Protein AF-0000000080068866 (afdb_homodimer)

InterPro domains:
  IPR000073 Alpha/beta hydrolase fold-1 [PF00561] (36-144)
  IPR000639 Epoxide hydrolase-like [PR00412] (40-58)
  IPR000639 Epoxide hydrolase-like [PR00412] (60-75)
  IPR000639 Epoxide hydrolase-like [PR00412] (106-119)
  IPR000639 Epoxide hydrolase-like [PR00412] (270-286)
  IPR000639 Epoxide hydrolase-like [PR00412] (303-325)
  IPR029058 Alpha/Beta hydrolase fold [G3DSA:3.40.50.1820] (10-330)
  IPR029058 Alpha/Beta hydrolase fold [SSF53474] (17-328)
  IPR050266 AB hydrolase superfamily [PTHR43798] (19-330)

Nearest PDB structures (foldseek):
  5aki-assembly1_A-2  TM=8.657E-01  e=6.363E-25  Homo sapiens
  8qn0-assembly2_B  TM=8.809E-01  e=4.071E-24  Homo sapiens
  7a7g-assembly1_B  TM=8.396E-01  e=7.172E-25  Homo sapiens
  5cw2-assembly4_D  TM=8.201E-01  e=2.237E-24  Mycolicibacterium thermoresistibile ATCC 19527
  2e3j-assembly1_A  TM=7.973E-01  e=1.869E-24  Mycobacterium tuberculosis H37Rv

Sequence (664 aa):
MASTAFPSLAKKAQLSDGTTYGYVAVPPSTPDHVSFLLLHGYPSSSYDWRHQITGLQKAGYGVIAPDLLGYGDTDKPSDLKAYRNKTMSTHIVEILDREGIDRVVMVGHDWGVGLASRLATYHRSRFYGLVTIAVAYIEPGTIWDIDTICETTKNIIGYETFGYWKWHNTDEAAQDCNNHPASVFTLLYPHDPSLWKSDFAPTGKAAEFVRSGRITPLPSWYPLDEYTIHDRIFAKGGYAGPLSWYKAAMAGVNAEDEAAIPKEDGLCPVPSLLVAAKEDYVCRADLQTVSSKRV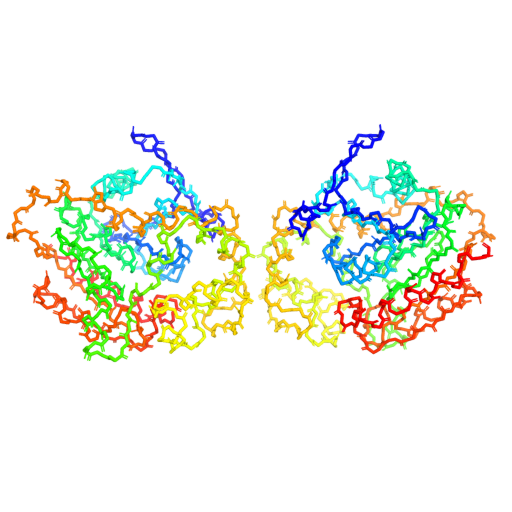APHGRIEEVEAGHWVQLEQPEVVNRLLVEFAEEVRGKMASTAFPSLAKKAQLSDGTTYGYVAVPPSTPDHVSFLLLHGYPSSSYDWRHQITGLQKAGYGVIAPDLLGYGDTDKPSDLKAYRNKTMSTHIVEILDREGIDRVVMVGHDWGVGLASRLATYHRSRFYGLVTIAVAYIEPGTIWDIDTICETTKNIIGYETFGYWKWHNTDEAAQDCNNHPASVFTLLYPHDPSLWKSDFAPTGKAAEFVRSGRITPLPSWYPLDEYTIHDRIFAKGGYAGPLSWYKAAMAGVNAEDEAAIPKEDGLCPVPSLLVAAKEDYVCRADLQTVSSKRVAPHGRIEEVEAGHWVQLEQPEVVNRLLVEFAEEVRGK

Organism: NCBI:txid656916

Solvent-accessible surface area (backbone atoms only — not comparable to full-atom values): 33297 Å² total; per-residue (Å²): 36,23,57,77,71,33,64,90,39,35,45,75,46,71,46,96,88,64,54,38,37,15,21,31,54,42,75,34,72,42,92,87,42,60,27,36,36,44,33,48,30,84,95,50,28,34,56,67,39,49,56,47,54,52,51,38,44,75,73,31,25,14,36,38,26,40,15,51,78,16,21,39,57,11,48,55,70,84,56,49,70,70,69,20,47,72,59,48,34,52,52,51,53,50,53,34,53,75,69,70,48,73,54,25,38,37,35,13,28,52,57,12,18,54,46,46,32,43,30,42,65,78,43,45,86,38,40,49,25,40,35,20,33,30,34,41,73,54,45,71,70,74,75,65,54,53,69,61,51,21,54,51,34,27,70,72,75,70,44,30,36,50,25,34,52,63,47,47,55,40,83,58,37,31,55,43,39,63,74,20,51,48,15,42,44,24,62,75,51,39,57,49,46,68,47,32,56,67,40,31,10,26,68,60,28,32,58,52,41,24,70,68,53,47,70,59,61,70,22,90,69,46,47,67,56,58,49,50,54,51,50,55,29,39,68,78,52,45,40,55,24,55,34,37,58,56,36,22,52,63,68,46,58,47,48,72,72,30,69,73,53,55,75,87,64,30,43,61,84,51,55,35,36,33,41,27,12,65,45,15,58,57,49,29,29,71,61,30,51,56,48,26,54,68,36,30,66,85,39,46,77,43,80,39,99,25,35,68,55,38,54,55,66,37,36,68,60,46,44,50,52,51,54,54,47,48,66,66,32,72,84,105,38,22,57,77,70,33,61,91,39,34,46,72,47,70,45,96,88,64,54,39,37,14,20,32,55,42,74,34,72,43,91,87,42,61,27,36,35,44,34,46,32,83,96,51,27,34,55,66,40,49,58,47,55,53,51,37,45,74,73,30,24,14,35,38,24,40,15,52,79,16,22,39,56,12,47,55,72,85,56,48,70,70,69,20,48,71,58,48,34,51,53,51,51,49,55,34,52,76,70,71,50,73,55,26,37,37,34,13,29,51,56,12,18,54,45,46,32,44,31,44,65,77,44,45,86,38,41,48,26,40,37,20,32,30,35,41,72,52,46,70,70,73,73,67,53,53,68,59,51,21,55,51,34,27,71,73,76,72,44,29,36,50,24,34,52,65,48,47,55,41,84,58,38,32,55,42,38,62,74,20,50,47,15,42,45,25,62,75,51,39,57,51,46,68,48,31,55,69,38,30,11,28,69,60,29,33,57,51,42,24,69,69,53,48,70,61,61,69,22,90,70,46,49,67,56,57,49,49,53,52,49,55,29,38,69,76,50,44,40,56,23,55,34,38,57,55,38,23,52,63,66,45,58,48,48,74,74,30,67,72,53,54,76,86,64,31,42,59,82,50,54,35,36,33,41,28,12,64,44,15,57,57,47,30,28,71,62,30,50,56,48,26,53,68,36,30,67,85,39,47,79,44,81,40,98,26,34,68,53,38,52,56,67,38,35,67,59,45,45,50,53,51,53,56,47,48,65,64,30,72,83,106

Structure (mmCIF, N/CA/C/O backbone):
data_AF-0000000080068866-model_v1
#
loop_
_entity.id
_entity.type
_entity.pdbx_description
1 polymer 'AB hydrolase-1 domain-containing protein'
#
loop_
_atom_site.group_PDB
_atom_site.id
_atom_site.type_symbol
_atom_site.label_atom_id
_atom_site.label_alt_id
_atom_site.label_comp_id
_atom_site.label_asym_id
_atom_site.label_entity_id
_atom_site.label_seq_id
_atom_site.pdbx_PDB_ins_code
_atom_site.Cartn_x
_atom_site.Cartn_y
_atom_site.Cartn_z
_atom_site.occupancy
_atom_site.B_iso_or_equiv
_atom_site.auth_seq_id
_atom_site.auth_comp_id
_atom_site.auth_asym_id
_atom_site.auth_atom_id
_atom_site.pdbx_PDB_model_num
ATOM 1 N N . MET A 1 1 ? -1.336 -12.267 1.988 1 85.69 1 MET A N 1
ATOM 2 C CA . MET A 1 1 ? -1.596 -13.179 3.098 1 85.69 1 MET A CA 1
ATOM 3 C C . MET A 1 1 ? -3.051 -13.633 3.101 1 85.69 1 MET A C 1
ATOM 5 O O . MET A 1 1 ? -3.961 -12.818 2.939 1 85.69 1 MET A O 1
ATOM 9 N N . ALA A 1 2 ? -3.126 -14.802 3.345 1 87.38 2 ALA A N 1
ATOM 10 C CA . ALA A 1 2 ? -4.48 -15.347 3.397 1 87.38 2 ALA A CA 1
ATOM 11 C C . ALA A 1 2 ? -5.322 -14.627 4.446 1 87.38 2 ALA A C 1
ATOM 13 O O . ALA A 1 2 ? -6.492 -14.318 4.208 1 87.38 2 ALA A O 1
ATOM 14 N N . SER A 1 3 ? -4.716 -14.327 5.533 1 84.6 3 SER A N 1
ATOM 15 C CA . SER A 1 3 ? -5.438 -13.703 6.637 1 84.6 3 SER A CA 1
ATOM 16 C C . SER A 1 3 ? -5.82 -12.265 6.306 1 84.6 3 SER A C 1
ATOM 18 O O . SER A 1 3 ? -6.801 -11.74 6.837 1 84.6 3 SER A O 1
ATOM 20 N N . THR A 1 4 ? -5.055 -11.64 5.577 1 83.25 4 THR A N 1
ATOM 21 C CA . THR A 1 4 ? -5.328 -10.264 5.174 1 83.25 4 THR A CA 1
ATOM 22 C C . THR A 1 4 ? -6.407 -10.22 4.096 1 83.25 4 THR A C 1
ATOM 24 O O . THR A 1 4 ? -7.342 -9.422 4.179 1 83.25 4 THR A O 1
ATOM 27 N N . ALA A 1 5 ? -6.328 -11.109 3.229 1 83.59 5 ALA A N 1
ATOM 28 C CA . ALA A 1 5 ? -7.176 -11.065 2.041 1 83.59 5 ALA A CA 1
ATOM 29 C C . ALA A 1 5 ? -8.516 -11.749 2.298 1 83.59 5 ALA A C 1
ATOM 31 O O . ALA A 1 5 ? -9.531 -11.385 1.699 1 83.59 5 ALA A O 1
ATOM 32 N N . PHE A 1 6 ? -8.42 -12.772 3.163 1 88.61 6 PHE A N 1
ATOM 33 C CA . PHE A 1 6 ? -9.599 -13.581 3.447 1 88.61 6 PHE A CA 1
ATOM 34 C C . PHE A 1 6 ? -9.733 -13.837 4.943 1 88.61 6 PHE A C 1
ATOM 36 O O . PHE A 1 6 ? -9.681 -14.985 5.389 1 88.61 6 PHE A O 1
ATOM 43 N N . PRO A 1 7 ? -10.064 -12.898 5.664 1 86.14 7 PRO A N 1
ATOM 44 C CA . PRO A 1 7 ? -9.999 -13.04 7.12 1 86.14 7 PRO A CA 1
ATOM 45 C C . PRO A 1 7 ? -10.954 -14.106 7.652 1 86.14 7 PRO A C 1
ATOM 47 O O . PRO A 1 7 ? -10.641 -14.787 8.632 1 86.14 7 PRO A O 1
ATOM 50 N N . SER A 1 8 ? -12.05 -14.348 7.027 1 90.52 8 SER A N 1
ATOM 51 C CA . SER A 1 8 ? -13.029 -15.303 7.538 1 90.52 8 SER A CA 1
ATOM 52 C C . SER A 1 8 ? -12.746 -16.711 7.027 1 90.52 8 SER A C 1
ATOM 54 O O . SER A 1 8 ? -13.274 -17.689 7.562 1 90.52 8 SER A O 1
ATOM 56 N N . LEU A 1 9 ? -11.848 -16.882 6.054 1 94.4 9 LEU A N 1
ATOM 57 C CA . LEU A 1 9 ? -11.603 -18.171 5.417 1 94.4 9 LEU A CA 1
ATOM 58 C C . LEU A 1 9 ? -10.184 -18.655 5.698 1 94.4 9 LEU A C 1
ATOM 60 O O . LEU A 1 9 ? -9.859 -19.818 5.449 1 94.4 9 LEU A O 1
ATOM 64 N N . ALA A 1 10 ? -9.387 -17.768 6.235 1 96.63 10 ALA A N 1
ATOM 65 C CA . ALA A 1 10 ? -7.963 -18.045 6.411 1 96.63 10 ALA A CA 1
ATOM 66 C C . ALA A 1 10 ? -7.729 -18.987 7.588 1 96.63 10 ALA A C 1
ATOM 68 O O . ALA A 1 10 ? -8.394 -18.878 8.62 1 96.63 10 ALA A O 1
ATOM 69 N N . LYS A 1 11 ? -6.887 -19.909 7.401 1 97.5 11 LYS A N 1
ATOM 70 C CA . LYS A 1 11 ? -6.421 -20.84 8.424 1 97.5 11 LYS A CA 1
ATOM 71 C C . LYS A 1 11 ? -4.896 -20.861 8.495 1 97.5 11 LYS A C 1
ATOM 73 O O . LYS A 1 11 ? -4.221 -20.359 7.594 1 97.5 11 LYS A O 1
ATOM 78 N N . LYS A 1 12 ? -4.37 -21.33 9.574 1 96.74 12 LYS A N 1
ATOM 79 C CA . LYS A 1 12 ? -2.946 -21.572 9.783 1 96.74 12 LYS A CA 1
ATOM 80 C C . LYS A 1 12 ? -2.699 -22.982 10.311 1 96.74 12 LYS A C 1
ATOM 82 O O . LYS A 1 12 ? -3.453 -23.477 11.151 1 96.74 12 LYS A O 1
ATOM 87 N N . ALA A 1 13 ? -1.681 -23.631 9.794 1 97.37 13 ALA A N 1
ATOM 88 C CA . ALA A 1 13 ? -1.336 -24.974 10.252 1 97.37 13 ALA A CA 1
ATOM 89 C C . ALA A 1 13 ? 0.174 -25.129 10.409 1 97.37 13 ALA A C 1
ATOM 91 O O . ALA A 1 13 ? 0.936 -24.795 9.5 1 97.37 13 ALA A O 1
ATOM 92 N N . GLN A 1 14 ? 0.568 -25.546 11.521 1 98.37 14 GLN A N 1
ATOM 93 C CA . GLN A 1 14 ? 1.94 -26.013 11.687 1 98.37 14 GLN A CA 1
ATOM 94 C C . GLN A 1 14 ? 2.07 -27.486 11.308 1 98.37 14 GLN A C 1
ATOM 96 O O . GLN A 1 14 ? 1.397 -28.342 11.887 1 98.37 14 GLN A O 1
ATOM 101 N N . LEU A 1 15 ? 2.843 -27.817 10.412 1 98.37 15 LEU A N 1
ATOM 102 C CA . LEU A 1 15 ? 2.965 -29.155 9.842 1 98.37 15 LEU A CA 1
ATOM 103 C C . LEU A 1 15 ? 3.956 -29.997 10.638 1 98.37 15 LEU A C 1
ATOM 105 O O . LEU A 1 15 ? 4.534 -29.522 11.618 1 98.37 15 LEU A O 1
ATOM 109 N N . SER A 1 16 ? 4.104 -31.251 10.3 1 97.88 16 SER A N 1
ATOM 110 C CA . SER A 1 16 ? 4.841 -32.237 11.085 1 97.88 16 SER A CA 1
ATOM 111 C C . SER A 1 16 ? 6.315 -31.863 11.199 1 97.88 16 SER A C 1
ATOM 113 O O . SER A 1 16 ? 6.963 -32.169 12.202 1 97.88 16 SER A O 1
ATOM 115 N N . ASP A 1 17 ? 6.821 -31.156 10.212 1 97.78 17 ASP A N 1
ATOM 116 C CA . ASP A 1 17 ? 8.242 -30.828 10.257 1 97.78 17 ASP A CA 1
ATOM 117 C C . ASP A 1 17 ? 8.47 -29.46 10.896 1 97.78 17 ASP A C 1
ATOM 119 O O . ASP A 1 17 ? 9.584 -28.934 10.867 1 97.78 17 ASP A O 1
ATOM 123 N N . GLY A 1 18 ? 7.393 -28.847 11.322 1 98.25 18 GLY A N 1
ATOM 124 C CA . GLY A 1 18 ? 7.491 -27.588 12.044 1 98.25 18 GLY A CA 1
ATOM 125 C C . GLY A 1 18 ? 7.184 -26.38 11.18 1 98.25 18 GLY A C 1
ATOM 126 O O . GLY A 1 18 ? 7.034 -25.267 11.689 1 98.25 18 GLY A O 1
ATOM 127 N N . THR A 1 19 ? 7.044 -26.537 9.906 1 98.49 19 THR A N 1
ATOM 128 C CA . THR A 1 19 ? 6.754 -25.441 8.988 1 98.49 19 THR A CA 1
ATOM 129 C C . THR A 1 19 ? 5.308 -24.976 9.14 1 98.49 19 THR A C 1
ATOM 131 O O . THR A 1 19 ? 4.394 -25.797 9.239 1 98.49 19 THR A O 1
ATOM 134 N N . THR A 1 20 ? 5.106 -23.706 9.136 1 98.63 20 THR A N 1
ATOM 135 C CA . THR A 1 20 ? 3.762 -23.154 9.257 1 98.63 20 THR A CA 1
ATOM 136 C C . THR A 1 20 ? 3.274 -22.619 7.914 1 98.63 20 THR A C 1
ATOM 138 O O . THR A 1 20 ? 3.998 -21.894 7.229 1 98.63 20 THR A O 1
ATOM 141 N N . TYR A 1 21 ? 2.055 -22.987 7.589 1 98.64 21 TYR A N 1
ATOM 142 C CA . TYR A 1 21 ? 1.398 -22.484 6.388 1 98.64 21 TYR A CA 1
ATOM 143 C C . TYR A 1 21 ? 0.152 -21.681 6.743 1 98.64 21 TYR A C 1
ATOM 145 O O . TYR A 1 21 ? -0.603 -22.061 7.641 1 98.64 21 TYR A O 1
ATOM 153 N N . GLY A 1 22 ? 0.02 -20.579 6.13 1 98.36 22 GLY A N 1
ATOM 154 C CA . GLY A 1 22 ? -1.284 -19.946 6.017 1 98.36 22 GLY A CA 1
ATOM 155 C C . GLY A 1 22 ? -1.992 -20.266 4.714 1 98.36 22 GLY A C 1
ATOM 156 O O . GLY A 1 22 ? -1.361 -20.325 3.656 1 98.36 22 GLY A O 1
ATOM 157 N N . TYR A 1 23 ? -3.292 -20.544 4.8 1 98.56 23 TYR A N 1
ATOM 158 C CA . TYR A 1 23 ? -4.022 -20.9 3.588 1 98.56 23 TYR A CA 1
ATOM 159 C C . TYR A 1 23 ? -5.504 -20.578 3.73 1 98.56 23 TYR A C 1
ATOM 161 O O . TYR A 1 23 ? -5.992 -20.345 4.838 1 98.56 23 TYR A O 1
ATOM 169 N N . VAL A 1 24 ? -6.138 -20.438 2.605 1 98.41 24 VAL A N 1
ATOM 170 C CA . VAL A 1 24 ? -7.589 -20.301 2.529 1 98.41 24 VAL A CA 1
ATOM 171 C C . VAL A 1 24 ? -8.231 -21.677 2.374 1 98.41 24 VAL A C 1
ATOM 173 O O . VAL A 1 24 ? -7.753 -22.508 1.598 1 98.41 24 VAL A O 1
ATOM 176 N N . ALA A 1 25 ? -9.283 -21.901 3.103 1 98.02 25 ALA A N 1
ATOM 177 C CA . ALA A 1 25 ? -10.022 -23.156 2.99 1 98.02 25 ALA A CA 1
ATOM 178 C C . ALA A 1 25 ? -11.524 -22.902 2.9 1 98.02 25 ALA A C 1
ATOM 180 O O . ALA A 1 25 ? -12.103 -22.251 3.773 1 98.02 25 ALA A O 1
ATOM 181 N N . VAL A 1 26 ? -12.089 -23.387 1.858 1 97.27 26 VAL A N 1
ATOM 182 C CA . VAL A 1 26 ? -13.531 -23.363 1.635 1 97.27 26 VAL A CA 1
ATOM 183 C C . VAL A 1 26 ? -14.055 -24.789 1.485 1 97.27 26 VAL A C 1
ATOM 185 O O . VAL A 1 26 ? -13.631 -25.522 0.587 1 97.27 26 VAL A O 1
ATOM 188 N N . PRO A 1 27 ? -14.947 -25.239 2.332 1 95.94 27 PRO A N 1
ATOM 189 C CA . PRO A 1 27 ? -15.521 -26.576 2.161 1 95.94 27 PRO A CA 1
ATOM 190 C C . PRO A 1 27 ? -16.478 -26.659 0.974 1 95.94 27 PRO A C 1
ATOM 192 O O . PRO A 1 27 ? -17.147 -25.676 0.645 1 95.94 27 PRO A O 1
ATOM 195 N N . PRO A 1 28 ? -16.518 -27.817 0.362 1 95.95 28 PRO A N 1
ATOM 196 C CA . PRO A 1 28 ? -17.536 -27.984 -0.678 1 95.95 28 PRO A CA 1
ATOM 197 C C . PRO A 1 28 ? -18.958 -27.963 -0.121 1 95.95 28 PRO A C 1
ATOM 199 O O . PRO A 1 28 ? -19.159 -28.18 1.076 1 95.95 28 PRO A O 1
ATOM 202 N N . SER A 1 29 ? -19.825 -27.658 -1.053 1 94.75 29 SER A N 1
ATOM 203 C CA . SER A 1 29 ? -21.222 -27.582 -0.637 1 94.75 29 SER A CA 1
ATOM 204 C C . SER A 1 29 ? -21.726 -28.934 -0.144 1 94.75 29 SER A C 1
ATOM 206 O O . SER A 1 29 ? -22.603 -28.998 0.721 1 94.75 29 SER A O 1
ATOM 208 N N . THR A 1 30 ? -21.301 -29.993 -0.809 1 90.92 30 THR A N 1
ATOM 209 C CA . THR A 1 30 ? -21.541 -31.357 -0.351 1 90.92 30 THR A CA 1
ATOM 210 C C . THR A 1 30 ? -20.227 -32.122 -0.22 1 90.92 30 THR A C 1
ATOM 212 O O . THR A 1 30 ? -19.263 -31.837 -0.933 1 90.92 30 THR A O 1
ATOM 215 N N . PRO A 1 31 ? -20.192 -33.016 0.69 1 83.6 31 PRO A N 1
ATOM 216 C CA . PRO A 1 31 ? -18.936 -33.721 0.961 1 83.6 31 PRO A CA 1
ATOM 217 C C . PRO A 1 31 ? -18.372 -34.416 -0.277 1 83.6 31 PRO A C 1
ATOM 219 O O . PRO A 1 31 ? -17.158 -34.61 -0.38 1 83.6 31 PRO A O 1
ATOM 222 N N . ASP A 1 32 ? -19.252 -34.791 -1.227 1 82.66 32 ASP A N 1
ATOM 223 C CA . ASP A 1 32 ? -18.793 -35.569 -2.373 1 82.66 32 ASP A CA 1
ATOM 224 C C . ASP A 1 32 ? -18.42 -34.66 -3.541 1 82.66 32 ASP A C 1
ATOM 226 O O . ASP A 1 32 ? -17.919 -35.129 -4.565 1 82.66 32 ASP A O 1
ATOM 230 N N . HIS A 1 33 ? -18.611 -33.399 -3.314 1 88.09 33 HIS A N 1
ATOM 231 C CA . HIS A 1 33 ? -18.257 -32.473 -4.383 1 88.09 33 HIS A CA 1
ATOM 232 C C . HIS A 1 33 ? -16.753 -32.222 -4.419 1 88.09 33 HIS A C 1
ATOM 234 O O . HIS A 1 33 ? -16.089 -32.256 -3.381 1 88.09 33 HIS A O 1
ATOM 240 N N . VAL A 1 34 ? -16.221 -32.027 -5.568 1 94.02 34 VAL A N 1
ATOM 241 C CA . VAL A 1 34 ? -14.791 -31.913 -5.833 1 94.02 34 VAL A CA 1
ATOM 242 C C . VAL A 1 34 ? -14.245 -30.639 -5.191 1 94.02 34 VAL A C 1
ATOM 244 O O . VAL A 1 34 ? -14.958 -29.64 -5.077 1 94.02 34 VAL A O 1
ATOM 247 N N . SER A 1 35 ? -13.049 -30.708 -4.672 1 97.55 35 SER A N 1
ATOM 248 C CA . SER A 1 35 ? -12.309 -29.54 -4.205 1 97.55 35 SER A CA 1
ATOM 249 C C . SER A 1 35 ? -11.159 -29.201 -5.148 1 97.55 35 SER A C 1
ATOM 251 O O . SER A 1 35 ? -10.65 -30.074 -5.854 1 97.55 35 SER A O 1
ATOM 253 N N . PHE A 1 36 ? -10.877 -27.924 -5.169 1 98.77 36 PHE A N 1
ATOM 254 C CA . PHE A 1 36 ? -9.736 -27.45 -5.943 1 98.77 36 PHE A CA 1
ATOM 255 C C . PHE A 1 36 ? -8.577 -27.078 -5.026 1 98.77 36 PHE A C 1
ATOM 257 O O . PHE A 1 36 ? -8.788 -26.55 -3.932 1 98.77 36 PHE A O 1
ATOM 264 N N . LEU A 1 37 ? -7.36 -27.396 -5.403 1 98.89 37 LEU A N 1
ATOM 265 C CA . LEU A 1 37 ? -6.124 -26.864 -4.838 1 98.89 37 LEU A CA 1
ATOM 266 C C . LEU A 1 37 ? -5.509 -25.819 -5.762 1 98.89 37 LEU A C 1
ATOM 268 O O . LEU A 1 37 ? -5.205 -26.112 -6.921 1 98.89 37 LEU A O 1
ATOM 272 N N . LEU A 1 38 ? -5.375 -24.605 -5.304 1 98.91 38 LEU A N 1
ATOM 273 C CA . LEU A 1 38 ? -4.88 -23.502 -6.12 1 98.91 38 LEU A CA 1
ATOM 274 C C . LEU A 1 38 ? -3.482 -23.084 -5.679 1 98.91 38 LEU A C 1
ATOM 276 O O . LEU A 1 38 ? -3.301 -22.583 -4.567 1 98.91 38 LEU A O 1
ATOM 280 N N . LEU A 1 39 ? -2.508 -23.264 -6.51 1 98.92 39 LEU A N 1
ATOM 281 C CA . LEU A 1 39 ? -1.115 -22.957 -6.205 1 98.92 39 LEU A CA 1
ATOM 282 C C . LEU A 1 39 ? -0.641 -21.741 -6.993 1 98.92 39 LEU A C 1
ATOM 284 O O . LEU A 1 39 ? -0.544 -21.791 -8.221 1 98.92 39 LEU A O 1
ATOM 288 N N . HIS A 1 40 ? -0.311 -20.672 -6.297 1 98.75 40 HIS A N 1
ATOM 289 C CA . HIS A 1 40 ? 0.037 -19.402 -6.926 1 98.75 40 HIS A CA 1
ATOM 290 C C . HIS A 1 40 ? 1.502 -19.38 -7.348 1 98.75 40 HIS A C 1
ATOM 292 O O . HIS A 1 40 ? 2.278 -20.257 -6.962 1 98.75 40 HIS A O 1
ATOM 298 N N . GLY A 1 41 ? 1.832 -18.386 -8.125 1 98.22 41 GLY A N 1
ATOM 299 C CA . GLY A 1 41 ? 3.199 -18.192 -8.581 1 98.22 41 GLY A CA 1
ATOM 300 C C . GLY A 1 41 ? 3.866 -16.976 -7.967 1 98.22 41 GLY A C 1
ATOM 301 O O . GLY A 1 41 ? 3.635 -16.658 -6.799 1 98.22 41 GLY A O 1
ATOM 302 N N . TYR A 1 42 ? 4.827 -16.344 -8.697 1 98.12 42 TYR A N 1
ATOM 303 C CA . TYR A 1 42 ? 5.594 -15.181 -8.266 1 98.12 42 TYR A CA 1
ATOM 304 C C . TYR A 1 42 ? 5.179 -13.936 -9.04 1 98.12 42 TYR A C 1
ATOM 306 O O . TYR A 1 42 ? 4.971 -13.993 -10.254 1 98.12 42 TYR A O 1
ATOM 314 N N . PRO A 1 43 ? 5.161 -12.864 -8.323 1 96.91 43 PRO A N 1
ATOM 315 C CA . PRO A 1 43 ? 5.085 -12.558 -6.893 1 96.91 43 PRO A CA 1
ATOM 316 C C . PRO A 1 43 ? 3.649 -12.438 -6.39 1 96.91 43 PRO A C 1
ATOM 318 O O . PRO A 1 43 ? 3.102 -11.334 -6.329 1 96.91 43 PRO A O 1
ATOM 321 N N . SER A 1 44 ? 3.181 -13.501 -6.073 1 96.55 44 SER A N 1
ATOM 322 C CA . SER A 1 44 ? 1.753 -13.601 -5.792 1 96.55 44 SER A CA 1
ATOM 323 C C . SER A 1 44 ? 1.501 -14.223 -4.422 1 96.55 44 SER A C 1
ATOM 325 O O . SER A 1 44 ? 2.438 -14.442 -3.652 1 96.55 44 SER A O 1
ATOM 327 N N . SER A 1 45 ? 0.294 -14.338 -4.017 1 97.09 45 SER A N 1
ATOM 328 C CA . SER A 1 45 ? -0.24 -15.047 -2.859 1 97.09 45 SER A CA 1
ATOM 329 C C . SER A 1 45 ? -1.595 -15.673 -3.171 1 97.09 45 SER A C 1
ATOM 331 O O . SER A 1 45 ? -2.073 -15.599 -4.305 1 97.09 45 SER A O 1
ATOM 333 N N . SER A 1 46 ? -2.139 -16.301 -2.186 1 97.8 46 SER A N 1
ATOM 334 C CA . SER A 1 46 ? -3.479 -16.852 -2.367 1 97.8 46 SER A CA 1
ATOM 335 C C . SER A 1 46 ? -4.467 -15.771 -2.793 1 97.8 46 SER A C 1
ATOM 337 O O . SER A 1 46 ? -5.513 -16.073 -3.372 1 97.8 46 SER A O 1
ATOM 339 N N . TYR A 1 47 ? -4.116 -14.486 -2.566 1 97.66 47 TYR A N 1
ATOM 340 C CA . TYR A 1 47 ? -4.978 -13.372 -2.943 1 97.66 47 TYR A CA 1
ATOM 341 C C . TYR A 1 47 ? -5.204 -13.343 -4.45 1 97.66 47 TYR A C 1
ATOM 343 O O . TYR A 1 47 ? -6.28 -12.961 -4.916 1 97.66 47 TYR A O 1
ATOM 351 N N . ASP A 1 48 ? -4.256 -13.762 -5.252 1 98.05 48 ASP A N 1
ATOM 352 C CA . ASP A 1 48 ? -4.371 -13.684 -6.705 1 98.05 48 ASP A CA 1
ATOM 353 C C . ASP A 1 48 ? -5.339 -14.739 -7.237 1 98.05 48 ASP A C 1
ATOM 355 O O . ASP A 1 48 ? -5.662 -14.749 -8.426 1 98.05 48 ASP A O 1
ATOM 359 N N . TRP A 1 49 ? -5.85 -15.575 -6.295 1 98.53 49 TRP A N 1
ATOM 360 C CA . TRP A 1 49 ? -6.886 -16.537 -6.657 1 98.53 49 TRP A CA 1
ATOM 361 C C . TRP A 1 49 ? -8.261 -16.048 -6.212 1 98.53 49 TRP A C 1
ATOM 363 O O . TRP A 1 49 ? -9.229 -16.812 -6.218 1 98.53 49 TRP A O 1
ATOM 373 N N . ARG A 1 50 ? -8.428 -14.846 -5.855 1 97.82 50 ARG A N 1
ATOM 374 C CA . ARG A 1 50 ? -9.633 -14.339 -5.206 1 97.82 50 ARG A CA 1
ATOM 375 C C . ARG A 1 50 ? -10.863 -14.569 -6.078 1 97.82 50 ARG A C 1
ATOM 377 O O . ARG A 1 50 ? -11.932 -14.917 -5.573 1 97.82 50 ARG A O 1
ATOM 384 N N . HIS A 1 51 ? -10.726 -14.427 -7.401 1 98.47 51 HIS A N 1
ATOM 385 C CA . HIS A 1 51 ? -11.858 -14.604 -8.303 1 98.47 51 HIS A CA 1
ATOM 386 C C . HIS A 1 51 ? -12.245 -16.074 -8.421 1 98.47 51 HIS A C 1
ATOM 388 O O . HIS A 1 51 ? -13.429 -16.404 -8.511 1 98.47 51 HIS A O 1
ATOM 394 N N . GLN A 1 52 ? -11.278 -16.907 -8.406 1 98.75 52 GLN A N 1
ATOM 395 C CA . GLN A 1 52 ? -11.517 -18.345 -8.47 1 98.75 52 GLN A CA 1
ATOM 396 C C . GLN A 1 52 ? -12.052 -18.873 -7.142 1 98.75 52 GLN A C 1
ATOM 398 O O . GLN A 1 52 ? -12.928 -19.74 -7.121 1 98.75 52 GLN A O 1
ATOM 403 N N . ILE A 1 53 ? -11.458 -18.388 -6.021 1 98.33 53 ILE A N 1
ATOM 404 C CA . ILE A 1 53 ? -11.962 -18.791 -4.713 1 98.33 53 ILE A CA 1
ATOM 405 C C . ILE A 1 53 ? -13.453 -18.473 -4.615 1 98.33 53 ILE A C 1
ATOM 407 O O . ILE A 1 53 ? -14.257 -19.341 -4.268 1 98.33 53 ILE A O 1
ATOM 411 N N . THR A 1 54 ? -13.831 -17.26 -4.996 1 97.58 54 THR A N 1
ATOM 412 C CA . THR A 1 54 ? -15.223 -16.827 -4.936 1 97.58 54 THR A CA 1
ATOM 413 C C . THR A 1 54 ? -16.073 -17.6 -5.941 1 97.58 54 THR A C 1
ATOM 415 O O . THR A 1 54 ? -17.15 -18.093 -5.601 1 97.58 54 THR A O 1
ATOM 418 N N . GLY A 1 55 ? -15.647 -17.687 -7.172 1 98.13 55 GLY A N 1
ATOM 419 C CA . GLY A 1 55 ? -16.406 -18.346 -8.223 1 98.13 55 GLY A CA 1
ATOM 420 C C . GLY A 1 55 ? -16.63 -19.823 -7.96 1 98.13 55 GLY A C 1
ATOM 421 O O . GLY A 1 55 ? -17.731 -20.337 -8.168 1 98.13 55 GLY A O 1
ATOM 422 N N . LEU A 1 56 ? -15.625 -20.512 -7.521 1 98.38 56 LEU A N 1
ATOM 423 C CA . LEU A 1 56 ? -15.725 -21.944 -7.259 1 98.38 56 LEU A CA 1
ATOM 424 C C . LEU A 1 56 ? -16.605 -22.214 -6.044 1 98.38 56 LEU A C 1
ATOM 426 O O . LEU A 1 56 ? -17.382 -23.171 -6.035 1 98.38 56 LEU A O 1
ATOM 430 N N . GLN A 1 57 ? -16.417 -21.355 -5.025 1 97.11 57 GLN A N 1
ATOM 431 C CA . GLN A 1 57 ? -17.293 -21.473 -3.864 1 97.11 57 GLN A CA 1
ATOM 432 C C . GLN A 1 57 ? -18.76 -21.355 -4.268 1 97.11 57 GLN A C 1
ATOM 434 O O . GLN A 1 57 ? -19.593 -22.155 -3.837 1 97.11 57 GLN A O 1
ATOM 439 N N . LYS A 1 58 ? -19.075 -20.384 -5.08 1 97.09 58 LYS A N 1
ATOM 440 C CA . LYS A 1 58 ? -20.441 -20.157 -5.543 1 97.09 58 LYS A CA 1
ATOM 441 C C . LYS A 1 58 ? -20.961 -21.356 -6.331 1 97.09 58 LYS A C 1
ATOM 443 O O . LYS A 1 58 ? -22.153 -21.667 -6.285 1 97.09 58 LYS A O 1
ATOM 448 N N . ALA A 1 59 ? -20.077 -22.011 -7.014 1 97.04 59 ALA A N 1
ATOM 449 C CA . ALA A 1 59 ? -20.445 -23.172 -7.82 1 97.04 59 ALA A CA 1
ATOM 450 C C . ALA A 1 59 ? -20.508 -24.435 -6.966 1 97.04 59 ALA A C 1
ATOM 452 O O . ALA A 1 59 ? -20.81 -25.518 -7.472 1 97.04 59 ALA A O 1
ATOM 453 N N . GLY A 1 60 ? -20.136 -24.342 -5.685 1 97.18 60 GLY A N 1
ATOM 454 C CA . GLY A 1 60 ? -20.314 -25.437 -4.745 1 97.18 60 GLY A CA 1
ATOM 455 C C . GLY A 1 60 ? -19.054 -26.257 -4.54 1 97.18 60 GLY A C 1
ATOM 456 O O . GLY A 1 60 ? -19.075 -27.273 -3.841 1 97.18 60 GLY A O 1
ATOM 457 N N . TYR A 1 61 ? -17.984 -25.861 -5.104 1 97.99 61 TYR A N 1
ATOM 458 C CA . TYR A 1 61 ? -16.727 -26.592 -4.987 1 97.99 61 TYR A CA 1
ATOM 459 C C . TYR A 1 61 ? -15.975 -26.186 -3.725 1 97.99 61 TYR A C 1
ATOM 461 O O . TYR A 1 61 ? -16.161 -25.08 -3.214 1 97.99 61 TYR A O 1
ATOM 469 N N . GLY A 1 62 ? -15.222 -27.069 -3.192 1 97.98 62 GLY A N 1
ATOM 470 C CA . GLY A 1 62 ? -14.255 -26.711 -2.166 1 97.98 62 GLY A CA 1
ATOM 471 C C . GLY A 1 62 ? -12.993 -26.085 -2.728 1 97.98 62 GLY A C 1
ATOM 472 O O . GLY A 1 62 ? -12.696 -26.231 -3.916 1 97.98 62 GLY A O 1
ATOM 473 N N . VAL A 1 63 ? -12.321 -25.361 -1.88 1 98.57 63 VAL A N 1
ATOM 474 C CA . VAL A 1 63 ? -11.092 -24.716 -2.329 1 98.57 63 VAL A CA 1
ATOM 475 C C . VAL A 1 63 ? -10.052 -24.75 -1.211 1 98.57 63 VAL A C 1
ATOM 477 O O . VAL A 1 63 ? -10.369 -24.47 -0.052 1 98.57 63 VAL A O 1
ATOM 480 N N . ILE A 1 64 ? -8.851 -25.17 -1.503 1 98.77 64 ILE A N 1
ATOM 481 C CA . ILE A 1 64 ? -7.654 -24.965 -0.696 1 98.77 64 ILE A CA 1
ATOM 482 C C . ILE A 1 64 ? -6.657 -24.097 -1.461 1 98.77 64 ILE A C 1
ATOM 484 O O . ILE A 1 64 ? -6.239 -24.45 -2.567 1 98.77 64 ILE A O 1
ATOM 488 N N . ALA A 1 65 ? -6.311 -22.979 -0.949 1 98.79 65 ALA A N 1
ATOM 489 C CA . ALA A 1 65 ? -5.348 -22.073 -1.57 1 98.79 65 ALA A CA 1
ATOM 490 C C . ALA A 1 65 ? -4.298 -21.615 -0.562 1 98.79 65 ALA A C 1
ATOM 492 O O . ALA A 1 65 ? -4.499 -20.627 0.148 1 98.79 65 ALA A O 1
ATOM 493 N N . PRO A 1 66 ? -3.188 -22.22 -0.525 1 98.76 66 PRO A N 1
ATOM 494 C CA . PRO A 1 66 ? -2.134 -21.815 0.408 1 98.76 66 PRO A CA 1
ATOM 495 C C . PRO A 1 66 ? -1.321 -20.626 -0.102 1 98.76 66 PRO A C 1
ATOM 497 O O . PRO A 1 66 ? -1.141 -20.47 -1.312 1 98.76 66 PRO A O 1
ATOM 500 N N . ASP A 1 67 ? -0.887 -19.785 0.818 1 98.6 67 ASP A N 1
ATOM 501 C CA . ASP A 1 67 ? 0.347 -19.051 0.557 1 98.6 67 ASP A CA 1
ATOM 502 C C . ASP A 1 67 ? 1.548 -19.993 0.509 1 98.6 67 ASP A C 1
ATOM 504 O O . ASP A 1 67 ? 1.866 -20.652 1.501 1 98.6 67 ASP A O 1
ATOM 508 N N . LEU A 1 68 ? 2.133 -20.044 -0.588 1 98.73 68 LEU A N 1
ATOM 509 C CA . LEU A 1 68 ? 3.222 -21.003 -0.735 1 98.73 68 LEU A CA 1
ATOM 510 C C . LEU A 1 68 ? 4.431 -20.583 0.095 1 98.73 68 LEU A C 1
ATOM 512 O O . LEU A 1 68 ? 4.478 -19.463 0.608 1 98.73 68 LEU A O 1
ATOM 516 N N . LEU A 1 69 ? 5.341 -21.517 0.313 1 98.72 69 LEU A N 1
ATOM 517 C CA . LEU A 1 69 ? 6.521 -21.266 1.133 1 98.72 69 LEU A CA 1
ATOM 518 C C . LEU A 1 69 ? 7.232 -19.993 0.687 1 98.72 69 LEU A C 1
ATOM 520 O O . LEU A 1 69 ? 7.483 -19.802 -0.506 1 98.72 69 LEU A O 1
ATOM 524 N N . GLY A 1 70 ? 7.495 -19.145 1.677 1 98.28 70 GLY A N 1
ATOM 525 C CA . GLY A 1 70 ? 8.189 -17.911 1.346 1 98.28 70 GLY A CA 1
ATOM 526 C C . GLY A 1 70 ? 7.249 -16.746 1.097 1 98.28 70 GLY A C 1
ATOM 527 O O . GLY A 1 70 ? 7.694 -15.611 0.916 1 98.28 70 GLY A O 1
ATOM 528 N N . TYR A 1 71 ? 5.919 -17.001 1.136 1 97.91 71 TYR A N 1
ATOM 529 C CA . TYR A 1 71 ? 4.946 -15.969 0.796 1 97.91 71 TYR A CA 1
ATOM 530 C C . TYR A 1 71 ? 3.93 -15.787 1.917 1 97.91 71 TYR A C 1
ATOM 532 O O . TYR A 1 71 ? 3.637 -16.729 2.657 1 97.91 71 TYR A O 1
ATOM 540 N N . GLY A 1 72 ? 3.389 -14.572 1.957 1 96.65 72 GLY A N 1
ATOM 541 C CA . GLY A 1 72 ? 2.212 -14.286 2.762 1 96.65 72 GLY A CA 1
ATOM 542 C C . GLY A 1 72 ? 2.356 -14.726 4.207 1 96.65 72 GLY A C 1
ATOM 543 O O . GLY A 1 72 ? 3.332 -14.375 4.874 1 96.65 72 GLY A O 1
ATOM 544 N N . ASP A 1 73 ? 1.433 -15.615 4.674 1 96.91 73 ASP A N 1
ATOM 545 C CA . ASP A 1 73 ? 1.367 -16.043 6.068 1 96.91 73 ASP A CA 1
ATOM 546 C C . ASP A 1 73 ? 2.21 -17.295 6.299 1 96.91 73 ASP A C 1
ATOM 548 O O . ASP A 1 73 ? 2.267 -17.814 7.416 1 96.91 73 ASP A O 1
ATOM 552 N N . THR A 1 74 ? 2.793 -17.773 5.295 1 98.46 74 THR A N 1
ATOM 553 C CA . THR A 1 74 ? 3.586 -18.996 5.355 1 98.46 74 THR A CA 1
ATOM 554 C C . THR A 1 74 ? 5.04 -18.682 5.695 1 98.46 74 THR A C 1
ATOM 556 O O . THR A 1 74 ? 5.54 -17.604 5.368 1 98.46 74 THR A O 1
ATOM 559 N N . ASP A 1 75 ? 5.696 -19.628 6.359 1 98.57 75 ASP A N 1
ATOM 560 C CA . ASP A 1 75 ? 7.085 -19.451 6.768 1 98.57 75 ASP A CA 1
ATOM 561 C C . ASP A 1 75 ? 7.967 -19.084 5.577 1 98.57 75 ASP A C 1
ATOM 563 O O . ASP A 1 75 ? 7.678 -19.471 4.442 1 98.57 75 ASP A O 1
ATOM 567 N N . LYS A 1 76 ? 9.016 -18.395 5.869 1 98.08 76 LYS A N 1
ATOM 568 C CA . LYS A 1 76 ? 9.934 -17.892 4.851 1 98.08 76 LYS A CA 1
ATOM 569 C C . LYS A 1 76 ? 11.38 -18.237 5.195 1 98.08 76 LYS A C 1
ATOM 571 O O . LYS A 1 76 ? 12.201 -17.345 5.42 1 98.08 76 LYS A O 1
ATOM 576 N N . PRO A 1 77 ? 11.666 -19.484 5.135 1 98.08 77 PRO A N 1
ATOM 577 C CA . PRO A 1 77 ? 13.03 -19.887 5.484 1 98.08 77 PRO A CA 1
ATOM 578 C C . PRO A 1 77 ? 14.074 -19.333 4.518 1 98.08 77 PRO A C 1
ATOM 580 O O . PRO A 1 77 ? 13.795 -19.173 3.327 1 98.08 77 PRO A O 1
ATOM 583 N N . SER A 1 78 ? 15.292 -19.133 5.015 1 96.38 78 SER A N 1
ATOM 584 C CA . SER A 1 78 ? 16.374 -18.622 4.18 1 96.38 78 SER A CA 1
ATOM 585 C C . SER A 1 78 ? 17.163 -19.759 3.54 1 96.38 78 SER A C 1
ATOM 587 O O . SER A 1 78 ? 17.887 -19.548 2.564 1 96.38 78 SER A O 1
ATOM 589 N N . ASP A 1 79 ? 17.037 -20.939 4.104 1 97.97 79 ASP A N 1
ATOM 590 C CA . ASP A 1 79 ? 17.709 -22.101 3.53 1 97.97 79 ASP A CA 1
ATOM 591 C C . ASP A 1 79 ? 17.036 -22.538 2.231 1 97.97 79 ASP A C 1
ATOM 593 O O . ASP A 1 79 ? 15.882 -22.972 2.238 1 97.97 79 ASP A O 1
ATOM 597 N N . LEU A 1 80 ? 17.746 -22.553 1.188 1 98.06 80 LEU A N 1
ATOM 598 C CA . LEU A 1 80 ? 17.203 -22.872 -0.128 1 98.06 80 LEU A CA 1
ATOM 599 C C . LEU A 1 80 ? 16.732 -24.321 -0.184 1 98.06 80 LEU A C 1
ATOM 601 O O . LEU A 1 80 ? 15.841 -24.659 -0.967 1 98.06 80 LEU A O 1
ATOM 605 N N . LYS A 1 81 ? 17.253 -25.17 0.617 1 97.75 81 LYS A N 1
ATOM 606 C CA . LYS A 1 81 ? 16.872 -26.58 0.604 1 97.75 81 LYS A CA 1
ATOM 607 C C . LYS A 1 81 ? 15.432 -26.765 1.074 1 97.75 81 LYS A C 1
ATOM 609 O O . LYS A 1 81 ? 14.804 -27.784 0.781 1 97.75 81 LYS A O 1
ATOM 614 N N . ALA A 1 82 ? 14.948 -25.797 1.811 1 98.3 82 ALA A N 1
ATOM 615 C CA . ALA A 1 82 ? 13.561 -25.857 2.263 1 98.3 82 ALA A CA 1
ATOM 616 C C . ALA A 1 82 ? 12.595 -25.769 1.085 1 98.3 82 ALA A C 1
ATOM 618 O O . ALA A 1 82 ? 11.436 -26.176 1.193 1 98.3 82 ALA A O 1
ATOM 619 N N . TYR A 1 83 ? 13.111 -25.293 -0.066 1 98.49 83 TYR A N 1
ATOM 620 C CA . TYR A 1 83 ? 12.256 -25.049 -1.222 1 98.49 83 TYR A CA 1
ATOM 621 C C . TYR A 1 83 ? 12.3 -26.225 -2.19 1 98.49 83 TYR A C 1
ATOM 623 O O . TYR A 1 83 ? 11.907 -26.096 -3.352 1 98.49 83 TYR A O 1
ATOM 631 N N . ARG A 1 84 ? 12.827 -27.372 -1.726 1 98.07 84 ARG A N 1
ATOM 632 C CA . ARG A 1 84 ? 12.722 -28.599 -2.51 1 98.07 84 ARG A CA 1
ATOM 633 C C . ARG A 1 84 ? 11.264 -28.953 -2.779 1 98.07 84 ARG A C 1
ATOM 635 O O . ARG A 1 84 ? 10.439 -28.95 -1.862 1 98.07 84 ARG A O 1
ATOM 642 N N . ASN A 1 85 ? 11.001 -29.29 -3.997 1 97.99 85 ASN A N 1
ATOM 643 C CA . ASN A 1 85 ? 9.628 -29.593 -4.389 1 97.99 85 ASN A CA 1
ATOM 644 C C . ASN A 1 85 ? 9.099 -30.828 -3.667 1 97.99 85 ASN A C 1
ATOM 646 O O . ASN A 1 85 ? 7.909 -30.911 -3.359 1 97.99 85 ASN A O 1
ATOM 650 N N . LYS A 1 86 ? 9.973 -31.8 -3.444 1 97.62 86 LYS A N 1
ATOM 651 C CA . LYS A 1 86 ? 9.536 -32.997 -2.731 1 97.62 86 LYS A CA 1
ATOM 652 C C . LYS A 1 86 ? 9.036 -32.651 -1.331 1 97.62 86 LYS A C 1
ATOM 654 O O . LYS A 1 86 ? 7.975 -33.12 -0.912 1 97.62 86 LYS A O 1
ATOM 659 N N . THR A 1 87 ? 9.795 -31.808 -0.649 1 98.08 87 THR A N 1
ATOM 660 C CA . THR A 1 87 ? 9.409 -31.371 0.687 1 98.08 87 THR A CA 1
ATOM 661 C C . THR A 1 87 ? 8.106 -30.578 0.641 1 98.08 87 THR A C 1
ATOM 663 O O . THR A 1 87 ? 7.175 -30.857 1.4 1 98.08 87 THR A O 1
ATOM 666 N N . MET A 1 88 ? 8.006 -29.661 -0.228 1 98.71 88 MET A N 1
ATOM 667 C CA . MET A 1 88 ? 6.822 -28.81 -0.309 1 98.71 88 MET A CA 1
ATOM 668 C C . MET A 1 88 ? 5.602 -29.615 -0.745 1 98.71 88 MET A C 1
ATOM 670 O O . MET A 1 88 ? 4.481 -29.328 -0.322 1 98.71 88 MET A O 1
ATOM 674 N N . SER A 1 89 ? 5.84 -30.625 -1.597 1 98.56 89 SER A N 1
ATOM 675 C CA . SER A 1 89 ? 4.739 -31.505 -1.977 1 98.56 89 SER A CA 1
ATOM 676 C C . SER A 1 89 ? 4.153 -32.214 -0.761 1 98.56 89 SER A C 1
ATOM 678 O O . SER A 1 89 ? 2.933 -32.344 -0.639 1 98.56 89 SER A O 1
ATOM 680 N N . THR A 1 90 ? 5.056 -32.64 0.109 1 98.4 90 THR A N 1
ATOM 681 C CA . THR A 1 90 ? 4.605 -33.297 1.331 1 98.4 90 THR A CA 1
ATOM 682 C C . THR A 1 90 ? 3.822 -32.325 2.21 1 98.4 90 THR A C 1
ATOM 684 O O . THR A 1 90 ? 2.844 -32.711 2.853 1 98.4 90 THR A O 1
ATOM 687 N N . HIS A 1 91 ? 4.27 -31.081 2.263 1 98.81 91 HIS A N 1
ATOM 688 C CA . HIS A 1 91 ? 3.547 -30.057 3.008 1 98.81 91 HIS A CA 1
ATOM 689 C C . HIS A 1 91 ? 2.113 -29.92 2.507 1 98.81 91 HIS A C 1
ATOM 691 O O . HIS A 1 91 ? 1.172 -29.894 3.304 1 98.81 91 HIS A O 1
ATOM 697 N N . ILE A 1 92 ? 1.948 -29.882 1.221 1 98.84 92 ILE A N 1
ATOM 698 C CA . ILE A 1 92 ? 0.637 -29.658 0.62 1 98.84 92 ILE A CA 1
ATOM 699 C C . ILE A 1 92 ? -0.273 -30.849 0.91 1 98.84 92 ILE A C 1
ATOM 701 O O . ILE A 1 92 ? -1.443 -30.673 1.26 1 98.84 92 ILE A O 1
ATOM 705 N N . VAL A 1 93 ? 0.226 -32.048 0.778 1 98.75 93 VAL A N 1
ATOM 706 C CA . VAL A 1 93 ? -0.56 -33.25 1.035 1 98.75 93 VAL A CA 1
ATOM 707 C C . VAL A 1 93 ? -0.992 -33.281 2.5 1 98.75 93 VAL A C 1
ATOM 709 O O . VAL A 1 93 ? -2.118 -33.674 2.812 1 98.75 93 VAL A O 1
ATOM 712 N N . GLU A 1 94 ? -0.07 -32.858 3.36 1 98.77 94 GLU A N 1
ATOM 713 C CA . GLU A 1 94 ? -0.426 -32.809 4.775 1 98.77 94 GLU A CA 1
ATOM 714 C C . GLU A 1 94 ? -1.551 -31.81 5.027 1 98.77 94 GLU A C 1
ATOM 716 O O . GLU A 1 94 ? -2.423 -32.047 5.866 1 98.77 94 GLU A O 1
ATOM 721 N N . ILE A 1 95 ? -1.531 -30.701 4.354 1 98.7 95 ILE A N 1
ATOM 722 C CA . ILE A 1 95 ? -2.607 -29.724 4.475 1 98.7 95 ILE A CA 1
ATOM 723 C C . ILE A 1 95 ? -3.92 -30.34 3.998 1 98.7 95 ILE A C 1
ATOM 725 O O . ILE A 1 95 ? -4.961 -30.172 4.639 1 98.7 95 ILE A O 1
ATOM 729 N N . LEU A 1 96 ? -3.895 -31.06 2.878 1 98.31 96 LEU A N 1
ATOM 730 C CA . LEU A 1 96 ? -5.088 -31.743 2.388 1 98.31 96 LEU A CA 1
ATOM 731 C C . LEU A 1 96 ? -5.6 -32.747 3.415 1 98.31 96 LEU A C 1
ATOM 733 O O . LEU A 1 96 ? -6.803 -32.813 3.679 1 98.31 96 LEU A O 1
ATOM 737 N N . ASP A 1 97 ? -4.68 -33.495 3.994 1 98.3 97 ASP A N 1
ATOM 738 C CA . ASP A 1 97 ? -5.057 -34.479 5.005 1 98.3 97 ASP A CA 1
ATOM 739 C C . ASP A 1 97 ? -5.732 -33.809 6.199 1 98.3 97 ASP A C 1
ATOM 741 O O . ASP A 1 97 ? -6.729 -34.314 6.719 1 98.3 97 ASP A O 1
ATOM 745 N N . ARG A 1 98 ? -5.206 -32.731 6.612 1 97.3 98 ARG A N 1
ATOM 746 C CA . ARG A 1 98 ? -5.75 -32 7.752 1 97.3 98 ARG A CA 1
ATOM 747 C C . ARG A 1 98 ? -7.166 -31.512 7.464 1 97.3 98 ARG A C 1
ATOM 749 O O . ARG A 1 98 ? -7.993 -31.416 8.374 1 97.3 98 ARG A O 1
ATOM 756 N N . GLU A 1 99 ? -7.415 -31.243 6.232 1 96.84 99 GLU A N 1
ATOM 757 C CA . GLU A 1 99 ? -8.732 -30.754 5.834 1 96.84 99 GLU A CA 1
ATOM 758 C C . GLU A 1 99 ? -9.661 -31.907 5.465 1 96.84 99 GLU A C 1
ATOM 760 O O . GLU A 1 99 ? -10.801 -31.684 5.053 1 96.84 99 GLU A O 1
ATOM 765 N N . GLY A 1 100 ? -9.178 -33.112 5.538 1 95.91 100 GLY A N 1
ATOM 766 C CA . GLY A 1 100 ? -9.978 -34.297 5.274 1 95.91 100 GLY A CA 1
ATOM 767 C C . GLY A 1 100 ? -10.283 -34.495 3.801 1 95.91 100 GLY A C 1
ATOM 768 O O . GLY A 1 100 ? -11.351 -34.998 3.445 1 95.91 100 GLY A O 1
ATOM 769 N N . ILE A 1 101 ? -9.406 -34.096 2.961 1 96.49 101 ILE A N 1
ATOM 770 C CA . ILE A 1 101 ? -9.633 -34.174 1.522 1 96.49 101 ILE A CA 1
ATOM 771 C C . ILE A 1 101 ? -8.731 -35.246 0.915 1 96.49 101 ILE A C 1
ATOM 773 O O . ILE A 1 101 ? -7.504 -35.155 1.001 1 96.49 101 ILE A O 1
ATOM 777 N N . ASP A 1 102 ? -9.274 -36.166 0.277 1 95.22 102 ASP A N 1
ATOM 778 C CA . ASP A 1 102 ? -8.534 -37.3 -0.267 1 95.22 102 ASP A CA 1
ATOM 779 C C . ASP A 1 102 ? -7.963 -36.973 -1.645 1 95.22 102 ASP A C 1
ATOM 781 O O . ASP A 1 102 ? -6.813 -37.304 -1.94 1 95.22 102 ASP A O 1
ATOM 785 N N . ARG A 1 103 ? -8.804 -36.409 -2.541 1 96.72 103 ARG A N 1
ATOM 786 C CA . ARG A 1 103 ? -8.412 -36.119 -3.917 1 96.72 103 ARG A CA 1
ATOM 787 C C . ARG A 1 103 ? -8.934 -34.757 -4.359 1 96.72 103 ARG A C 1
ATOM 789 O O . ARG A 1 103 ? -10.057 -34.376 -4.021 1 96.72 103 ARG A O 1
ATOM 796 N N . VAL A 1 104 ? -8.158 -34.031 -5.169 1 97.83 104 VAL A N 1
ATOM 797 C CA . VAL A 1 104 ? -8.541 -32.69 -5.597 1 97.83 104 VAL A CA 1
ATOM 798 C C . VAL A 1 104 ? -8.19 -32.498 -7.071 1 97.83 104 VAL A C 1
ATOM 800 O O . VAL A 1 104 ? -7.465 -33.308 -7.653 1 97.83 104 VAL A O 1
ATOM 803 N N . VAL A 1 105 ? -8.798 -31.505 -7.723 1 98.63 105 VAL A N 1
ATOM 804 C CA . VAL A 1 105 ? -8.274 -30.942 -8.962 1 98.63 105 VAL A CA 1
ATOM 805 C C . VAL A 1 105 ? -7.218 -29.886 -8.644 1 98.63 105 VAL A C 1
ATOM 807 O O . VAL A 1 105 ? -7.493 -28.919 -7.93 1 98.63 105 VAL A O 1
ATOM 810 N N . MET A 1 106 ? -6.061 -30.071 -9.122 1 98.59 106 MET A N 1
ATOM 811 C CA . MET A 1 106 ? -4.948 -29.169 -8.84 1 98.59 106 MET A CA 1
ATOM 812 C C . MET A 1 106 ? -4.819 -28.107 -9.927 1 98.59 106 MET A C 1
ATOM 814 O O . MET A 1 106 ? -4.931 -28.413 -11.116 1 98.59 106 MET A O 1
ATOM 818 N N . VAL A 1 107 ? -4.645 -26.893 -9.541 1 98.93 107 VAL A N 1
ATOM 819 C CA . VAL A 1 107 ? -4.434 -25.765 -10.441 1 98.93 107 VAL A CA 1
ATOM 820 C C . VAL A 1 107 ? -3.147 -25.035 -10.062 1 98.93 107 VAL A C 1
ATOM 822 O O . VAL A 1 107 ? -2.974 -24.626 -8.912 1 98.93 107 VAL A O 1
ATOM 825 N N . GLY A 1 108 ? -2.233 -24.891 -10.948 1 98.9 108 GLY A N 1
ATOM 826 C CA . GLY A 1 108 ? -1.008 -24.136 -10.734 1 98.9 108 GLY A CA 1
ATOM 827 C C . GLY A 1 108 ? -0.836 -22.991 -11.714 1 98.9 108 GLY A C 1
ATOM 828 O O . GLY A 1 108 ? -1.162 -23.123 -12.895 1 98.9 108 GLY A O 1
ATOM 829 N N . HIS A 1 109 ? -0.356 -21.916 -11.26 1 98.87 109 HIS A N 1
ATOM 830 C CA . HIS A 1 109 ? 0.045 -20.784 -12.088 1 98.87 109 HIS A CA 1
ATOM 831 C C . HIS A 1 109 ? 1.524 -20.461 -11.901 1 98.87 109 HIS A C 1
ATOM 833 O O . HIS A 1 109 ? 2.003 -20.359 -10.769 1 98.87 109 HIS A O 1
ATOM 839 N N . ASP A 1 110 ? 2.273 -20.322 -13.039 1 98.42 110 ASP A N 1
ATOM 840 C CA . ASP A 1 110 ? 3.663 -19.882 -12.955 1 98.42 110 ASP A CA 1
ATOM 841 C C . ASP A 1 110 ? 4.482 -20.817 -12.068 1 98.42 110 ASP A C 1
ATOM 843 O O . ASP A 1 110 ? 4.514 -22.029 -12.297 1 98.42 110 ASP A O 1
ATOM 847 N N . TRP A 1 111 ? 5.074 -20.384 -10.99 1 98.59 111 TRP A N 1
ATOM 848 C CA . TRP A 1 111 ? 5.844 -21.246 -10.099 1 98.59 111 TRP A CA 1
ATOM 849 C C . TRP A 1 111 ? 4.944 -22.281 -9.432 1 98.59 111 TRP A C 1
ATOM 851 O O . TRP A 1 111 ? 5.404 -23.362 -9.056 1 98.59 111 TRP A O 1
ATOM 861 N N . GLY A 1 112 ? 3.694 -21.954 -9.323 1 98.79 112 GLY A N 1
ATOM 862 C CA . GLY A 1 112 ? 2.755 -22.945 -8.822 1 98.79 112 GLY A CA 1
ATOM 863 C C . GLY A 1 112 ? 2.657 -24.174 -9.705 1 98.79 112 GLY A C 1
ATOM 864 O O . GLY A 1 112 ? 2.335 -25.264 -9.227 1 98.79 112 GLY A O 1
ATOM 865 N N . VAL A 1 113 ? 2.93 -24.002 -10.958 1 98.78 113 VAL A N 1
ATOM 866 C CA . VAL A 1 113 ? 2.939 -25.135 -11.876 1 98.78 113 VAL A CA 1
ATOM 867 C C . VAL A 1 113 ? 4.118 -26.051 -11.556 1 98.78 113 VAL A C 1
ATOM 869 O O . VAL A 1 113 ? 4.004 -27.276 -11.649 1 98.78 113 VAL A O 1
ATOM 872 N N . GLY A 1 114 ? 5.242 -25.389 -11.245 1 98 114 GLY A N 1
ATOM 873 C CA . GLY A 1 114 ? 6.385 -26.194 -10.843 1 98 114 GLY A CA 1
ATOM 874 C C . GLY A 1 114 ? 6.08 -27.128 -9.687 1 98 114 GLY A C 1
ATOM 875 O O . GLY A 1 114 ? 6.337 -28.331 -9.771 1 98 114 GLY A O 1
ATOM 876 N N . LEU A 1 115 ? 5.516 -26.606 -8.69 1 98.72 115 LEU A N 1
ATOM 877 C CA . LEU A 1 115 ? 5.178 -27.41 -7.52 1 98.72 115 LEU A CA 1
ATOM 878 C C . LEU A 1 115 ? 4.068 -28.404 -7.847 1 98.72 115 LEU A C 1
ATOM 880 O O . LEU A 1 115 ? 4.116 -29.558 -7.414 1 98.72 115 LEU A O 1
ATOM 884 N N . ALA A 1 116 ? 3.115 -27.984 -8.601 1 98.73 116 ALA A N 1
ATOM 885 C CA . ALA A 1 116 ? 2.008 -28.854 -8.991 1 98.73 116 ALA A CA 1
ATOM 886 C C . ALA A 1 116 ? 2.51 -30.054 -9.788 1 98.73 116 ALA A C 1
ATOM 888 O O . ALA A 1 116 ? 2.008 -31.169 -9.626 1 98.73 116 ALA A O 1
ATOM 889 N N . SER A 1 117 ? 3.454 -29.817 -10.644 1 98.2 117 SER A N 1
ATOM 890 C CA . SER A 1 117 ? 4.022 -30.888 -11.456 1 98.2 117 SER A CA 1
ATOM 891 C C . SER A 1 117 ? 4.663 -31.962 -10.584 1 98.2 117 SER A C 1
ATOM 893 O O . SER A 1 117 ? 4.516 -33.157 -10.852 1 98.2 117 SER A O 1
ATOM 895 N N . ARG A 1 118 ? 5.279 -31.556 -9.536 1 97.54 118 ARG A N 1
ATOM 896 C CA . ARG A 1 118 ? 5.924 -32.516 -8.646 1 97.54 118 ARG A CA 1
ATOM 897 C C . ARG A 1 118 ? 4.905 -33.176 -7.723 1 97.54 118 ARG A C 1
ATOM 899 O O . ARG A 1 118 ? 5.043 -34.351 -7.376 1 97.54 118 ARG A O 1
ATOM 906 N N . LEU A 1 119 ? 3.92 -32.408 -7.361 1 98.13 119 LEU A N 1
ATOM 907 C CA . LEU A 1 119 ? 2.81 -33.021 -6.641 1 98.13 119 LEU A CA 1
ATOM 908 C C . LEU A 1 119 ? 2.2 -34.16 -7.45 1 98.13 119 LEU A C 1
ATOM 910 O O . LEU A 1 119 ? 1.929 -35.235 -6.91 1 98.13 119 LEU A O 1
ATOM 914 N N . ALA A 1 120 ? 2.006 -33.938 -8.728 1 96.39 120 ALA A N 1
ATOM 915 C CA . ALA A 1 120 ? 1.453 -34.961 -9.612 1 96.39 120 ALA A CA 1
ATOM 916 C C . ALA A 1 120 ? 2.381 -36.17 -9.699 1 96.39 120 ALA A C 1
ATOM 918 O O . ALA A 1 120 ? 1.919 -37.307 -9.812 1 96.39 120 ALA A O 1
ATOM 919 N N . THR A 1 121 ? 3.666 -35.889 -9.628 1 95 121 THR A N 1
ATOM 920 C CA . THR A 1 121 ? 4.668 -36.943 -9.745 1 95 121 THR A CA 1
ATOM 921 C C . THR A 1 121 ? 4.721 -37.783 -8.472 1 95 121 THR A C 1
ATOM 923 O O . THR A 1 121 ? 4.673 -39.013 -8.532 1 95 121 THR A O 1
ATOM 926 N N . TYR A 1 122 ? 4.741 -37.144 -7.323 1 95.54 122 TYR A N 1
ATOM 927 C CA . TYR A 1 122 ? 5.02 -37.822 -6.062 1 95.54 122 TYR A CA 1
ATOM 928 C C . TYR A 1 122 ? 3.735 -38.334 -5.423 1 95.54 122 TYR A C 1
ATOM 930 O O . TYR A 1 122 ? 3.761 -39.28 -4.632 1 95.54 122 TYR A O 1
ATOM 938 N N . HIS A 1 123 ? 2.591 -37.727 -5.77 1 97.02 123 HIS A N 1
ATOM 939 C CA . HIS A 1 123 ? 1.346 -38.036 -5.076 1 97.02 123 HIS A CA 1
ATOM 940 C C . HIS A 1 123 ? 0.183 -38.149 -6.057 1 97.02 123 HIS A C 1
ATOM 942 O O . HIS A 1 123 ? -0.9 -37.613 -5.807 1 97.02 123 HIS A O 1
ATOM 948 N N . ARG A 1 124 ? 0.376 -38.836 -7.139 1 94.93 124 ARG A N 1
ATOM 949 C CA . ARG A 1 124 ? -0.538 -38.916 -8.274 1 94.93 124 ARG A CA 1
ATOM 950 C C . ARG A 1 124 ? -1.941 -39.306 -7.821 1 94.93 124 ARG A C 1
ATOM 952 O O . ARG A 1 124 ? -2.933 -38.813 -8.361 1 94.93 124 ARG A O 1
ATOM 959 N N . SER A 1 125 ? -2.094 -40.167 -6.819 1 96.46 125 SER A N 1
ATOM 960 C CA . SER A 1 125 ? -3.384 -40.704 -6.398 1 96.46 125 SER A CA 1
ATOM 961 C C . SER A 1 125 ? -4.222 -39.642 -5.694 1 96.46 125 SER A C 1
ATOM 963 O O . SER A 1 125 ? -5.423 -39.827 -5.489 1 96.46 125 SER A O 1
ATOM 965 N N . ARG A 1 126 ? -3.608 -38.47 -5.395 1 97.03 126 ARG A N 1
ATOM 966 C CA . ARG A 1 126 ? -4.297 -37.43 -4.638 1 97.03 126 ARG A CA 1
ATOM 967 C C . ARG A 1 126 ? -4.991 -36.443 -5.571 1 97.03 126 ARG A C 1
ATOM 969 O O . ARG A 1 126 ? -5.673 -35.523 -5.114 1 97.03 126 ARG A O 1
ATOM 976 N N . PHE A 1 127 ? -4.893 -36.694 -6.895 1 96.98 127 PHE A N 1
ATOM 977 C CA . PHE A 1 127 ? -5.341 -35.647 -7.806 1 96.98 127 PHE A CA 1
ATOM 978 C C . PHE A 1 127 ? -6.166 -36.237 -8.944 1 96.98 127 PHE A C 1
ATOM 980 O O . PHE A 1 127 ? -5.755 -37.213 -9.575 1 96.98 127 PHE A O 1
ATOM 987 N N . TYR A 1 128 ? -7.315 -35.578 -9.218 1 97.23 128 TYR A N 1
ATOM 988 C CA . TYR A 1 128 ? -8.152 -35.951 -10.352 1 97.23 128 TYR A CA 1
ATOM 989 C C . TYR A 1 128 ? -7.523 -35.502 -11.666 1 97.23 128 TYR A C 1
ATOM 991 O O . TYR A 1 128 ? -7.698 -36.153 -12.699 1 97.23 128 TYR A O 1
ATOM 999 N N . GLY A 1 129 ? -6.852 -34.44 -11.624 1 98.02 129 GLY A N 1
ATOM 1000 C CA . GLY A 1 129 ? -6.256 -33.8 -12.786 1 98.02 129 GLY A CA 1
ATOM 1001 C C . GLY A 1 129 ? -5.475 -32.546 -12.443 1 98.02 129 GLY A C 1
ATOM 1002 O O . GLY A 1 129 ? -5.438 -32.129 -11.283 1 98.02 129 GLY A O 1
ATOM 1003 N N . LEU A 1 130 ? -4.819 -32.024 -13.486 1 98.45 130 LEU A N 1
ATOM 1004 C CA . LEU A 1 130 ? -3.928 -30.879 -13.334 1 98.45 130 LEU A CA 1
ATOM 1005 C C . LEU A 1 130 ? -4.254 -29.796 -14.357 1 98.45 130 LEU A C 1
ATOM 1007 O O . LEU A 1 130 ? -4.285 -30.063 -15.561 1 98.45 130 LEU A O 1
ATOM 1011 N N . VAL A 1 131 ? -4.564 -28.6 -13.879 1 98.89 131 VAL A N 1
ATOM 1012 C CA . VAL A 1 131 ? -4.674 -27.422 -14.733 1 98.89 131 VAL A CA 1
ATOM 1013 C C . VAL A 1 131 ? -3.447 -26.534 -14.549 1 98.89 131 VAL A C 1
ATOM 1015 O O . VAL A 1 131 ? -3.145 -26.104 -13.433 1 98.89 131 VAL A O 1
ATOM 1018 N N . THR A 1 132 ? -2.734 -26.319 -15.611 1 98.87 132 THR A N 1
ATOM 1019 C CA . THR A 1 132 ? -1.592 -25.412 -15.584 1 98.87 132 THR A CA 1
ATOM 1020 C C . THR A 1 132 ? -1.915 -24.113 -16.317 1 98.87 132 THR A C 1
ATOM 1022 O O . THR A 1 132 ? -2.498 -24.136 -17.403 1 98.87 132 THR A O 1
ATOM 1025 N N . ILE A 1 133 ? -1.589 -23.039 -15.681 1 98.9 133 ILE A N 1
ATOM 1026 C CA . ILE A 1 133 ? -1.903 -21.734 -16.251 1 98.9 133 ILE A CA 1
ATOM 1027 C C . ILE A 1 133 ? -0.611 -20.987 -16.574 1 98.9 133 ILE A C 1
ATOM 1029 O O . ILE A 1 133 ? 0.247 -20.815 -15.706 1 98.9 133 ILE A O 1
ATOM 1033 N N . ALA A 1 134 ? -0.439 -20.544 -17.802 1 98.65 134 ALA A N 1
ATOM 1034 C CA . ALA A 1 134 ? 0.639 -19.738 -18.369 1 98.65 134 ALA A CA 1
ATOM 1035 C C . ALA A 1 134 ? 1.897 -20.575 -18.581 1 98.65 134 ALA A C 1
ATOM 1037 O O . ALA A 1 134 ? 2.755 -20.222 -19.393 1 98.65 134 ALA A O 1
ATOM 1038 N N . VAL A 1 135 ? 2.078 -21.653 -17.849 1 98.64 135 VAL A N 1
ATOM 1039 C CA . VAL A 1 135 ? 3.238 -22.535 -17.915 1 98.64 135 VAL A CA 1
ATOM 1040 C C . VAL A 1 135 ? 2.78 -23.981 -18.089 1 98.64 135 VAL A C 1
ATOM 1042 O O . VAL A 1 135 ? 1.811 -24.411 -17.459 1 98.64 135 VAL A O 1
ATOM 1045 N N . ALA A 1 136 ? 3.44 -24.721 -18.922 1 98.32 136 ALA A N 1
ATOM 1046 C CA . ALA A 1 136 ? 3.123 -26.132 -19.132 1 98.32 136 ALA A CA 1
ATOM 1047 C C . ALA A 1 136 ? 3.678 -26.993 -18.001 1 98.32 136 ALA A C 1
ATOM 1049 O O . ALA A 1 136 ? 4.531 -26.543 -17.232 1 98.32 136 ALA A O 1
ATOM 1050 N N . TYR A 1 137 ? 3.174 -28.192 -17.954 1 98.12 137 TYR A N 1
ATOM 1051 C CA . TYR A 1 137 ? 3.718 -29.19 -17.04 1 98.12 137 TYR A CA 1
ATOM 1052 C C . TYR A 1 137 ? 5.236 -29.26 -17.149 1 98.12 137 TYR A C 1
ATOM 1054 O O . TYR A 1 137 ? 5.788 -29.229 -18.252 1 98.12 137 TYR A O 1
ATOM 1062 N N . ILE A 1 138 ? 5.901 -29.307 -16.037 1 97.02 138 ILE A N 1
ATOM 1063 C CA . ILE A 1 138 ? 7.358 -29.375 -16.007 1 97.02 138 ILE A CA 1
ATOM 1064 C C . ILE A 1 138 ? 7.801 -30.778 -15.596 1 97.02 138 ILE A C 1
ATOM 1066 O O . ILE A 1 138 ? 7.518 -31.224 -14.482 1 97.02 138 ILE A O 1
ATOM 1070 N N . GLU A 1 139 ? 8.497 -31.473 -16.426 1 95.96 139 GLU A N 1
ATOM 1071 C CA . GLU A 1 139 ? 8.961 -32.829 -16.145 1 95.96 139 GLU A CA 1
ATOM 1072 C C . GLU A 1 139 ? 10.091 -32.824 -15.12 1 95.96 139 GLU A C 1
ATOM 1074 O O . GLU A 1 139 ? 10.823 -31.839 -14.999 1 95.96 139 GLU A O 1
ATOM 1079 N N . PRO A 1 140 ? 10.28 -33.931 -14.375 1 95.57 140 PRO A N 1
ATOM 1080 C CA . PRO A 1 140 ? 11.423 -34.017 -13.463 1 95.57 140 PRO A CA 1
ATOM 1081 C C . PRO A 1 140 ? 12.764 -33.925 -14.188 1 95.57 140 PRO A C 1
ATOM 1083 O O . PRO A 1 140 ? 12.892 -34.397 -15.32 1 95.57 140 PRO A O 1
ATOM 1086 N N . GLY A 1 141 ? 13.705 -33.373 -13.529 1 92.85 141 GLY A N 1
ATOM 1087 C CA . GLY A 1 141 ? 15.056 -33.344 -14.067 1 92.85 141 GLY A CA 1
ATOM 1088 C C . GLY A 1 141 ? 15.324 -32.133 -14.941 1 92.85 141 GLY A C 1
ATOM 1089 O O . GLY A 1 141 ? 16.358 -32.061 -15.609 1 92.85 141 GLY A O 1
ATOM 1090 N N . THR A 1 142 ? 14.373 -31.228 -14.973 1 91.28 142 THR A N 1
ATOM 1091 C CA . THR A 1 142 ? 14.574 -30 -15.735 1 91.28 142 THR A CA 1
ATOM 1092 C C . THR A 1 142 ? 15.749 -29.203 -15.178 1 91.28 142 THR A C 1
ATOM 1094 O O . THR A 1 142 ? 15.818 -28.948 -13.974 1 91.28 142 THR A O 1
ATOM 1097 N N . ILE A 1 143 ? 16.641 -28.853 -16.019 1 92.1 143 ILE A N 1
ATOM 1098 C CA . ILE A 1 143 ? 17.789 -28.027 -15.658 1 92.1 143 ILE A CA 1
ATOM 1099 C C . ILE A 1 143 ? 17.567 -26.596 -16.141 1 92.1 143 ILE A C 1
ATOM 1101 O O . ILE A 1 143 ? 17.274 -26.369 -17.317 1 92.1 143 ILE A O 1
ATOM 1105 N N . TRP A 1 144 ? 17.728 -25.683 -15.296 1 94.84 144 TRP A N 1
ATOM 1106 C CA . TRP A 1 144 ? 17.501 -24.279 -15.623 1 94.84 144 TRP A CA 1
ATOM 1107 C C . TRP A 1 144 ? 18.813 -23.58 -15.966 1 94.84 144 TRP A C 1
ATOM 1109 O O . TRP A 1 144 ? 19.336 -22.801 -15.165 1 94.84 144 TRP A O 1
ATOM 1119 N N . ASP A 1 145 ? 19.303 -23.897 -17.127 1 96.67 145 ASP A N 1
ATOM 1120 C CA . ASP A 1 145 ? 20.436 -23.163 -17.682 1 96.67 145 ASP A CA 1
ATOM 1121 C C . ASP A 1 145 ? 19.977 -21.869 -18.35 1 96.67 145 ASP A C 1
ATOM 1123 O O . ASP A 1 145 ? 19.738 -21.839 -19.559 1 96.67 145 ASP A O 1
ATOM 1127 N N . ILE A 1 146 ? 19.992 -20.834 -17.653 1 97.96 146 ILE A N 1
ATOM 1128 C CA . ILE A 1 146 ? 19.351 -19.583 -18.042 1 97.96 146 ILE A CA 1
ATOM 1129 C C . ILE A 1 146 ? 20.064 -18.994 -19.257 1 97.96 146 ILE A C 1
ATOM 1131 O O . ILE A 1 146 ? 19.423 -18.44 -20.153 1 97.96 146 ILE A O 1
ATOM 1135 N N . ASP A 1 147 ? 21.41 -19.106 -19.321 1 97.94 147 ASP A N 1
ATOM 1136 C CA . ASP A 1 147 ? 22.15 -18.609 -20.477 1 97.94 147 ASP A CA 1
ATOM 1137 C C . ASP A 1 147 ? 21.71 -19.317 -21.757 1 97.94 147 ASP A C 1
ATOM 1139 O O . ASP A 1 147 ? 21.436 -18.668 -22.769 1 97.94 147 ASP A O 1
ATOM 1143 N N . THR A 1 148 ? 21.629 -20.595 -21.678 1 97.75 148 THR A N 1
ATOM 1144 C CA . THR A 1 148 ? 21.232 -21.38 -22.841 1 97.75 148 THR A CA 1
ATOM 1145 C C . THR A 1 148 ? 19.787 -21.081 -23.229 1 97.75 148 THR A C 1
ATOM 1147 O O . THR A 1 148 ? 19.469 -20.957 -24.413 1 97.75 148 THR A O 1
ATOM 1150 N N . ILE A 1 149 ? 18.901 -20.98 -22.252 1 97.05 149 ILE A N 1
ATOM 1151 C CA . ILE A 1 149 ? 17.496 -20.692 -22.521 1 97.05 149 ILE A CA 1
ATOM 1152 C C . ILE A 1 149 ? 17.368 -19.326 -23.191 1 97.05 149 ILE A C 1
ATOM 1154 O O . ILE A 1 149 ? 16.647 -19.178 -24.18 1 97.05 149 ILE A O 1
ATOM 1158 N N . CYS A 1 150 ? 18.071 -18.352 -22.681 1 98.01 150 CYS A N 1
ATOM 1159 C CA . CYS A 1 150 ? 18.015 -17.01 -23.249 1 98.01 150 CYS A CA 1
ATOM 1160 C C . CYS A 1 150 ? 18.559 -16.997 -24.672 1 98.01 150 CYS A C 1
ATOM 1162 O O . CYS A 1 150 ? 17.97 -16.38 -25.561 1 98.01 150 CYS A O 1
ATOM 1164 N N . GLU A 1 151 ? 19.699 -17.683 -24.901 1 97.96 151 GLU A N 1
ATOM 1165 C CA . GLU A 1 151 ? 20.26 -17.766 -26.246 1 97.96 151 GLU A CA 1
ATOM 1166 C C . GLU A 1 151 ? 19.286 -18.44 -27.209 1 97.96 151 GLU A C 1
ATOM 1168 O O . GLU A 1 151 ? 19.082 -17.964 -28.328 1 97.96 151 GLU A O 1
ATOM 1173 N N . THR A 1 152 ? 18.704 -19.521 -26.774 1 96.95 152 THR A N 1
ATOM 1174 C CA . THR A 1 152 ? 17.78 -20.288 -27.603 1 96.95 152 THR A CA 1
ATOM 1175 C C . THR A 1 152 ? 16.543 -19.461 -27.94 1 96.95 152 THR A C 1
ATOM 1177 O O . THR A 1 152 ? 16.115 -19.417 -29.096 1 96.95 152 THR A O 1
ATOM 1180 N N . THR A 1 153 ? 15.959 -18.793 -26.965 1 97.16 153 THR A N 1
ATOM 1181 C CA . THR A 1 153 ? 14.744 -18.022 -27.203 1 97.16 153 THR A CA 1
ATOM 1182 C C . THR A 1 153 ? 15.042 -16.789 -28.052 1 97.16 153 THR A C 1
ATOM 1184 O O . THR A 1 153 ? 14.233 -16.399 -28.895 1 97.16 153 THR A O 1
ATOM 1187 N N . LYS A 1 154 ? 16.125 -16.161 -27.801 1 97.3 154 LYS A N 1
ATOM 1188 C CA . LYS A 1 154 ? 16.525 -15.051 -28.661 1 97.3 154 LYS A CA 1
ATOM 1189 C C . LYS A 1 154 ? 16.602 -15.487 -30.121 1 97.3 154 LYS A C 1
ATOM 1191 O O . LYS A 1 1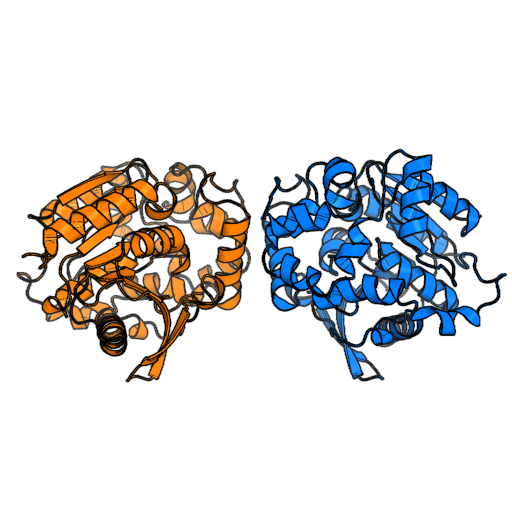54 ? 16.174 -14.755 -31.016 1 97.3 154 LYS A O 1
ATOM 1196 N N . ASN A 1 155 ? 17.15 -16.628 -30.34 1 97.07 155 ASN A N 1
ATOM 1197 C CA . ASN A 1 155 ? 17.311 -17.152 -31.692 1 97.07 155 ASN A CA 1
ATOM 1198 C C . ASN A 1 155 ? 15.967 -17.513 -32.317 1 97.07 155 ASN A C 1
ATOM 1200 O O . ASN A 1 155 ? 15.761 -17.317 -33.516 1 97.07 155 ASN A O 1
ATOM 1204 N N . ILE A 1 156 ? 15.065 -18.014 -31.489 1 95.59 156 ILE A N 1
ATOM 1205 C CA . ILE A 1 156 ? 13.824 -18.564 -32.022 1 95.59 156 ILE A CA 1
ATOM 1206 C C . ILE A 1 156 ? 12.777 -17.458 -32.137 1 95.59 156 ILE A C 1
ATOM 1208 O O . ILE A 1 156 ? 12 -17.427 -33.095 1 95.59 156 ILE A O 1
ATOM 1212 N N . ILE A 1 157 ? 12.726 -16.533 -31.175 1 95.79 157 ILE A N 1
ATOM 1213 C CA . ILE A 1 157 ? 11.584 -15.626 -31.16 1 95.79 157 ILE A CA 1
ATOM 1214 C C . ILE A 1 157 ? 12.073 -14.179 -31.176 1 95.79 157 ILE A C 1
ATOM 1216 O O . ILE A 1 157 ? 11.268 -13.245 -31.177 1 95.79 157 ILE A O 1
ATOM 1220 N N . GLY A 1 158 ? 13.392 -13.917 -31.04 1 96.43 158 GLY A N 1
ATOM 1221 C CA . GLY A 1 158 ? 13.928 -12.588 -31.286 1 96.43 158 GLY A CA 1
ATOM 1222 C C . GLY A 1 158 ? 14.263 -11.834 -30.013 1 96.43 158 GLY A C 1
ATOM 1223 O O . GLY A 1 158 ? 14.722 -10.691 -30.064 1 96.43 158 GLY A O 1
ATOM 1224 N N . TYR A 1 159 ? 13.969 -12.423 -28.856 1 97.33 159 TYR A N 1
ATOM 1225 C CA . TYR A 1 159 ? 14.353 -11.807 -27.591 1 97.33 159 TYR A CA 1
ATOM 1226 C C . TYR A 1 159 ? 14.528 -12.859 -26.503 1 97.33 159 TYR A C 1
ATOM 1228 O O . TYR A 1 159 ? 14.132 -14.014 -26.678 1 97.33 159 TYR A O 1
ATOM 1236 N N . GLU A 1 160 ? 15.233 -12.474 -25.393 1 98.06 160 GLU A N 1
ATOM 1237 C CA . GLU A 1 160 ? 15.384 -13.337 -24.225 1 98.06 160 GLU A CA 1
ATOM 1238 C C . GLU A 1 160 ? 14.076 -13.446 -23.446 1 98.06 160 GLU A C 1
ATOM 1240 O O . GLU A 1 160 ? 13.338 -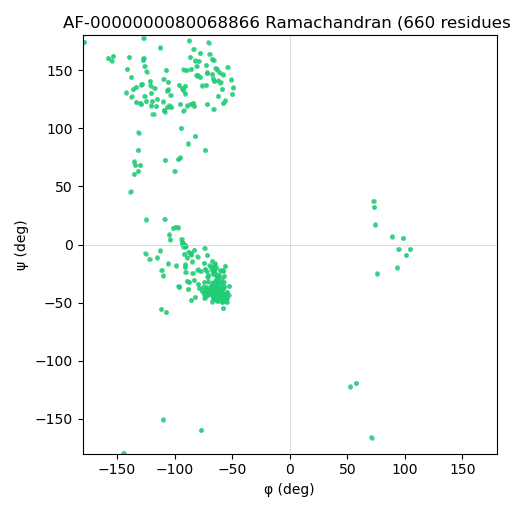12.466 -23.322 1 98.06 160 GLU A O 1
ATOM 1245 N N . THR A 1 161 ? 13.826 -14.544 -22.838 1 97.81 161 THR A N 1
ATOM 1246 C CA . THR A 1 161 ? 12.597 -14.69 -22.066 1 97.81 161 THR A CA 1
ATOM 1247 C C . THR A 1 161 ? 12.899 -14.746 -20.572 1 97.81 161 THR A C 1
ATOM 1249 O O . THR A 1 161 ? 12.057 -14.381 -19.749 1 97.81 161 THR A O 1
ATOM 1252 N N . PHE A 1 162 ? 14.098 -15.198 -20.186 1 98.34 162 PHE A N 1
ATOM 1253 C CA . PHE A 1 162 ? 14.335 -15.479 -18.775 1 98.34 162 PHE A CA 1
ATOM 1254 C C . PHE A 1 162 ? 15.548 -14.709 -18.266 1 98.34 162 PHE A C 1
ATOM 1256 O O . PHE A 1 162 ? 16.148 -15.083 -17.255 1 98.34 162 PHE A O 1
ATOM 1263 N N . GLY A 1 163 ? 15.889 -13.636 -18.973 1 98.66 163 GLY A N 1
ATOM 1264 C CA . GLY A 1 163 ? 17.045 -12.855 -18.562 1 98.66 163 GLY A CA 1
ATOM 1265 C C . GLY A 1 163 ? 16.92 -12.3 -17.156 1 98.66 163 GLY A C 1
ATOM 1266 O O . GLY A 1 163 ? 17.923 -12.114 -16.465 1 98.66 163 GLY A O 1
ATOM 1267 N N . TYR A 1 164 ? 15.74 -12.039 -16.71 1 98.77 164 TYR A N 1
ATOM 1268 C CA . TYR A 1 164 ? 15.486 -11.448 -15.4 1 98.77 164 TYR A CA 1
ATOM 1269 C C . TYR A 1 164 ? 15.889 -12.405 -14.284 1 98.77 164 TYR A C 1
ATOM 1271 O O . TYR A 1 164 ? 16.098 -11.984 -13.144 1 98.77 164 TYR A O 1
ATOM 1279 N N . TRP A 1 165 ? 15.994 -13.741 -14.537 1 98.77 165 TRP A N 1
ATOM 1280 C CA . TRP A 1 165 ? 16.367 -14.717 -13.518 1 98.77 165 TRP A CA 1
ATOM 1281 C C . TRP A 1 165 ? 17.744 -14.405 -12.942 1 98.77 165 TRP A C 1
ATOM 1283 O O . TRP A 1 165 ? 18.012 -14.684 -11.771 1 98.77 165 TRP A O 1
ATOM 1293 N N . LYS A 1 166 ? 18.606 -13.883 -13.765 1 98.53 166 LYS A N 1
ATOM 1294 C CA . LYS A 1 166 ? 19.957 -13.564 -13.313 1 98.53 166 LYS A CA 1
ATOM 1295 C C . LYS A 1 166 ? 19.933 -12.529 -12.193 1 98.53 166 LYS A C 1
ATOM 1297 O O . LYS A 1 166 ? 20.671 -12.649 -11.213 1 98.53 166 LYS A O 1
ATOM 1302 N N . TRP A 1 167 ? 19.087 -11.565 -12.375 1 98.74 167 TRP A N 1
ATOM 1303 C CA . TRP A 1 167 ? 18.916 -10.569 -11.323 1 98.74 167 TRP A CA 1
ATOM 1304 C C . TRP A 1 167 ? 18.201 -11.169 -10.117 1 98.74 167 TRP A C 1
ATOM 1306 O O . TRP A 1 167 ? 18.61 -10.951 -8.974 1 98.74 167 TRP A O 1
ATOM 1316 N N . HIS A 1 168 ? 17.168 -11.944 -10.302 1 98.66 168 HIS A N 1
ATOM 1317 C CA . HIS A 1 168 ? 16.42 -12.579 -9.223 1 98.66 168 HIS A CA 1
ATOM 1318 C C . HIS A 1 168 ? 17.324 -13.47 -8.376 1 98.66 168 HIS A C 1
ATOM 1320 O O . HIS A 1 168 ? 17.011 -13.756 -7.218 1 98.66 168 HIS A O 1
ATOM 1326 N N . ASN A 1 169 ? 18.422 -13.878 -8.96 1 98.19 169 ASN A N 1
ATOM 1327 C CA . ASN A 1 169 ? 19.336 -14.793 -8.285 1 98.19 169 ASN A CA 1
ATOM 1328 C C . ASN A 1 169 ? 20.361 -14.042 -7.441 1 98.19 169 ASN A C 1
ATOM 1330 O O . ASN A 1 169 ? 21.162 -14.657 -6.735 1 98.19 169 ASN A O 1
ATOM 1334 N N . THR A 1 170 ? 20.411 -12.734 -7.508 1 97.68 170 THR A N 1
ATOM 1335 C CA . THR A 1 170 ? 21.391 -11.955 -6.76 1 97.68 170 THR A CA 1
ATOM 1336 C C . THR A 1 170 ? 20.878 -11.643 -5.357 1 97.68 170 THR A C 1
ATOM 1338 O O . THR A 1 170 ? 19.672 -11.695 -5.106 1 97.68 170 THR A O 1
ATOM 1341 N N . ASP A 1 171 ? 21.737 -11.295 -4.473 1 93.6 171 ASP A N 1
ATOM 1342 C CA . ASP A 1 171 ? 21.39 -10.898 -3.112 1 93.6 171 ASP A CA 1
ATOM 1343 C C . ASP A 1 171 ? 20.695 -9.538 -3.098 1 93.6 171 ASP A C 1
ATOM 1345 O O . ASP A 1 171 ? 19.879 -9.261 -2.216 1 93.6 171 ASP A O 1
ATOM 1349 N N . GLU A 1 172 ? 20.962 -8.749 -4.066 1 96.75 172 GLU A N 1
ATOM 1350 C CA . GLU A 1 172 ? 20.483 -7.37 -4.111 1 96.75 172 GLU A CA 1
ATOM 1351 C C . GLU A 1 172 ? 19.032 -7.305 -4.577 1 96.75 172 GLU A C 1
ATOM 1353 O O . GLU A 1 172 ? 18.337 -6.319 -4.324 1 96.75 172 GLU A O 1
ATOM 1358 N N . ALA A 1 173 ? 18.608 -8.332 -5.246 1 98.4 173 ALA A N 1
ATOM 1359 C CA . ALA A 1 173 ? 17.294 -8.286 -5.882 1 98.4 173 ALA A CA 1
ATOM 1360 C C . ALA A 1 173 ? 16.194 -8.05 -4.851 1 98.4 173 ALA A C 1
ATOM 1362 O O . ALA A 1 173 ? 15.273 -7.265 -5.086 1 98.4 173 ALA A O 1
ATOM 1363 N N . ALA A 1 174 ? 16.313 -8.762 -3.767 1 98.07 174 ALA A N 1
ATOM 1364 C CA . ALA A 1 174 ? 15.3 -8.601 -2.727 1 98.07 174 ALA A CA 1
ATOM 1365 C C . ALA A 1 174 ? 15.279 -7.169 -2.199 1 98.07 174 ALA A C 1
ATOM 1367 O O . ALA A 1 174 ? 14.208 -6.598 -1.98 1 98.07 174 ALA A O 1
ATOM 1368 N N . GLN A 1 175 ? 16.442 -6.622 -1.95 1 97.03 175 GLN A N 1
ATOM 1369 C CA . GLN A 1 175 ? 16.546 -5.25 -1.464 1 97.03 175 GLN A CA 1
ATOM 1370 C C . GLN A 1 175 ? 15.988 -4.262 -2.484 1 97.03 175 GLN A C 1
ATOM 1372 O O . GLN A 1 175 ? 15.262 -3.333 -2.123 1 97.03 175 GLN A O 1
ATOM 1377 N N . ASP A 1 176 ? 16.379 -4.44 -3.763 1 98.12 176 ASP A N 1
ATOM 1378 C CA . ASP A 1 176 ? 15.871 -3.586 -4.833 1 98.12 176 ASP A CA 1
ATOM 1379 C C . ASP A 1 176 ? 14.344 -3.58 -4.852 1 98.12 176 ASP A C 1
ATOM 1381 O O . ASP A 1 176 ? 13.724 -2.518 -4.933 1 98.12 176 ASP A O 1
ATOM 1385 N N . CYS A 1 177 ? 13.776 -4.737 -4.745 1 98.33 177 CYS A N 1
ATOM 1386 C CA . CYS A 1 177 ? 12.327 -4.887 -4.819 1 98.33 177 CYS A CA 1
ATOM 1387 C C . CYS A 1 177 ? 11.651 -4.266 -3.603 1 98.33 177 CYS A C 1
ATOM 1389 O O . CYS A 1 177 ? 10.625 -3.596 -3.732 1 98.33 177 CYS A O 1
ATOM 1391 N N . ASN A 1 178 ? 12.206 -4.496 -2.455 1 96.48 178 ASN A N 1
ATOM 1392 C CA . ASN A 1 178 ? 11.642 -3.943 -1.229 1 96.48 178 ASN A CA 1
ATOM 1393 C C . ASN A 1 178 ? 11.719 -2.419 -1.214 1 96.48 178 ASN A C 1
ATOM 1395 O O . ASN A 1 178 ? 10.84 -1.754 -0.664 1 96.48 178 ASN A O 1
ATOM 1399 N N . ASN A 1 179 ? 12.771 -1.89 -1.808 1 95.22 179 ASN A N 1
ATOM 1400 C CA . ASN A 1 179 ? 12.987 -0.447 -1.812 1 95.22 179 ASN A CA 1
ATOM 1401 C C . ASN A 1 179 ? 12.091 0.251 -2.831 1 95.22 179 ASN A C 1
ATOM 1403 O O . ASN A 1 179 ? 11.828 1.45 -2.713 1 95.22 179 ASN A O 1
ATOM 1407 N N . HIS A 1 180 ? 11.615 -0.477 -3.863 1 97.42 180 HIS A N 1
ATOM 1408 C CA . HIS A 1 180 ? 10.817 0.105 -4.935 1 97.42 180 HIS A CA 1
ATOM 1409 C C . HIS A 1 180 ? 9.614 -0.772 -5.265 1 97.42 180 HIS A C 1
ATOM 1411 O O . HIS A 1 180 ? 9.442 -1.191 -6.412 1 97.42 180 HIS A O 1
ATOM 1417 N N . PRO A 1 181 ? 8.737 -0.992 -4.298 1 97.51 181 PRO A N 1
ATOM 1418 C CA . PRO A 1 181 ? 7.655 -1.962 -4.481 1 97.51 181 PRO A CA 1
ATOM 1419 C C . PRO A 1 181 ? 6.708 -1.583 -5.616 1 97.51 181 PRO A C 1
ATOM 1421 O O . PRO A 1 181 ? 6.223 -2.458 -6.339 1 97.51 181 PRO A O 1
ATOM 1424 N N . ALA A 1 182 ? 6.42 -0.271 -5.82 1 98.55 182 ALA A N 1
ATOM 1425 C CA . ALA A 1 182 ? 5.541 0.146 -6.91 1 98.55 182 ALA A CA 1
ATOM 1426 C C . ALA A 1 182 ? 6.171 -0.152 -8.267 1 98.55 182 ALA A C 1
ATOM 1428 O O . ALA A 1 182 ? 5.474 -0.531 -9.212 1 98.55 182 ALA A O 1
ATOM 1429 N N . SER A 1 183 ? 7.48 0.036 -8.359 1 98.68 183 SER A N 1
ATOM 1430 C CA . SER A 1 183 ? 8.207 -0.245 -9.592 1 98.68 183 SER A CA 1
ATOM 1431 C C . SER A 1 183 ? 8.176 -1.733 -9.926 1 98.68 183 SER A C 1
ATOM 1433 O O . SER A 1 183 ? 7.912 -2.112 -11.069 1 98.68 183 SER A O 1
ATOM 1435 N N . VAL A 1 184 ? 8.404 -2.536 -8.912 1 98.42 184 VAL A N 1
ATOM 1436 C CA . VAL A 1 184 ? 8.376 -3.981 -9.115 1 98.42 184 VAL A CA 1
ATOM 1437 C C . VAL A 1 184 ? 6.985 -4.411 -9.575 1 98.42 184 VAL A C 1
ATOM 1439 O O . VAL A 1 184 ? 6.851 -5.188 -10.523 1 98.42 184 VAL A O 1
ATOM 1442 N N . PHE A 1 185 ? 5.997 -3.877 -8.941 1 98.69 185 PHE A N 1
ATOM 1443 C CA . PHE A 1 185 ? 4.632 -4.293 -9.24 1 98.69 185 PHE A CA 1
ATOM 1444 C C . PHE A 1 185 ? 4.267 -3.959 -10.681 1 98.69 185 PHE A C 1
ATOM 1446 O O . PHE A 1 185 ? 3.757 -4.811 -11.411 1 98.69 185 PHE A O 1
ATOM 1453 N N . THR A 1 186 ? 4.525 -2.749 -11.133 1 98.74 186 THR A N 1
ATOM 1454 C CA . THR A 1 186 ? 4.053 -2.329 -12.448 1 98.74 186 THR A CA 1
ATOM 1455 C C . THR A 1 186 ? 4.866 -2.997 -13.553 1 98.74 186 THR A C 1
ATOM 1457 O O . THR A 1 186 ? 4.422 -3.069 -14.7 1 98.74 186 THR A O 1
ATOM 1460 N N . LEU A 1 187 ? 6.069 -3.442 -13.174 1 98.79 187 LEU A N 1
ATOM 1461 C CA . LEU A 1 187 ? 6.847 -4.228 -14.125 1 98.79 187 LEU A CA 1
ATOM 1462 C C . LEU A 1 187 ? 6.259 -5.626 -14.284 1 98.79 187 LEU A C 1
ATOM 1464 O O . LEU A 1 187 ? 6.111 -6.118 -15.405 1 98.79 187 LEU A O 1
ATOM 1468 N N . LEU A 1 188 ? 5.852 -6.226 -13.163 1 98.62 188 LEU A N 1
ATOM 1469 C CA . LEU A 1 188 ? 5.479 -7.636 -13.168 1 98.62 188 LEU A CA 1
ATOM 1470 C C . LEU A 1 188 ? 3.999 -7.806 -13.494 1 98.62 188 LEU A C 1
ATOM 1472 O O . LEU A 1 188 ? 3.59 -8.839 -14.028 1 98.62 188 LEU A O 1
ATOM 1476 N N . TYR A 1 189 ? 3.214 -6.865 -13.113 1 98.61 189 TYR A N 1
ATOM 1477 C CA . TYR A 1 189 ? 1.81 -6.762 -13.493 1 98.61 189 TYR A CA 1
ATOM 1478 C C . TYR A 1 189 ? 1.593 -5.617 -14.477 1 98.61 189 TYR A C 1
ATOM 1480 O O . TYR A 1 189 ? 0.918 -4.636 -14.158 1 98.61 189 TYR A O 1
ATOM 1488 N N . PRO A 1 190 ? 2.039 -5.819 -15.682 1 98.36 190 PRO A N 1
ATOM 1489 C CA . PRO A 1 190 ? 2.121 -4.686 -16.607 1 98.36 190 PRO A CA 1
ATOM 1490 C C . PRO A 1 190 ? 0.767 -4.315 -17.207 1 98.36 190 PRO A C 1
ATOM 1492 O O . PRO A 1 190 ? -0.054 -5.195 -17.48 1 98.36 190 PRO A O 1
ATOM 1495 N N . HIS A 1 191 ? 0.543 -3 -17.415 1 97.84 191 HIS A N 1
ATOM 1496 C CA . HIS A 1 191 ? -0.623 -2.499 -18.133 1 97.84 191 HIS A CA 1
ATOM 1497 C C . HIS A 1 191 ? -0.576 -2.895 -19.605 1 97.84 191 HIS A C 1
ATOM 1499 O O . HIS A 1 191 ? -1.619 -3.066 -20.24 1 97.84 191 HIS A O 1
ATOM 1505 N N . ASP A 1 192 ? 0.636 -2.971 -20.138 1 97.96 192 ASP A N 1
ATOM 1506 C CA . ASP A 1 192 ? 0.943 -3.471 -21.475 1 97.96 192 ASP A CA 1
ATOM 1507 C C . ASP A 1 192 ? 1.881 -4.674 -21.409 1 97.96 192 ASP A C 1
ATOM 1509 O O . ASP A 1 192 ? 3.064 -4.529 -21.095 1 97.96 192 ASP A O 1
ATOM 1513 N N . PRO A 1 193 ? 1.383 -5.797 -21.765 1 97.81 193 PRO A N 1
ATOM 1514 C CA . PRO A 1 193 ? 2.202 -7.007 -21.653 1 97.81 193 PRO A CA 1
ATOM 1515 C C . PRO A 1 193 ? 3.502 -6.915 -22.447 1 97.81 193 PRO A C 1
ATOM 1517 O O . PRO A 1 193 ? 4.477 -7.598 -22.124 1 97.81 193 PRO A O 1
ATOM 1520 N N . SER A 1 194 ? 3.547 -6.043 -23.457 1 97.62 194 SER A N 1
ATOM 1521 C CA . SER A 1 194 ? 4.743 -5.932 -24.284 1 97.62 194 SER A CA 1
ATOM 1522 C C . SER A 1 194 ? 5.915 -5.364 -23.49 1 97.62 194 SER A C 1
ATOM 1524 O O . SER A 1 194 ? 7.068 -5.477 -23.91 1 97.62 194 SER A O 1
ATOM 1526 N N . LEU A 1 195 ? 5.642 -4.812 -22.345 1 98.43 195 LEU A N 1
ATOM 1527 C CA . LEU A 1 195 ? 6.686 -4.328 -21.448 1 98.43 195 LEU A CA 1
ATOM 1528 C C . LEU A 1 195 ? 7.652 -5.45 -21.082 1 98.43 195 LEU A C 1
ATOM 1530 O O . LEU A 1 195 ? 8.843 -5.207 -20.875 1 98.43 195 LEU A O 1
ATOM 1534 N N . TRP A 1 196 ? 7.183 -6.715 -20.996 1 98.68 196 TRP A N 1
ATOM 1535 C CA . TRP A 1 196 ? 8.015 -7.849 -20.61 1 98.68 196 TRP A CA 1
ATOM 1536 C C . TRP A 1 196 ? 9.074 -8.133 -21.67 1 98.68 196 TRP A C 1
ATOM 1538 O O . TRP A 1 196 ? 10.157 -8.632 -21.356 1 98.68 196 TRP A O 1
ATOM 1548 N N . LYS A 1 197 ? 8.835 -7.761 -22.928 1 97.86 197 LYS A N 1
ATOM 1549 C CA . LYS A 1 197 ? 9.81 -7.968 -23.995 1 97.86 197 LYS A CA 1
ATOM 1550 C C . LYS A 1 197 ? 10.98 -6.997 -23.866 1 97.86 197 LYS A C 1
ATOM 1552 O O . LYS A 1 197 ? 12.128 -7.362 -24.127 1 97.86 197 LYS A O 1
ATOM 1557 N N . SER A 1 198 ? 10.592 -5.817 -23.468 1 97.64 198 SER A N 1
ATOM 1558 C CA . SER A 1 198 ? 11.591 -4.754 -23.51 1 97.64 198 SER A CA 1
ATOM 1559 C C . SER A 1 198 ? 12.26 -4.57 -22.153 1 97.64 198 SER A C 1
ATOM 1561 O O . SER A 1 198 ? 13.47 -4.345 -22.076 1 97.64 198 SER A O 1
ATOM 1563 N N . ASP A 1 199 ? 11.492 -4.748 -21.065 1 98.66 199 ASP A N 1
ATOM 1564 C CA . ASP A 1 199 ? 11.967 -4.209 -19.794 1 98.66 199 ASP A CA 1
ATOM 1565 C C . ASP A 1 199 ? 12.083 -5.308 -18.741 1 98.66 199 ASP A C 1
ATOM 1567 O O . ASP A 1 199 ? 12.722 -5.116 -17.704 1 98.66 199 ASP A O 1
ATOM 1571 N N . PHE A 1 200 ? 11.53 -6.485 -18.979 1 98.74 200 PHE A N 1
ATOM 1572 C CA . PHE A 1 200 ? 11.559 -7.528 -17.961 1 98.74 200 PHE A CA 1
ATOM 1573 C C . PHE A 1 200 ? 12.458 -8.681 -18.393 1 98.74 200 PHE A C 1
ATOM 1575 O O . PHE A 1 200 ? 13.439 -8.997 -17.717 1 98.74 200 PHE A O 1
ATOM 1582 N N . ALA A 1 201 ? 12.263 -9.27 -19.49 1 98.71 201 ALA A N 1
ATOM 1583 C CA . ALA A 1 201 ? 12.835 -10.542 -19.923 1 98.71 201 ALA A CA 1
ATOM 1584 C C . ALA A 1 201 ? 14.311 -10.388 -20.278 1 98.71 201 ALA A C 1
ATOM 1586 O O . ALA A 1 201 ? 15.135 -11.231 -19.915 1 98.71 201 ALA A O 1
ATOM 1587 N N . PRO A 1 202 ? 14.723 -9.263 -20.977 1 98.41 202 PRO A N 1
ATOM 1588 C CA . PRO A 1 202 ? 16.14 -9.18 -21.341 1 98.41 202 PRO A CA 1
ATOM 1589 C C . PRO A 1 202 ? 17.053 -9.023 -20.127 1 98.41 202 PRO A C 1
ATOM 1591 O O . PRO A 1 202 ? 16.698 -8.331 -19.169 1 98.41 202 PRO A O 1
ATOM 1594 N N . THR A 1 203 ? 18.231 -9.599 -20.221 1 98.32 203 THR A N 1
ATOM 1595 C CA . THR A 1 203 ? 19.204 -9.57 -19.134 1 98.32 203 THR A CA 1
ATOM 1596 C C . THR A 1 203 ? 19.515 -8.133 -18.726 1 98.32 203 THR A C 1
ATOM 1598 O O . THR A 1 203 ? 19.831 -7.295 -19.574 1 98.32 203 THR A O 1
ATOM 1601 N N . GLY A 1 204 ? 19.315 -7.88 -17.459 1 98.39 204 GLY A N 1
ATOM 1602 C CA . GLY A 1 204 ? 19.693 -6.601 -16.881 1 98.39 204 GLY A CA 1
ATOM 1603 C C . GLY A 1 204 ? 18.564 -5.588 -16.883 1 98.39 204 GLY A C 1
ATOM 1604 O O . GLY A 1 204 ? 18.6 -4.609 -16.134 1 98.39 204 GLY A O 1
ATOM 1605 N N . LYS A 1 205 ? 17.548 -5.754 -17.691 1 98.77 205 LYS A N 1
ATOM 1606 C CA . LYS A 1 205 ? 16.529 -4.729 -17.902 1 98.77 205 LYS A CA 1
ATOM 1607 C C . LYS A 1 205 ? 15.575 -4.65 -16.714 1 98.77 205 LYS A C 1
ATOM 1609 O O . LYS A 1 205 ? 15.121 -3.564 -16.346 1 98.77 205 LYS A O 1
ATOM 1614 N N . ALA A 1 206 ? 15.266 -5.783 -16.134 1 98.85 206 ALA A N 1
ATOM 1615 C CA . ALA A 1 206 ? 14.382 -5.774 -14.971 1 98.85 206 ALA A CA 1
ATOM 1616 C C . ALA A 1 206 ? 15.024 -5.035 -13.8 1 98.85 206 ALA A C 1
ATOM 1618 O O . ALA A 1 206 ? 14.38 -4.207 -13.152 1 98.85 206 ALA A O 1
ATOM 1619 N N . ALA A 1 207 ? 16.275 -5.36 -13.538 1 98.81 207 ALA A N 1
ATOM 1620 C CA . ALA A 1 207 ? 17.008 -4.68 -12.474 1 98.81 207 ALA A CA 1
ATOM 1621 C C . ALA A 1 207 ? 17.061 -3.175 -12.718 1 98.81 207 ALA A C 1
ATOM 1623 O O . ALA A 1 207 ? 16.855 -2.383 -11.795 1 98.81 207 ALA A O 1
ATOM 1624 N N . GLU A 1 208 ? 17.395 -2.805 -13.966 1 98.78 208 GLU A N 1
ATOM 1625 C CA . GLU A 1 208 ? 17.453 -1.393 -14.333 1 98.78 208 GLU A CA 1
ATOM 1626 C C . GLU A 1 208 ? 16.119 -0.7 -14.074 1 98.78 208 GLU A C 1
ATOM 1628 O O . GLU A 1 208 ? 16.081 0.393 -13.505 1 98.78 208 GLU A O 1
ATOM 1633 N N . PHE A 1 209 ? 15.059 -1.322 -14.495 1 98.81 209 PHE A N 1
ATOM 1634 C CA . PHE A 1 209 ? 13.715 -0.78 -14.338 1 98.81 209 PHE A CA 1
ATOM 1635 C C . PHE A 1 209 ? 13.398 -0.533 -12.868 1 98.81 209 PHE A C 1
ATOM 1637 O O . PHE A 1 209 ? 12.978 0.564 -12.494 1 98.81 209 PHE A O 1
ATOM 1644 N N . VAL A 1 210 ? 13.629 -1.466 -12.008 1 98.75 210 VAL A N 1
ATOM 1645 C CA . VAL A 1 210 ? 13.251 -1.412 -10.6 1 98.75 210 VAL A CA 1
ATOM 1646 C C . VAL A 1 210 ? 14.167 -0.443 -9.856 1 98.75 210 VAL A C 1
ATOM 1648 O O . VAL A 1 210 ? 13.698 0.401 -9.09 1 98.75 210 VAL A O 1
ATOM 1651 N N . ARG A 1 211 ? 15.458 -0.53 -10.12 1 98.01 211 ARG A N 1
ATOM 1652 C CA . ARG A 1 211 ? 16.426 0.308 -9.42 1 98.01 211 ARG A CA 1
ATOM 1653 C C . ARG A 1 211 ? 16.204 1.783 -9.737 1 98.01 211 ARG A C 1
ATOM 1655 O O . ARG A 1 211 ? 16.455 2.649 -8.896 1 98.01 211 ARG A O 1
ATOM 1662 N N . SER A 1 212 ? 15.733 2.043 -10.925 1 97.83 212 SER A N 1
ATOM 1663 C CA . SER A 1 212 ? 15.512 3.432 -11.316 1 97.83 212 SER A CA 1
ATOM 1664 C C . SER A 1 212 ? 14.209 3.97 -10.734 1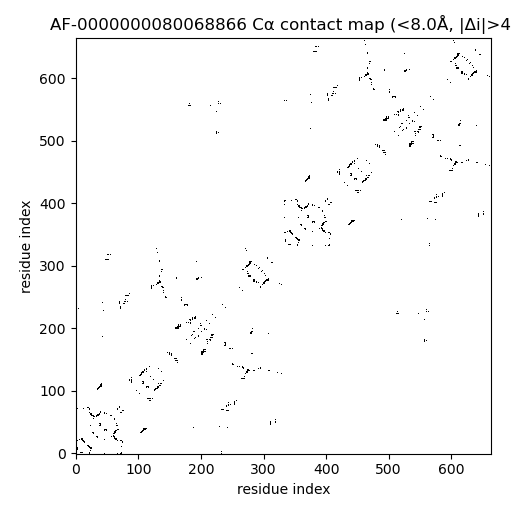 97.83 212 SER A C 1
ATOM 1666 O O . SER A 1 212 ? 13.909 5.158 -10.864 1 97.83 212 SER A O 1
ATOM 1668 N N . GLY A 1 213 ? 13.364 3.089 -10.164 1 97.57 213 GLY A N 1
ATOM 1669 C CA . GLY A 1 213 ? 12.086 3.501 -9.606 1 97.57 213 GLY A CA 1
ATOM 1670 C C . GLY A 1 213 ? 11.048 3.822 -10.665 1 97.57 213 GLY A C 1
ATOM 1671 O O . GLY A 1 213 ? 10.049 4.487 -10.382 1 97.57 213 GLY A O 1
ATOM 1672 N N . ARG A 1 214 ? 11.304 3.356 -11.911 1 97.9 214 ARG A N 1
ATOM 1673 C CA . ARG A 1 214 ? 10.349 3.579 -12.991 1 97.9 214 ARG A CA 1
ATOM 1674 C C . ARG A 1 214 ? 8.998 2.949 -12.667 1 97.9 214 ARG A C 1
ATOM 1676 O O . ARG A 1 214 ? 8.938 1.839 -12.133 1 97.9 214 ARG A O 1
ATOM 1683 N N . ILE A 1 215 ? 7.889 3.646 -12.992 1 98.2 215 ILE A N 1
ATOM 1684 C CA . ILE A 1 215 ? 6.532 3.18 -12.729 1 98.2 215 ILE A CA 1
ATOM 1685 C C . ILE A 1 215 ? 5.667 3.382 -13.971 1 98.2 215 ILE A C 1
ATOM 1687 O O . ILE A 1 215 ? 5.763 4.414 -14.641 1 98.2 215 ILE A O 1
ATOM 1691 N N . THR A 1 216 ? 4.932 2.437 -14.274 1 98.02 216 THR A N 1
ATOM 1692 C CA . THR A 1 216 ? 3.924 2.543 -15.323 1 98.02 216 THR A CA 1
ATOM 1693 C C . THR A 1 216 ? 2.519 2.464 -14.733 1 98.02 216 THR A C 1
ATOM 1695 O O . THR A 1 216 ? 2.354 2.174 -13.546 1 98.02 216 THR A O 1
ATOM 1698 N N . PRO A 1 217 ? 1.495 2.744 -15.494 1 96.94 217 PRO A N 1
ATOM 1699 C CA . PRO A 1 217 ? 0.13 2.708 -14.965 1 96.94 217 PRO A CA 1
ATOM 1700 C C . PRO A 1 217 ? -0.288 1.313 -14.505 1 96.94 217 PRO A C 1
ATOM 1702 O O . PRO A 1 217 ? 0.184 0.312 -15.051 1 96.94 217 PRO A O 1
ATOM 1705 N N . LEU A 1 218 ? -1.154 1.298 -13.552 1 97.92 218 LEU A N 1
ATOM 1706 C CA . LEU A 1 218 ? -1.799 0.033 -13.217 1 97.92 218 LEU A CA 1
ATOM 1707 C C . LEU A 1 218 ? -2.618 -0.487 -14.394 1 97.92 218 LEU A C 1
ATOM 1709 O O . LEU A 1 218 ? -3.24 0.295 -15.117 1 97.92 218 LEU A O 1
ATOM 1713 N N . PRO A 1 219 ? -2.56 -1.804 -14.561 1 97.75 219 PRO A N 1
ATOM 1714 C CA . PRO A 1 219 ? -3.457 -2.312 -15.602 1 97.75 219 PRO A CA 1
ATOM 1715 C C . PRO A 1 219 ? -4.931 -2.176 -15.228 1 97.75 219 PRO A C 1
ATOM 1717 O O . PRO A 1 219 ? -5.267 -2.106 -14.043 1 97.75 219 PRO A O 1
ATOM 1720 N N . SER A 1 220 ? -5.805 -2.21 -16.202 1 96.11 220 SER A N 1
ATOM 1721 C CA . SER A 1 220 ? -7.23 -1.986 -15.975 1 96.11 220 SER A CA 1
ATOM 1722 C C . SER A 1 220 ? -7.84 -3.11 -15.145 1 96.11 220 SER A C 1
ATOM 1724 O O . SER A 1 220 ? -8.86 -2.915 -14.481 1 96.11 220 SER A O 1
ATOM 1726 N N . TRP A 1 221 ? -7.251 -4.262 -15.119 1 97.22 221 TRP A N 1
ATOM 1727 C CA . TRP A 1 221 ? -7.788 -5.434 -14.437 1 97.22 221 TRP A CA 1
ATOM 1728 C C . TRP A 1 221 ? -7.226 -5.547 -13.023 1 97.22 221 TRP A C 1
ATOM 1730 O O . TRP A 1 221 ? -7.509 -6.513 -12.311 1 97.22 221 TRP A O 1
ATOM 1740 N N . TYR A 1 222 ? -6.401 -4.617 -12.638 1 97.47 222 TYR A N 1
ATOM 1741 C CA . TYR A 1 222 ? -5.836 -4.564 -11.294 1 97.47 222 TYR A CA 1
ATOM 1742 C C . TYR A 1 222 ? -5.969 -3.166 -10.701 1 97.47 222 TYR A C 1
ATOM 1744 O O . TYR A 1 222 ? -5.001 -2.404 -10.67 1 97.47 222 TYR A O 1
ATOM 1752 N N . PRO A 1 223 ? -7.126 -2.854 -10.173 1 96.94 223 PRO A N 1
ATOM 1753 C CA . PRO A 1 223 ? -7.392 -1.502 -9.677 1 96.94 223 PRO A CA 1
ATOM 1754 C C . PRO A 1 223 ? -6.619 -1.179 -8.4 1 96.94 223 PRO A C 1
ATOM 1756 O O . PRO A 1 223 ? -5.99 -2.064 -7.815 1 96.94 223 PRO A O 1
ATOM 1759 N N . LEU A 1 224 ? -6.687 0.006 -7.942 1 98.3 224 LEU A N 1
ATOM 1760 C CA . LEU A 1 224 ? -5.862 0.541 -6.865 1 98.3 224 LEU A CA 1
ATOM 1761 C C . LEU A 1 224 ? -6.126 -0.2 -5.558 1 98.3 224 LEU A C 1
ATOM 1763 O O . LEU A 1 224 ? -5.212 -0.392 -4.753 1 98.3 224 LEU A O 1
ATOM 1767 N N . ASP A 1 225 ? -7.344 -0.56 -5.289 1 97.5 225 ASP A N 1
ATOM 1768 C CA . ASP A 1 225 ? -7.654 -1.266 -4.05 1 97.5 225 ASP A CA 1
ATOM 1769 C C . ASP A 1 225 ? -7.01 -2.65 -4.031 1 97.5 225 ASP A C 1
ATOM 1771 O O . ASP A 1 225 ? -6.513 -3.095 -2.994 1 97.5 225 ASP A O 1
ATOM 1775 N N . GLU A 1 226 ? -7.003 -3.313 -5.158 1 97.36 226 GLU A N 1
ATOM 1776 C CA . GLU A 1 226 ? -6.361 -4.621 -5.248 1 97.36 226 GLU A CA 1
ATOM 1777 C C . GLU A 1 226 ? -4.842 -4.497 -5.171 1 97.36 226 GLU A C 1
ATOM 1779 O O . GLU A 1 226 ? -4.177 -5.326 -4.546 1 97.36 226 GLU A O 1
ATOM 1784 N N . TYR A 1 227 ? -4.278 -3.455 -5.867 1 98.24 227 TYR A N 1
ATOM 1785 C CA . TYR A 1 227 ? -2.865 -3.136 -5.694 1 98.24 227 TYR A CA 1
ATOM 1786 C C . TYR A 1 227 ? -2.527 -2.938 -4.221 1 98.24 227 TYR A C 1
ATOM 1788 O O . TYR A 1 227 ? -1.501 -3.426 -3.743 1 98.24 227 TYR A O 1
ATOM 1796 N N . THR A 1 228 ? -3.381 -2.23 -3.514 1 97.84 228 THR A N 1
ATOM 1797 C CA . THR A 1 228 ? -3.156 -1.911 -2.109 1 97.84 228 THR A CA 1
ATOM 1798 C C . THR A 1 228 ? -3.069 -3.184 -1.272 1 97.84 228 THR A C 1
ATOM 1800 O O . THR A 1 228 ? -2.177 -3.322 -0.432 1 97.84 228 THR A O 1
ATOM 1803 N N . ILE A 1 229 ? -3.949 -4.126 -1.514 1 96.22 229 ILE A N 1
ATOM 1804 C CA . ILE A 1 229 ? -3.945 -5.389 -0.783 1 96.22 229 ILE A CA 1
ATOM 1805 C C . ILE A 1 229 ? -2.661 -6.158 -1.089 1 96.22 229 ILE A C 1
ATOM 1807 O O . ILE A 1 229 ? -2.001 -6.664 -0.178 1 96.22 229 ILE A O 1
ATOM 1811 N N . HIS A 1 230 ? -2.336 -6.192 -2.347 1 97.28 230 HIS A N 1
ATOM 1812 C CA . HIS A 1 230 ? -1.119 -6.888 -2.749 1 97.28 230 HIS A CA 1
ATOM 1813 C C . HIS A 1 230 ? 0.108 -6.289 -2.068 1 97.28 230 HIS A C 1
ATOM 1815 O O . HIS A 1 230 ? 0.951 -7.021 -1.544 1 97.28 230 HIS A O 1
ATOM 1821 N N . ASP A 1 231 ? 0.191 -4.983 -2.155 1 97.15 231 ASP A N 1
ATOM 1822 C CA . ASP A 1 231 ? 1.337 -4.298 -1.565 1 97.15 231 ASP A CA 1
ATOM 1823 C C . ASP A 1 231 ? 1.435 -4.583 -0.068 1 97.15 231 ASP A C 1
ATOM 1825 O O . ASP A 1 231 ? 2.531 -4.784 0.461 1 97.15 231 ASP A O 1
ATOM 1829 N N . ARG A 1 232 ? 0.357 -4.582 0.646 1 94.91 232 ARG A N 1
ATOM 1830 C CA . ARG A 1 232 ? 0.353 -4.836 2.083 1 94.91 232 ARG A CA 1
ATOM 1831 C C . ARG A 1 232 ? 0.812 -6.258 2.389 1 94.91 232 ARG A C 1
ATOM 1833 O O . ARG A 1 232 ? 1.516 -6.49 3.374 1 94.91 232 ARG A O 1
ATOM 1840 N N . ILE A 1 233 ? 0.446 -7.182 1.589 1 95.32 233 ILE A N 1
ATOM 1841 C CA . ILE A 1 233 ? 0.873 -8.566 1.757 1 95.32 233 ILE A CA 1
ATOM 1842 C C . ILE A 1 233 ? 2.392 -8.658 1.62 1 95.32 233 ILE A C 1
ATOM 1844 O O . ILE A 1 233 ? 3.061 -9.266 2.458 1 95.32 233 ILE A O 1
ATOM 1848 N N . PHE A 1 234 ? 2.981 -7.997 0.707 1 96.17 234 PHE A N 1
ATOM 1849 C CA . PHE A 1 234 ? 4.408 -8.12 0.431 1 96.17 234 PHE A CA 1
ATOM 1850 C C . PHE A 1 234 ? 5.217 -7.218 1.354 1 96.17 234 PHE A C 1
ATOM 1852 O O . PHE A 1 234 ? 6.406 -7.457 1.578 1 96.17 234 PHE A O 1
ATOM 1859 N N . ALA A 1 235 ? 4.574 -6.166 1.854 1 92.96 235 ALA A N 1
ATOM 1860 C CA . ALA A 1 235 ? 5.253 -5.299 2.814 1 92.96 235 ALA A CA 1
ATOM 1861 C C . ALA A 1 235 ? 5.624 -6.068 4.079 1 92.96 235 ALA A C 1
ATOM 1863 O O . ALA A 1 235 ? 6.626 -5.759 4.729 1 92.96 235 ALA A O 1
ATOM 1864 N N . LYS A 1 236 ? 4.913 -6.997 4.493 1 89.39 236 LYS A N 1
ATOM 1865 C CA . LYS A 1 236 ? 5.141 -7.753 5.722 1 89.39 236 LYS A CA 1
ATOM 1866 C C . LYS A 1 236 ? 6.164 -8.864 5.502 1 89.39 236 LYS A C 1
ATOM 1868 O O . LYS A 1 236 ? 6.98 -9.147 6.382 1 89.39 236 LYS A O 1
ATOM 1873 N N . GLY A 1 237 ? 6.224 -9.413 4.286 1 90.59 237 GLY A N 1
ATOM 1874 C CA . GLY A 1 237 ? 7.066 -10.58 4.082 1 90.59 237 GLY A CA 1
ATOM 1875 C C . GLY A 1 237 ? 8.273 -10.3 3.207 1 90.59 237 GLY A C 1
ATOM 1876 O O . GLY A 1 237 ? 9.261 -11.036 3.249 1 90.59 237 GLY A O 1
ATOM 1877 N N . GLY A 1 238 ? 8.18 -9.24 2.409 1 94.47 238 GLY A N 1
ATOM 1878 C CA . GLY A 1 238 ? 9.261 -8.876 1.508 1 94.47 238 GLY A CA 1
ATOM 1879 C C . GLY A 1 238 ? 9.418 -9.838 0.345 1 94.47 238 GLY A C 1
ATOM 1880 O O . GLY A 1 238 ? 8.563 -10.698 0.125 1 94.47 238 GLY A O 1
ATOM 1881 N N . TYR A 1 239 ? 10.57 -9.743 -0.344 1 97.93 239 TYR A N 1
ATOM 1882 C CA . TYR A 1 239 ? 10.743 -10.456 -1.605 1 97.93 239 TYR A CA 1
ATOM 1883 C C . TYR A 1 239 ? 11.786 -11.559 -1.47 1 97.93 239 TYR A C 1
ATOM 1885 O O . TYR A 1 239 ? 11.964 -12.369 -2.383 1 97.93 239 TYR A O 1
ATOM 1893 N N . ALA A 1 240 ? 12.463 -11.663 -0.301 1 98.03 240 ALA A N 1
ATOM 1894 C CA . ALA A 1 240 ? 13.523 -12.657 -0.158 1 98.03 240 ALA A CA 1
ATOM 1895 C C . ALA A 1 240 ? 12.97 -14.072 -0.302 1 98.03 240 ALA A C 1
ATOM 1897 O O . ALA A 1 240 ? 13.529 -14.892 -1.034 1 98.03 240 ALA A O 1
ATOM 1898 N N . GLY A 1 241 ? 11.878 -14.401 0.388 1 98.02 241 GLY A N 1
ATOM 1899 C CA . GLY A 1 241 ? 11.243 -15.705 0.272 1 98.02 241 GLY A CA 1
ATOM 1900 C C . GLY A 1 241 ? 10.814 -16.035 -1.145 1 98.02 241 GLY A C 1
ATOM 1901 O O . GLY A 1 241 ? 11.251 -17.038 -1.714 1 98.02 241 GLY A O 1
ATOM 1902 N N . PRO A 1 242 ? 10.047 -15.157 -1.731 1 98.33 242 PRO A N 1
ATOM 1903 C CA . PRO A 1 242 ? 9.607 -15.374 -3.111 1 98.33 242 PRO A CA 1
ATOM 1904 C C . PRO A 1 242 ? 10.771 -15.613 -4.07 1 98.33 242 PRO A C 1
ATOM 1906 O O . PRO A 1 242 ? 10.703 -16.506 -4.919 1 98.33 242 PRO A O 1
ATOM 1909 N N . LEU A 1 243 ? 11.842 -14.889 -3.923 1 98.64 243 LEU A N 1
ATOM 1910 C CA . LEU A 1 243 ? 12.972 -15.001 -4.839 1 98.64 243 LEU A CA 1
ATOM 1911 C C . LEU A 1 243 ? 13.759 -16.281 -4.576 1 98.64 243 LEU A C 1
ATOM 1913 O O . LEU A 1 243 ? 14.554 -16.709 -5.415 1 98.64 243 LEU A O 1
ATOM 1917 N N . SER A 1 244 ? 13.538 -16.892 -3.433 1 98.57 244 SER A N 1
ATOM 1918 C CA . SER A 1 244 ? 14.213 -18.147 -3.117 1 98.57 244 SER A CA 1
ATOM 1919 C C . SER A 1 244 ? 13.772 -19.263 -4.058 1 98.57 244 SER A C 1
ATOM 1921 O O . SER A 1 244 ? 14.499 -20.239 -4.254 1 98.57 244 SER A O 1
ATOM 1923 N N . TRP A 1 245 ? 12.635 -19.148 -4.663 1 98.48 245 TRP A N 1
ATOM 1924 C CA . TRP A 1 245 ? 12.19 -20.136 -5.639 1 98.48 245 TRP A CA 1
ATOM 1925 C C . TRP A 1 245 ? 13.086 -20.125 -6.873 1 98.48 245 TRP A C 1
ATOM 1927 O O . TRP A 1 245 ? 13.446 -21.181 -7.397 1 98.48 245 TRP A O 1
ATOM 1937 N N . TYR A 1 246 ? 13.453 -18.93 -7.331 1 98.39 246 TYR A N 1
ATOM 1938 C CA . TYR A 1 246 ? 14.384 -18.803 -8.447 1 98.39 246 TYR A CA 1
ATOM 1939 C C . TYR A 1 246 ? 15.767 -19.316 -8.064 1 98.39 246 TYR A C 1
ATOM 1941 O O . TYR A 1 246 ? 16.388 -20.068 -8.819 1 98.39 246 TYR A O 1
ATOM 1949 N N . LYS A 1 247 ? 16.194 -18.903 -6.92 1 98.39 247 LYS A N 1
ATOM 1950 C CA . LYS A 1 247 ? 17.526 -19.284 -6.46 1 98.39 247 LYS A CA 1
ATOM 1951 C C . LYS A 1 247 ? 17.635 -20.796 -6.282 1 98.39 247 LYS A C 1
ATOM 1953 O O . LYS A 1 247 ? 18.636 -21.401 -6.67 1 98.39 247 LYS A O 1
ATOM 1958 N N . ALA A 1 248 ? 16.621 -21.357 -5.705 1 98.21 248 ALA A N 1
ATOM 1959 C CA . ALA A 1 248 ? 16.604 -22.804 -5.506 1 98.21 248 ALA A CA 1
ATOM 1960 C C . ALA A 1 248 ? 16.624 -23.542 -6.841 1 98.21 248 ALA A C 1
ATOM 1962 O O . ALA A 1 248 ? 17.349 -24.526 -7.002 1 98.21 248 ALA A O 1
ATOM 1963 N N . ALA A 1 249 ? 15.857 -23.078 -7.768 1 97.7 249 ALA A N 1
ATOM 1964 C CA . ALA A 1 249 ? 15.817 -23.702 -9.088 1 97.7 249 ALA A CA 1
ATOM 1965 C C . ALA A 1 249 ? 17.182 -23.639 -9.766 1 97.7 249 ALA A C 1
ATOM 1967 O O . ALA A 1 249 ? 17.677 -24.648 -10.275 1 97.7 249 ALA A O 1
ATOM 1968 N N . MET A 1 250 ? 17.797 -22.513 -9.725 1 97.6 250 MET A N 1
ATOM 1969 C CA . MET A 1 250 ? 19.076 -22.32 -10.402 1 97.6 250 MET A CA 1
ATOM 1970 C C . MET A 1 250 ? 20.195 -23.052 -9.67 1 97.6 250 MET A C 1
ATOM 1972 O O . MET A 1 250 ? 21.203 -23.42 -10.276 1 97.6 250 MET A O 1
ATOM 1976 N N . ALA A 1 251 ? 19.98 -23.319 -8.387 1 97.49 251 ALA A N 1
ATOM 1977 C CA . ALA A 1 251 ? 20.972 -24.044 -7.597 1 97.49 251 ALA A CA 1
ATOM 1978 C C . ALA A 1 251 ? 20.796 -25.552 -7.745 1 97.49 251 ALA A C 1
ATOM 1980 O O . ALA A 1 251 ? 21.613 -26.331 -7.247 1 97.49 251 ALA A O 1
ATOM 1981 N N . GLY A 1 252 ? 19.734 -25.994 -8.367 1 97.37 252 GLY A N 1
ATOM 1982 C CA . GLY A 1 252 ? 19.51 -27.411 -8.607 1 97.37 252 GLY A CA 1
ATOM 1983 C C . GLY A 1 252 ? 19.133 -28.176 -7.352 1 97.37 252 GLY A C 1
ATOM 1984 O O . GLY A 1 252 ? 19.537 -29.327 -7.176 1 97.37 252 GLY A O 1
ATOM 1985 N N . VAL A 1 253 ? 18.341 -27.569 -6.481 1 97.14 253 VAL A N 1
ATOM 1986 C CA . VAL A 1 253 ? 18.084 -28.167 -5.175 1 97.14 253 VAL A CA 1
ATOM 1987 C C . VAL A 1 253 ? 17.245 -29.432 -5.342 1 97.14 253 VAL A C 1
ATOM 1989 O O . VAL A 1 253 ? 17.199 -30.277 -4.445 1 97.14 253 VAL A O 1
ATOM 1992 N N . ASN A 1 254 ? 16.573 -29.581 -6.467 1 97.39 254 ASN A N 1
ATOM 1993 C CA . ASN A 1 254 ? 15.686 -30.717 -6.694 1 97.39 254 ASN A CA 1
ATOM 1994 C C . ASN A 1 254 ? 16.417 -31.872 -7.373 1 97.39 254 ASN A C 1
ATOM 1996 O O . ASN A 1 254 ? 15.857 -32.958 -7.533 1 97.39 254 ASN A O 1
ATOM 2000 N N . ALA A 1 255 ? 17.66 -31.68 -7.816 1 96.3 255 ALA A N 1
ATOM 2001 C CA . ALA A 1 255 ? 18.381 -32.607 -8.684 1 96.3 255 ALA A CA 1
ATOM 2002 C C . ALA A 1 255 ? 18.48 -33.99 -8.047 1 96.3 255 ALA A C 1
ATOM 2004 O O . ALA A 1 255 ? 18.204 -35.002 -8.697 1 96.3 255 ALA A O 1
ATOM 2005 N N . GLU A 1 256 ? 18.827 -34.082 -6.799 1 95.69 256 GLU A N 1
ATOM 2006 C CA . GLU A 1 256 ? 19.007 -35.37 -6.136 1 95.69 256 GLU A CA 1
ATOM 2007 C C . GLU A 1 256 ? 17.685 -36.124 -6.026 1 95.69 256 GLU A C 1
ATOM 2009 O O . GLU A 1 256 ? 17.622 -37.322 -6.311 1 95.69 256 GLU A O 1
ATOM 2014 N N . ASP A 1 257 ? 16.674 -35.453 -5.613 1 96.24 257 ASP A N 1
ATOM 2015 C CA . ASP A 1 257 ? 15.36 -36.072 -5.47 1 96.24 257 ASP A CA 1
ATOM 2016 C C . ASP A 1 257 ? 14.841 -36.576 -6.814 1 96.24 257 ASP A C 1
ATOM 2018 O O . ASP A 1 257 ? 14.198 -37.626 -6.884 1 96.24 257 ASP A O 1
ATOM 2022 N N . GLU A 1 258 ? 15.109 -35.843 -7.872 1 95.79 258 GLU A N 1
ATOM 2023 C CA . GLU A 1 258 ? 14.479 -36.114 -9.161 1 95.79 258 GLU A CA 1
ATOM 2024 C C . GLU A 1 258 ? 15.32 -37.077 -9.995 1 95.79 258 GLU A C 1
ATOM 2026 O O . GLU A 1 258 ? 14.829 -37.659 -10.964 1 95.79 258 GLU A O 1
ATOM 2031 N N . ALA A 1 259 ? 16.607 -37.225 -9.611 1 92.81 259 ALA A N 1
ATOM 2032 C CA . ALA A 1 259 ? 17.458 -38.212 -10.27 1 92.81 259 ALA A CA 1
ATOM 2033 C C . ALA A 1 259 ? 16.901 -39.622 -10.094 1 92.81 259 ALA A C 1
ATOM 2035 O O . ALA A 1 259 ? 17.115 -40.492 -10.942 1 92.81 259 ALA A O 1
ATOM 2036 N N . ALA A 1 260 ? 16.118 -39.796 -9.105 1 88.67 260 ALA A N 1
ATOM 2037 C CA . ALA A 1 260 ? 15.584 -41.112 -8.764 1 88.67 260 ALA A CA 1
ATOM 2038 C C . ALA A 1 260 ? 14.317 -41.412 -9.56 1 88.67 260 ALA A C 1
ATOM 2040 O O . ALA A 1 260 ? 13.851 -42.554 -9.59 1 88.67 260 ALA A O 1
ATOM 2041 N N . ILE A 1 261 ? 13.805 -40.484 -10.29 1 91.42 261 ILE A N 1
ATOM 2042 C CA . ILE A 1 261 ? 12.57 -40.659 -11.047 1 91.42 261 ILE A CA 1
ATOM 2043 C C . ILE A 1 261 ? 12.889 -41.203 -12.438 1 91.42 261 ILE A C 1
ATOM 2045 O O . ILE A 1 261 ? 13.623 -40.574 -13.203 1 91.42 261 ILE A O 1
ATOM 2049 N N . PRO A 1 262 ? 12.356 -42.365 -12.761 1 87.74 262 PRO A N 1
ATOM 2050 C CA . PRO A 1 262 ? 12.594 -42.914 -14.098 1 87.74 262 PRO A CA 1
ATOM 2051 C C . PRO A 1 262 ? 12.122 -41.982 -15.212 1 87.74 262 PRO A C 1
ATOM 2053 O O . PRO A 1 262 ? 11.092 -41.317 -15.07 1 87.74 262 PRO A O 1
ATOM 2056 N N . LYS A 1 263 ? 12.844 -42.022 -16.239 1 84.51 263 LYS A N 1
ATOM 2057 C CA . LYS A 1 263 ? 12.542 -41.149 -17.37 1 84.51 263 LYS A CA 1
ATOM 2058 C C . LYS A 1 263 ? 11.118 -41.372 -17.871 1 84.51 263 LYS A C 1
ATOM 2060 O O . LYS A 1 263 ? 10.454 -40.43 -18.308 1 84.51 263 LYS A O 1
ATOM 2065 N N . GLU A 1 264 ? 10.66 -42.608 -17.834 1 82.17 264 GLU A N 1
ATOM 2066 C CA . GLU A 1 264 ? 9.326 -42.965 -18.307 1 82.17 264 GLU A CA 1
ATOM 2067 C C . GLU A 1 264 ? 8.244 -42.321 -17.444 1 82.17 264 GLU A C 1
ATOM 2069 O O . GLU A 1 264 ? 7.106 -42.157 -17.887 1 82.17 264 GLU A O 1
ATOM 2074 N N . ASP A 1 265 ? 8.673 -41.868 -16.276 1 84.7 265 ASP A N 1
ATOM 2075 C CA . ASP A 1 265 ? 7.731 -41.264 -15.339 1 84.7 265 ASP A CA 1
ATOM 2076 C C . ASP A 1 265 ? 7.789 -39.739 -15.409 1 84.7 265 ASP A C 1
ATOM 2078 O O . ASP A 1 265 ? 7.25 -39.052 -14.539 1 84.7 265 ASP A O 1
ATOM 2082 N N . GLY A 1 266 ? 8.406 -39.318 -16.459 1 89.52 266 GLY A N 1
ATOM 2083 C CA . GLY A 1 266 ? 8.585 -37.88 -16.587 1 89.52 266 GLY A CA 1
ATOM 2084 C C . GLY A 1 266 ? 7.387 -37.182 -17.201 1 89.52 266 GLY A C 1
ATOM 2085 O O . GLY A 1 266 ? 7.227 -35.968 -17.056 1 89.52 266 GLY A O 1
ATOM 2086 N N . LEU A 1 267 ? 6.492 -37.919 -17.788 1 94.62 267 LEU A N 1
ATOM 2087 C CA . LEU A 1 267 ? 5.293 -37.36 -18.401 1 94.62 267 LEU A CA 1
ATOM 2088 C C . LEU A 1 267 ? 4.217 -37.099 -17.352 1 94.62 267 LEU A C 1
ATOM 2090 O O . LEU A 1 267 ? 4.222 -37.718 -16.285 1 94.62 267 LEU A O 1
ATOM 2094 N N . CYS A 1 268 ? 3.356 -36.139 -17.666 1 96.54 268 CYS A N 1
ATOM 2095 C CA . CYS A 1 268 ? 2.257 -35.836 -16.756 1 96.54 268 CYS A CA 1
ATOM 2096 C C . CYS A 1 268 ? 1.395 -37.069 -16.513 1 96.54 268 CYS A C 1
ATOM 2098 O O . CYS A 1 268 ? 0.8 -37.61 -17.447 1 96.54 268 CYS A O 1
ATOM 2100 N N . PRO A 1 269 ? 1.243 -37.493 -15.33 1 95.16 269 PRO A N 1
ATOM 2101 C CA . PRO A 1 269 ? 0.615 -38.787 -15.052 1 95.16 269 PRO A CA 1
ATOM 2102 C C . PRO A 1 269 ? -0.895 -38.68 -14.854 1 95.16 269 PRO A C 1
ATOM 2104 O O . PRO A 1 269 ? -1.561 -39.687 -14.599 1 95.16 269 PRO A O 1
ATOM 2107 N N . VAL A 1 270 ? -1.466 -37.516 -14.91 1 95.67 270 VAL A N 1
ATOM 2108 C CA . VAL A 1 270 ? -2.895 -37.303 -14.7 1 95.67 270 VAL A CA 1
ATOM 2109 C C . VAL A 1 270 ? -3.476 -36.507 -15.866 1 95.67 270 VAL A C 1
ATOM 2111 O O . VAL A 1 270 ? -2.739 -35.853 -16.608 1 95.67 270 VAL A O 1
ATOM 2114 N N . PRO A 1 271 ? -4.816 -36.607 -16.052 1 97.17 271 PRO A N 1
ATOM 2115 C CA . PRO A 1 271 ? -5.407 -35.705 -17.043 1 97.17 271 PRO A CA 1
ATOM 2116 C C . PRO A 1 271 ? -5.012 -34.246 -16.824 1 97.17 271 PRO A C 1
ATOM 2118 O O . PRO A 1 271 ? -4.906 -33.797 -15.68 1 97.17 271 PRO A O 1
ATOM 2121 N N . SER A 1 272 ? -4.798 -33.542 -17.951 1 98.12 272 SER A N 1
ATOM 2122 C CA . SER A 1 272 ? -4.265 -32.197 -17.76 1 98.12 272 SER A CA 1
ATOM 2123 C C . SER A 1 272 ? -4.887 -31.211 -18.743 1 98.12 272 SER A C 1
ATOM 2125 O O . SER A 1 272 ? -5.353 -31.605 -19.814 1 98.12 272 SER A O 1
ATOM 2127 N N . LEU A 1 273 ? -4.962 -29.999 -18.355 1 98.78 273 LEU A N 1
ATOM 2128 C CA . LEU A 1 273 ? -5.374 -28.842 -19.142 1 98.78 273 LEU A CA 1
ATOM 2129 C C . LEU A 1 273 ? -4.352 -27.715 -19.029 1 98.78 273 LEU A C 1
ATOM 2131 O O . LEU A 1 273 ? -4.018 -27.283 -17.924 1 98.78 273 LEU A O 1
ATOM 2135 N N . LEU A 1 274 ? -3.8 -27.301 -20.147 1 98.88 274 LEU A N 1
ATOM 2136 C CA . LEU A 1 274 ? -2.975 -26.099 -20.194 1 98.88 274 LEU A CA 1
ATOM 2137 C C . LEU A 1 274 ? -3.799 -24.89 -20.623 1 98.88 274 LEU A C 1
ATOM 2139 O O . LEU A 1 274 ? -4.447 -24.915 -21.672 1 98.88 274 LEU A O 1
ATOM 2143 N N . VAL A 1 275 ? -3.854 -23.894 -19.796 1 98.91 275 VAL A N 1
ATOM 2144 C CA . VAL A 1 275 ? -4.383 -22.585 -20.162 1 98.91 275 VAL A CA 1
ATOM 2145 C C . VAL A 1 275 ? -3.241 -21.667 -20.591 1 98.91 275 VAL A C 1
ATOM 2147 O O . VAL A 1 275 ? -2.546 -21.095 -19.749 1 98.91 275 VAL A O 1
ATOM 2150 N N . ALA A 1 276 ? -3.082 -21.538 -21.886 1 98.79 276 ALA A N 1
ATOM 2151 C CA . ALA A 1 276 ? -1.968 -20.787 -22.459 1 98.79 276 ALA A CA 1
ATOM 2152 C C . ALA A 1 276 ? -2.343 -19.323 -22.67 1 98.79 276 ALA A C 1
ATOM 2154 O O . ALA A 1 276 ? -3.406 -19.021 -23.217 1 98.79 276 ALA A O 1
ATOM 2155 N N . ALA A 1 277 ? -1.529 -18.428 -22.211 1 98.63 277 ALA A N 1
ATOM 2156 C CA . ALA A 1 277 ? -1.775 -16.989 -22.263 1 98.63 277 ALA A CA 1
ATOM 2157 C C . ALA A 1 277 ? -1.185 -16.377 -23.531 1 98.63 277 ALA A C 1
ATOM 2159 O O . ALA A 1 277 ? 0.035 -16.248 -23.656 1 98.63 277 ALA A O 1
ATOM 2160 N N . LYS A 1 278 ? -1.923 -15.864 -24.382 1 98.34 278 LYS A N 1
ATOM 2161 C CA . LYS A 1 278 ? -1.508 -15.475 -25.726 1 98.34 278 LYS A CA 1
ATOM 2162 C C . LYS A 1 278 ? -0.607 -14.243 -25.689 1 98.34 278 LYS A C 1
ATOM 2164 O O . LYS A 1 278 ? 0.206 -14.035 -26.592 1 98.34 278 LYS A O 1
ATOM 2169 N N . GLU A 1 279 ? -0.778 -13.442 -24.701 1 98.26 279 GLU A N 1
ATOM 2170 C CA . GLU A 1 279 ? -0.005 -12.206 -24.628 1 98.26 279 GLU A CA 1
ATOM 2171 C C . GLU A 1 279 ? 1.043 -12.274 -23.521 1 98.26 279 GLU A C 1
ATOM 2173 O O . GLU A 1 279 ? 1.432 -11.247 -22.962 1 98.26 279 GLU A O 1
ATOM 2178 N N . ASP A 1 280 ? 1.424 -13.46 -23.11 1 98.53 280 ASP A N 1
ATOM 2179 C CA . ASP A 1 280 ? 2.552 -13.672 -22.207 1 98.53 280 ASP A CA 1
ATOM 2180 C C . ASP A 1 280 ? 3.872 -13.696 -22.975 1 98.53 280 ASP A C 1
ATOM 2182 O O . ASP A 1 280 ? 4.11 -14.597 -23.781 1 98.53 280 ASP A O 1
ATOM 2186 N N . TYR A 1 281 ? 4.763 -12.82 -22.709 1 98.29 281 TYR A N 1
ATOM 2187 C CA . TYR A 1 281 ? 5.968 -12.687 -23.52 1 98.29 281 TYR A CA 1
ATOM 2188 C C . TYR A 1 281 ? 7.173 -13.292 -22.81 1 98.29 281 TYR A C 1
ATOM 2190 O O . TYR A 1 281 ? 8.307 -13.161 -23.277 1 98.29 281 TYR A O 1
ATOM 2198 N N . VAL A 1 282 ? 6.969 -13.897 -21.697 1 98.27 282 VAL A N 1
ATOM 2199 C CA . VAL A 1 282 ? 7.998 -14.666 -21.004 1 98.27 282 VAL A CA 1
ATOM 2200 C C . VAL A 1 282 ? 7.697 -16.158 -21.123 1 98.27 282 VAL A C 1
ATOM 2202 O O . VAL A 1 282 ? 8.523 -16.926 -21.621 1 98.27 282 VAL A O 1
ATOM 2205 N N . CYS A 1 283 ? 6.498 -16.55 -20.64 1 97.91 283 CYS A N 1
ATOM 2206 C CA . CYS A 1 283 ? 5.988 -17.902 -20.84 1 97.91 283 CYS A CA 1
ATOM 2207 C C . CYS A 1 283 ? 5.073 -17.965 -22.057 1 97.91 283 CYS A C 1
ATOM 2209 O O . CYS A 1 283 ? 3.881 -18.251 -21.929 1 97.91 283 CYS A O 1
ATOM 2211 N N . ARG A 1 284 ? 5.659 -17.922 -23.193 1 98.23 284 ARG A N 1
ATOM 2212 C CA . ARG A 1 284 ? 4.918 -17.737 -24.436 1 98.23 284 ARG A CA 1
ATOM 2213 C C . ARG A 1 284 ? 4.007 -18.928 -24.714 1 98.23 284 ARG A C 1
ATOM 2215 O O . ARG A 1 284 ? 4.427 -20.08 -24.592 1 98.23 284 ARG A O 1
ATOM 2222 N N . ALA A 1 285 ? 2.855 -18.574 -25.212 1 98.2 285 ALA A N 1
ATOM 2223 C CA . ALA A 1 285 ? 1.847 -19.601 -25.463 1 98.2 285 ALA A CA 1
ATOM 2224 C C . ALA A 1 285 ? 2.339 -20.612 -26.495 1 98.2 285 ALA A C 1
ATOM 2226 O O . ALA A 1 285 ? 2.098 -21.814 -26.36 1 98.2 285 ALA A O 1
ATOM 2227 N N . ASP A 1 286 ? 3.005 -20.168 -27.564 1 97.71 286 ASP A N 1
ATOM 2228 C CA . ASP A 1 286 ? 3.457 -21.067 -28.621 1 97.71 286 ASP A CA 1
ATOM 2229 C C . ASP A 1 286 ? 4.519 -22.034 -28.102 1 97.71 286 ASP A C 1
ATOM 2231 O O . ASP A 1 286 ? 4.482 -23.228 -28.41 1 97.71 286 ASP A O 1
ATOM 2235 N N . LEU A 1 287 ? 5.411 -21.555 -27.276 1 96.7 287 LEU A N 1
ATOM 2236 C CA . LEU A 1 287 ? 6.446 -22.414 -26.71 1 96.7 287 LEU A CA 1
ATOM 2237 C C . LEU A 1 287 ? 5.855 -23.367 -25.676 1 96.7 287 LEU A C 1
ATOM 2239 O O . LEU A 1 287 ? 6.235 -24.539 -25.618 1 96.7 287 LEU A O 1
ATOM 2243 N N . GLN A 1 288 ? 4.945 -22.871 -24.843 1 97.46 288 GLN A N 1
ATOM 2244 C CA . GLN A 1 288 ? 4.298 -23.705 -23.835 1 97.46 288 GLN A CA 1
ATOM 2245 C C . GLN A 1 288 ? 3.481 -24.818 -24.485 1 97.46 288 GLN A C 1
ATOM 2247 O O . GLN A 1 288 ? 3.431 -25.939 -23.973 1 97.46 288 GLN A O 1
ATOM 2252 N N . THR A 1 289 ? 2.828 -24.5 -25.555 1 97.54 289 THR A N 1
ATOM 2253 C CA . THR A 1 289 ? 2.029 -25.484 -26.277 1 97.54 289 THR A CA 1
ATOM 2254 C C . THR A 1 289 ? 2.908 -26.614 -26.804 1 97.54 289 THR A C 1
ATOM 2256 O O . THR A 1 289 ? 2.554 -27.789 -26.686 1 97.54 289 THR A O 1
ATOM 2259 N N . VAL A 1 290 ? 4.032 -26.287 -27.364 1 96.19 290 VAL A N 1
ATOM 2260 C CA . VAL A 1 290 ? 4.972 -27.284 -27.867 1 96.19 290 VAL A CA 1
ATOM 2261 C C . VAL A 1 290 ? 5.438 -28.18 -26.721 1 96.19 290 VAL A C 1
ATOM 2263 O O . VAL A 1 290 ? 5.45 -29.406 -26.849 1 96.19 290 VAL A O 1
ATOM 2266 N N . SER A 1 291 ? 5.814 -27.57 -25.647 1 95.7 291 SER A N 1
ATOM 2267 C CA . SER A 1 291 ? 6.256 -28.318 -24.475 1 95.7 291 SER A CA 1
ATOM 2268 C C . SER A 1 291 ? 5.147 -29.222 -23.946 1 95.7 291 SER A C 1
ATOM 2270 O O . SER A 1 291 ? 5.394 -30.38 -23.604 1 95.7 291 SER A O 1
ATOM 2272 N N . SER A 1 292 ? 3.954 -28.687 -23.869 1 97.37 292 SER A N 1
ATOM 2273 C CA . SER A 1 292 ? 2.826 -29.443 -23.335 1 97.37 292 SER A CA 1
ATOM 2274 C C . SER A 1 292 ? 2.559 -30.696 -24.161 1 97.37 292 SER A C 1
ATOM 2276 O O . SER A 1 292 ? 2.28 -31.763 -23.609 1 97.37 292 SER A O 1
ATOM 2278 N N . LYS A 1 293 ? 2.635 -30.624 -25.436 1 96.82 293 LYS A N 1
ATOM 2279 C CA . LYS A 1 293 ? 2.395 -31.766 -26.314 1 96.82 293 LYS A CA 1
ATOM 2280 C C . LYS A 1 293 ? 3.427 -32.865 -26.081 1 96.82 293 LYS A C 1
ATOM 2282 O O . LYS A 1 293 ? 3.124 -34.051 -26.231 1 96.82 293 LYS A O 1
ATOM 2287 N N . ARG A 1 294 ? 4.533 -32.404 -25.651 1 95.28 294 ARG A N 1
ATOM 2288 C CA . ARG A 1 294 ? 5.607 -33.359 -25.399 1 95.28 294 ARG A CA 1
ATOM 2289 C C . ARG A 1 294 ? 5.447 -34.014 -24.031 1 95.28 294 ARG A C 1
ATOM 2291 O O . ARG A 1 294 ? 5.549 -35.236 -23.907 1 95.28 294 ARG A O 1
ATOM 2298 N N . VAL A 1 295 ? 5.161 -33.263 -23.015 1 95.97 295 VAL A N 1
ATOM 2299 C CA . VAL A 1 295 ? 5.277 -33.75 -21.645 1 95.97 295 VAL A CA 1
ATOM 2300 C C . VAL A 1 295 ? 3.904 -34.176 -21.13 1 95.97 295 VAL A C 1
ATOM 2302 O O . VAL A 1 295 ? 3.803 -34.875 -20.119 1 95.97 295 VAL A O 1
ATOM 2305 N N . ALA A 1 296 ? 2.841 -33.756 -21.742 1 95.9 296 ALA A N 1
ATOM 2306 C CA . ALA A 1 296 ? 1.463 -34.15 -21.46 1 95.9 296 ALA A CA 1
ATOM 2307 C C . ALA A 1 296 ? 0.707 -34.462 -22.749 1 95.9 296 ALA A C 1
ATOM 2309 O O . ALA A 1 296 ? -0.278 -33.796 -23.074 1 95.9 296 ALA A O 1
ATOM 2310 N N . PRO A 1 297 ? 1.083 -35.494 -23.361 1 92.67 297 PRO A N 1
ATOM 2311 C CA . PRO A 1 297 ? 0.613 -35.739 -24.727 1 92.67 297 PRO A CA 1
ATOM 2312 C C . PRO A 1 297 ? -0.898 -35.944 -24.803 1 92.67 297 PRO A C 1
ATOM 2314 O O . PRO A 1 297 ? -1.499 -35.742 -25.861 1 92.67 297 PRO A O 1
ATOM 2317 N N . HIS A 1 298 ? -1.572 -36.269 -23.769 1 91.45 298 HIS A N 1
ATOM 2318 C CA . HIS A 1 298 ? -3.014 -36.489 -23.799 1 91.45 298 HIS A CA 1
ATOM 2319 C C . HIS A 1 298 ? -3.763 -35.317 -23.174 1 91.45 298 HIS A C 1
ATOM 2321 O O . HIS A 1 298 ? -4.971 -35.401 -22.94 1 91.45 298 HIS A O 1
ATOM 2327 N N . GLY A 1 299 ? -3.038 -34.286 -22.894 1 95.85 299 GLY A N 1
ATOM 2328 C CA . GLY A 1 299 ? -3.653 -33.123 -22.275 1 95.85 299 GLY A CA 1
ATOM 2329 C C . GLY A 1 299 ? -4.344 -32.212 -23.271 1 95.85 299 GLY A C 1
ATOM 2330 O O . GLY A 1 299 ? -4.016 -32.22 -24.46 1 95.85 299 GLY A O 1
ATOM 2331 N N . ARG A 1 300 ? -5.257 -31.436 -22.753 1 97.07 300 ARG A N 1
ATOM 2332 C CA . ARG A 1 300 ? -5.942 -30.399 -23.517 1 97.07 300 ARG A CA 1
ATOM 2333 C C . ARG A 1 300 ? -5.222 -29.061 -23.391 1 97.07 300 ARG A C 1
ATOM 2335 O O . ARG A 1 300 ? -4.569 -28.793 -22.38 1 97.07 300 ARG A O 1
ATOM 2342 N N . ILE A 1 301 ? -5.365 -28.273 -24.469 1 98.35 301 ILE A N 1
ATOM 2343 C CA . ILE A 1 301 ? -4.777 -26.938 -24.463 1 98.35 301 ILE A CA 1
ATOM 2344 C C . ILE A 1 301 ? -5.847 -25.902 -24.798 1 98.35 301 ILE A C 1
ATOM 2346 O O . ILE A 1 301 ? -6.62 -26.081 -25.742 1 98.35 301 ILE A O 1
ATOM 2350 N N . GLU A 1 302 ? -5.992 -24.895 -24 1 98.63 302 GLU A N 1
ATOM 2351 C CA . GLU A 1 302 ? -6.864 -23.744 -24.219 1 98.63 302 GLU A CA 1
ATOM 2352 C C . GLU A 1 302 ? -6.064 -22.446 -24.262 1 98.63 302 GLU A C 1
ATOM 2354 O O . GLU A 1 302 ? -5.33 -22.131 -23.323 1 98.63 302 GLU A O 1
ATOM 2359 N N . GLU A 1 303 ? -6.179 -21.68 -25.359 1 98.3 303 GLU A N 1
ATOM 2360 C CA . GLU A 1 303 ? -5.534 -20.373 -25.447 1 98.3 303 GLU A CA 1
ATOM 2361 C C . GLU A 1 303 ? -6.477 -19.261 -24.996 1 98.3 303 GLU A C 1
ATOM 2363 O O . GLU A 1 303 ? -7.663 -19.27 -25.334 1 98.3 303 GLU A O 1
ATOM 2368 N N . VAL A 1 304 ? -6.003 -18.421 -24.208 1 98.59 304 VAL A N 1
ATOM 2369 C CA . VAL A 1 304 ? -6.798 -17.322 -23.669 1 98.59 304 VAL A CA 1
ATOM 2370 C C . VAL A 1 304 ? -6.155 -15.988 -24.041 1 98.59 304 VAL A C 1
ATOM 2372 O O . VAL A 1 304 ? -4.931 -15.847 -23.993 1 98.59 304 VAL A O 1
ATOM 2375 N N . GLU A 1 305 ? -6.965 -14.99 -24.463 1 98.06 305 GLU A N 1
ATOM 2376 C CA . GLU A 1 305 ? -6.498 -13.643 -24.778 1 98.06 305 GLU A CA 1
ATOM 2377 C C . GLU A 1 305 ? -6.163 -12.864 -23.509 1 98.06 305 GLU A C 1
ATOM 2379 O O . GLU A 1 305 ? -6.947 -12.023 -23.065 1 98.06 305 GLU A O 1
ATOM 2384 N N . ALA A 1 306 ? -5.027 -13.091 -22.982 1 98.24 306 ALA A N 1
ATOM 2385 C CA . ALA A 1 306 ? -4.559 -12.472 -21.745 1 98.24 306 ALA A CA 1
ATOM 2386 C C . ALA A 1 306 ? -3.035 -12.495 -21.664 1 98.24 306 ALA A C 1
ATOM 2388 O O . ALA A 1 306 ? -2.376 -13.2 -22.432 1 98.24 306 ALA A O 1
ATOM 2389 N N . GLY A 1 307 ? -2.548 -11.619 -20.806 1 98.37 307 GLY A N 1
ATOM 2390 C CA . GLY A 1 307 ? -1.151 -11.731 -20.416 1 98.37 307 GLY A CA 1
ATOM 2391 C C . GLY A 1 307 ? -0.898 -12.843 -19.417 1 98.37 307 GLY A C 1
ATOM 2392 O O . GLY A 1 307 ? -1.673 -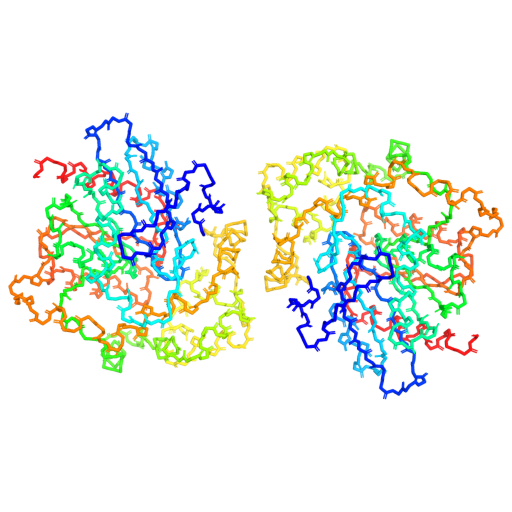13.798 -19.332 1 98.37 307 GLY A O 1
ATOM 2393 N N . HIS A 1 308 ? 0.188 -12.77 -18.72 1 98.65 308 HIS A N 1
ATOM 2394 C CA . HIS A 1 308 ? 0.676 -13.815 -17.828 1 98.65 308 HIS A CA 1
ATOM 2395 C C . HIS A 1 308 ? -0.316 -14.087 -16.702 1 98.65 308 HIS A C 1
ATOM 2397 O O . HIS A 1 308 ? -0.37 -15.199 -16.171 1 98.65 308 HIS A O 1
ATOM 2403 N N . TRP A 1 309 ? -1.084 -13.14 -16.36 1 98.74 309 TRP A N 1
ATOM 2404 C CA . TRP A 1 309 ? -1.954 -13.208 -15.191 1 98.74 309 TRP A CA 1
ATOM 2405 C C . TRP A 1 309 ? -3.385 -13.544 -15.597 1 98.74 309 TRP A C 1
ATOM 2407 O O . TRP A 1 309 ? -4.323 -12.825 -15.243 1 98.74 309 TRP A O 1
ATOM 2417 N N . VAL A 1 310 ? -3.542 -14.693 -16.15 1 98.76 310 VAL A N 1
ATOM 2418 C CA . VAL A 1 310 ? -4.775 -15.103 -16.814 1 98.76 310 VAL A CA 1
ATOM 2419 C C . VAL A 1 310 ? -5.928 -15.096 -15.813 1 98.76 310 VAL A C 1
ATOM 2421 O O . VAL A 1 310 ? -7.02 -14.611 -16.118 1 98.76 310 VAL A O 1
ATOM 2424 N N . GLN A 1 311 ? -5.724 -15.576 -14.594 1 98.59 311 GLN A N 1
ATOM 2425 C CA . GLN A 1 311 ? -6.779 -15.733 -13.598 1 98.59 311 GLN A CA 1
ATOM 2426 C C . GLN A 1 311 ? -7.269 -14.377 -13.098 1 98.59 311 GLN A C 1
ATOM 2428 O O . GLN A 1 311 ? -8.349 -14.28 -12.51 1 98.59 311 GLN A O 1
ATOM 2433 N N . LEU A 1 312 ? -6.461 -13.342 -13.316 1 98.63 312 LEU A N 1
ATOM 2434 C CA . LEU A 1 312 ? -6.843 -11.988 -12.931 1 98.63 312 LEU A CA 1
ATOM 2435 C C . LEU A 1 312 ? -7.441 -11.235 -14.115 1 98.63 312 LEU A C 1
ATOM 2437 O O . LEU A 1 312 ? -8.423 -10.505 -13.959 1 98.63 312 LEU A O 1
ATOM 2441 N N . GLU A 1 313 ? -6.893 -11.479 -15.305 1 98.62 313 GLU A N 1
ATOM 2442 C CA . GLU A 1 313 ? -7.287 -10.758 -16.512 1 98.62 313 GLU A CA 1
ATOM 2443 C C . GLU A 1 313 ? -8.599 -11.297 -17.073 1 98.62 313 GLU A C 1
ATOM 2445 O O . GLU A 1 313 ? -9.398 -10.543 -17.633 1 98.62 313 GLU A O 1
ATOM 2450 N N . GLN A 1 314 ? -8.746 -12.606 -16.974 1 98.53 314 GLN A N 1
ATOM 2451 C CA . GLN A 1 314 ? -9.917 -13.288 -17.514 1 98.53 314 GLN A CA 1
ATOM 2452 C C . GLN A 1 314 ? -10.514 -14.25 -16.491 1 98.53 314 GLN A C 1
ATOM 2454 O O . GLN A 1 314 ? -10.596 -15.455 -16.739 1 98.53 314 GLN A O 1
ATOM 2459 N N . PRO A 1 315 ? -10.984 -13.666 -15.367 1 98.55 315 PRO A N 1
ATOM 2460 C CA . PRO A 1 315 ? -11.421 -14.542 -14.277 1 98.55 315 PRO A CA 1
ATOM 2461 C C . PRO A 1 315 ? -12.606 -15.423 -14.667 1 98.55 315 PRO A C 1
ATOM 2463 O O . PRO A 1 315 ? -12.667 -16.591 -14.276 1 98.55 315 PRO A O 1
ATOM 2466 N N . GLU A 1 316 ? -13.515 -14.912 -15.442 1 98.44 316 GLU A N 1
ATOM 2467 C CA . GLU A 1 316 ? -14.688 -15.69 -15.829 1 98.44 316 GLU A CA 1
ATOM 2468 C C . GLU A 1 316 ? -14.304 -16.846 -16.748 1 98.44 316 GLU A C 1
ATOM 2470 O O . GLU A 1 316 ? -14.848 -17.946 -16.631 1 98.44 316 GLU A O 1
ATOM 2475 N N . VAL A 1 317 ? -13.399 -16.573 -17.663 1 98.8 317 VAL A N 1
ATOM 2476 C CA . VAL A 1 317 ? -12.924 -17.618 -18.564 1 98.8 317 VAL A CA 1
ATOM 2477 C C . VAL A 1 317 ? -12.238 -18.721 -17.761 1 98.8 317 VAL A C 1
ATOM 2479 O O . VAL A 1 317 ? -12.498 -19.907 -17.975 1 98.8 317 VAL A O 1
ATOM 2482 N N . VAL A 1 318 ? -11.409 -18.349 -16.838 1 98.86 318 VAL A N 1
ATOM 2483 C CA . VAL A 1 318 ? -10.675 -19.327 -16.042 1 98.86 318 VAL A CA 1
ATOM 2484 C C . VAL A 1 318 ? -11.649 -20.13 -15.182 1 98.86 318 VAL A C 1
ATOM 2486 O O . VAL A 1 318 ? -11.542 -21.355 -15.092 1 98.86 318 VAL A O 1
ATOM 2489 N N . ASN A 1 319 ? -12.623 -19.459 -14.549 1 98.77 319 ASN A N 1
ATOM 2490 C CA . ASN A 1 319 ? -13.618 -20.171 -13.755 1 98.77 319 ASN A CA 1
ATOM 2491 C C . ASN A 1 319 ? -14.373 -21.199 -14.593 1 98.77 319 ASN A C 1
ATOM 2493 O O . ASN A 1 319 ? -14.582 -22.331 -14.154 1 98.77 319 ASN A O 1
ATOM 2497 N N . ARG A 1 320 ? -14.765 -20.792 -15.74 1 98.68 320 ARG A N 1
ATOM 2498 C CA . ARG A 1 320 ? -15.483 -21.703 -16.626 1 98.68 320 ARG A CA 1
ATOM 2499 C C . ARG A 1 320 ? -14.624 -22.913 -16.979 1 98.68 320 ARG A C 1
ATOM 2501 O O . ARG A 1 320 ? -15.089 -24.053 -16.911 1 98.68 320 ARG A O 1
ATOM 2508 N N . LEU A 1 321 ? -13.399 -22.684 -17.351 1 98.77 321 LEU A N 1
ATOM 2509 C CA . LEU A 1 321 ? -12.495 -23.763 -17.734 1 98.77 321 LEU A CA 1
ATOM 2510 C C . LEU A 1 321 ? -12.264 -24.719 -16.569 1 98.77 321 LEU A C 1
ATOM 2512 O O . LEU A 1 321 ? -12.183 -25.934 -16.764 1 98.77 321 LEU A O 1
ATOM 2516 N N . LEU A 1 322 ? -12.129 -24.169 -15.354 1 98.69 322 LEU A N 1
ATOM 2517 C CA . LEU A 1 322 ? -11.902 -25 -14.176 1 98.69 322 LEU A CA 1
ATOM 2518 C C . LEU A 1 322 ? -13.107 -25.894 -13.902 1 98.69 322 LEU A C 1
ATOM 2520 O O . LEU A 1 322 ? -12.952 -27.093 -13.657 1 98.69 322 LEU A O 1
ATOM 2524 N N . VAL A 1 323 ? -14.291 -25.35 -13.953 1 98.01 323 VAL A N 1
ATOM 2525 C CA . VAL A 1 323 ? -15.511 -26.106 -13.686 1 98.01 323 VAL A CA 1
ATOM 2526 C C . VAL A 1 323 ? -15.692 -27.186 -14.75 1 98.01 323 VAL A C 1
ATOM 2528 O O . VAL A 1 323 ? -15.982 -28.341 -14.428 1 98.01 323 VAL A O 1
ATOM 2531 N N . GLU A 1 324 ? -15.52 -26.828 -16.021 1 97.76 324 GLU A N 1
ATOM 2532 C CA . GLU A 1 324 ? -15.629 -27.797 -17.109 1 97.76 324 GLU A CA 1
ATOM 2533 C C . GLU A 1 324 ? -14.632 -28.939 -16.933 1 97.76 324 GLU A C 1
ATOM 2535 O O . GLU A 1 324 ? -14.975 -30.106 -17.133 1 97.76 324 GLU A O 1
ATOM 2540 N N . PHE A 1 325 ? -13.471 -28.59 -16.576 1 98.14 325 PHE A N 1
ATOM 2541 C CA . PHE A 1 325 ? -12.425 -29.593 -16.417 1 98.14 325 PHE A CA 1
ATOM 2542 C C . PHE A 1 325 ? -12.741 -30.526 -15.254 1 98.14 325 PHE A C 1
ATOM 2544 O O . PHE A 1 325 ? -12.51 -31.734 -15.34 1 98.14 325 PHE A O 1
ATOM 2551 N N . ALA A 1 326 ? -13.171 -29.952 -14.141 1 97.32 326 ALA A N 1
ATOM 2552 C CA . ALA A 1 326 ? -13.544 -30.77 -12.99 1 97.32 326 ALA A CA 1
ATOM 2553 C C . ALA A 1 326 ? -14.602 -31.802 -13.37 1 97.32 326 ALA A C 1
ATOM 2555 O O . ALA A 1 326 ? -14.543 -32.952 -12.929 1 97.32 326 ALA A O 1
ATOM 2556 N N . GLU A 1 327 ? -15.546 -31.425 -14.139 1 95.36 327 GLU A N 1
ATOM 2557 C CA . GLU A 1 327 ? -16.599 -32.331 -14.589 1 95.36 327 GLU A CA 1
ATOM 2558 C C . GLU A 1 327 ? -16.038 -33.421 -15.498 1 95.36 327 GLU A C 1
ATOM 2560 O O . GLU A 1 327 ? -16.523 -34.554 -15.49 1 95.36 327 GLU A O 1
ATOM 2565 N N . GLU A 1 328 ? -15.081 -33.025 -16.203 1 94.93 328 GLU A N 1
ATOM 2566 C CA . GLU A 1 328 ? -14.441 -33.959 -17.124 1 94.93 328 GLU A CA 1
ATOM 2567 C C . GLU A 1 328 ? -13.675 -35.042 -16.37 1 94.93 328 GLU A C 1
ATOM 2569 O O . GLU A 1 328 ? -13.664 -36.204 -16.782 1 94.93 328 GLU A O 1
ATOM 2574 N N . VAL A 1 329 ? -13.042 -34.702 -15.225 1 93.8 329 VAL A N 1
ATOM 2575 C CA . VAL A 1 329 ? -12.065 -35.615 -14.641 1 93.8 329 VAL A CA 1
ATOM 2576 C C . VAL A 1 329 ? -12.66 -36.286 -13.405 1 93.8 329 VAL A C 1
ATOM 2578 O O . VAL A 1 329 ? -12.109 -37.267 -12.898 1 93.8 329 VAL A O 1
ATOM 2581 N N . ARG A 1 330 ? -13.764 -35.856 -12.743 1 85.18 330 ARG A N 1
ATOM 2582 C CA . ARG A 1 330 ? -14.343 -36.407 -11.523 1 85.18 330 ARG A CA 1
ATOM 2583 C C . ARG A 1 330 ? -14.71 -37.876 -11.706 1 85.18 330 ARG A C 1
ATOM 2585 O O . ARG A 1 330 ? -14.56 -38.679 -10.782 1 85.18 330 ARG A O 1
ATOM 2592 N N . GLY A 1 331 ? -15.19 -38.275 -12.893 1 66.66 331 GLY A N 1
ATOM 2593 C CA . GLY A 1 331 ? -15.743 -39.597 -13.14 1 66.66 331 GLY A CA 1
ATOM 2594 C C . GLY A 1 331 ? -14.722 -40.579 -13.684 1 66.66 331 GLY A C 1
ATOM 2595 O O . GLY A 1 331 ? -15.036 -41.75 -13.906 1 66.66 331 GLY A O 1
ATOM 2596 N N . LYS A 1 332 ? -13.504 -40.239 -13.801 1 59.79 332 LYS A N 1
ATOM 2597 C CA . LYS A 1 332 ? -12.496 -41.115 -14.389 1 59.79 332 LYS A CA 1
ATOM 2598 C C . LYS A 1 332 ? -11.595 -41.716 -13.314 1 59.79 332 LYS A C 1
ATOM 2600 O O . LYS A 1 332 ? -11.362 -41.096 -12.274 1 59.79 332 LYS A O 1
ATOM 2605 N N . MET B 1 1 ? 5.255 6.763 8.714 1 85.85 1 MET B N 1
ATOM 2606 C CA . MET B 1 1 ? 6.225 6.654 9.8 1 85.85 1 MET B CA 1
ATOM 2607 C C . MET B 1 1 ? 7.554 7.293 9.41 1 85.85 1 MET B C 1
ATOM 2609 O O . MET B 1 1 ? 8.054 7.07 8.306 1 85.85 1 MET B O 1
ATOM 2613 N N . ALA B 1 2 ? 8.011 7.935 10.323 1 87.45 2 ALA B N 1
ATOM 2614 C CA . ALA B 1 2 ? 9.3 8.573 10.069 1 87.45 2 ALA B CA 1
ATOM 2615 C C . ALA B 1 2 ? 10.359 7.541 9.693 1 87.45 2 ALA B C 1
ATOM 2617 O O . ALA B 1 2 ? 11.16 7.767 8.783 1 87.45 2 ALA B O 1
ATOM 2618 N N . SER B 1 3 ? 10.306 6.428 10.339 1 84.45 3 SER B N 1
ATOM 2619 C CA . SER B 1 3 ? 11.312 5.394 10.118 1 84.45 3 SER B CA 1
ATOM 2620 C C . SER B 1 3 ? 11.148 4.747 8.747 1 84.45 3 SER B C 1
ATOM 2622 O O . SER B 1 3 ? 12.115 4.239 8.175 1 84.45 3 SER B O 1
ATOM 2624 N N . THR B 1 4 ? 10.002 4.671 8.3 1 83.09 4 THR B N 1
ATOM 2625 C CA . THR B 1 4 ? 9.725 4.094 6.989 1 83.09 4 THR B CA 1
ATOM 2626 C C . THR B 1 4 ? 10.106 5.069 5.878 1 83.09 4 THR B C 1
ATOM 2628 O O . THR B 1 4 ? 10.752 4.683 4.901 1 83.09 4 THR B O 1
ATOM 2631 N N . ALA B 1 5 ? 9.822 6.257 6.1 1 83.47 5 ALA B N 1
ATOM 2632 C CA . ALA B 1 5 ? 9.952 7.256 5.042 1 83.47 5 ALA B CA 1
ATOM 2633 C C . ALA B 1 5 ? 11.362 7.837 5.007 1 83.47 5 ALA B C 1
ATOM 2635 O O . ALA B 1 5 ? 11.848 8.241 3.947 1 83.47 5 ALA B O 1
ATOM 2636 N N . PHE B 1 6 ? 11.93 7.894 6.223 1 88.33 6 PHE B N 1
ATOM 2637 C CA . PHE B 1 6 ? 13.244 8.508 6.366 1 88.33 6 PHE B CA 1
ATOM 2638 C C . PHE B 1 6 ? 14.145 7.658 7.254 1 88.33 6 PHE B C 1
ATOM 2640 O O . PHE B 1 6 ? 14.578 8.106 8.318 1 88.33 6 PHE B O 1
ATOM 2647 N N . PRO B 1 7 ? 14.56 6.592 6.8 1 86.26 7 PRO B N 1
ATOM 2648 C CA . PRO B 1 7 ? 15.247 5.647 7.684 1 86.26 7 PRO B CA 1
ATOM 2649 C C . PRO B 1 7 ? 16.548 6.209 8.252 1 86.26 7 PRO B C 1
ATOM 2651 O O . PRO B 1 7 ? 16.908 5.91 9.393 1 86.26 7 PRO B O 1
ATOM 2654 N N . SER B 1 8 ? 17.232 7.068 7.575 1 90.58 8 SER B N 1
ATOM 2655 C CA . SER B 1 8 ? 18.519 7.574 8.042 1 90.58 8 SER B CA 1
ATOM 2656 C C . SER B 1 8 ? 18.343 8.818 8.907 1 90.58 8 SER B C 1
ATOM 2658 O O . SER B 1 8 ? 19.266 9.222 9.618 1 90.58 8 SER B O 1
ATOM 2660 N N . LEU B 1 9 ? 17.148 9.417 8.95 1 94.38 9 LEU B N 1
ATOM 2661 C CA . LEU B 1 9 ? 16.915 10.677 9.647 1 94.38 9 LEU B CA 1
ATOM 2662 C C . LEU B 1 9 ? 15.958 10.481 10.819 1 94.38 9 LEU B C 1
ATOM 2664 O O . LEU B 1 9 ? 15.815 11.368 11.663 1 94.38 9 LEU B O 1
ATOM 2668 N N . ALA B 1 10 ? 15.358 9.319 10.86 1 96.62 10 ALA B N 1
ATOM 2669 C CA . ALA B 1 10 ? 14.305 9.053 11.836 1 96.62 10 ALA B CA 1
ATOM 2670 C C . ALA B 1 10 ? 14.891 8.811 13.224 1 96.62 10 ALA B C 1
ATOM 2672 O O . ALA B 1 10 ? 15.935 8.169 13.36 1 96.62 10 ALA B O 1
ATOM 2673 N N . LYS B 1 11 ? 14.293 9.376 14.185 1 97.53 11 LYS B N 1
ATOM 2674 C CA . LYS B 1 11 ? 14.605 9.179 15.598 1 97.53 11 LYS B CA 1
ATOM 2675 C C . LYS B 1 11 ? 13.357 8.792 16.387 1 97.53 11 LYS B C 1
ATOM 2677 O O . LYS B 1 11 ? 12.237 8.925 15.892 1 97.53 11 LYS B O 1
ATOM 2682 N N . LYS B 1 12 ? 13.541 8.222 17.534 1 96.75 12 LYS B N 1
ATOM 2683 C CA . LYS B 1 12 ? 12.494 7.91 18.503 1 96.75 12 LYS B CA 1
ATOM 2684 C C . LYS B 1 12 ? 12.856 8.431 19.891 1 96.75 12 LYS B C 1
ATOM 2686 O O . LYS B 1 12 ? 14.012 8.345 20.31 1 96.75 12 LYS B O 1
ATOM 2691 N N . ALA B 1 13 ? 11.891 9.005 20.568 1 97.37 13 ALA B N 1
ATOM 2692 C CA . ALA B 1 13 ? 12.122 9.508 21.92 1 97.37 13 ALA B CA 1
ATOM 2693 C C . ALA B 1 13 ? 10.957 9.156 22.841 1 97.37 13 ALA B C 1
ATOM 2695 O O . ALA B 1 13 ? 9.795 9.382 22.497 1 97.37 13 ALA B O 1
ATOM 2696 N N . GLN B 1 14 ? 11.256 8.576 23.907 1 98.36 14 GLN B N 1
ATOM 2697 C CA . GLN B 1 14 ? 10.28 8.463 24.986 1 98.36 14 GLN B CA 1
ATOM 2698 C C . GLN B 1 14 ? 10.314 9.694 25.888 1 98.36 14 GLN B C 1
ATOM 2700 O O . GLN B 1 14 ? 11.354 10.019 26.464 1 98.36 14 GLN B O 1
ATOM 2705 N N . LEU B 1 15 ? 9.3 10.367 26.032 1 98.38 15 LEU B N 1
ATOM 2706 C CA . LEU B 1 15 ? 9.217 11.643 26.735 1 98.38 15 LEU B CA 1
ATOM 2707 C C . LEU B 1 15 ? 8.957 11.428 28.222 1 98.38 15 LEU B C 1
ATOM 2709 O O . LEU B 1 15 ? 8.841 10.288 28.678 1 98.38 15 LEU B O 1
ATOM 2713 N N . SER B 1 16 ? 8.948 12.493 28.988 1 97.87 16 SER B N 1
ATOM 2714 C CA . SER B 1 16 ? 8.931 12.439 30.447 1 97.87 16 SER B CA 1
ATOM 2715 C C . SER B 1 16 ? 7.661 11.77 30.96 1 97.87 16 SER B C 1
ATOM 2717 O O . SER B 1 16 ? 7.675 11.122 32.009 1 97.87 16 SER B O 1
ATOM 2719 N N . ASP B 1 17 ? 6.593 11.865 30.201 1 97.78 17 ASP B N 1
ATOM 2720 C CA . ASP B 1 17 ? 5.342 11.289 30.685 1 97.78 17 ASP B CA 1
ATOM 2721 C C . ASP B 1 17 ? 5.156 9.865 30.167 1 97.78 17 ASP B C 1
ATOM 2723 O O . ASP B 1 17 ? 4.085 9.276 30.326 1 97.78 17 ASP B O 1
ATOM 2727 N N . GLY B 1 18 ? 6.141 9.397 29.438 1 98.24 18 GLY B N 1
ATOM 2728 C CA . GLY B 1 18 ? 6.129 8.018 28.975 1 98.24 18 GLY B CA 1
ATOM 2729 C C . GLY B 1 18 ? 5.697 7.88 27.527 1 98.24 18 GLY B C 1
ATOM 2730 O O . GLY B 1 18 ? 5.829 6.806 26.935 1 98.24 18 GLY B O 1
ATOM 2731 N N . THR B 1 19 ? 5.228 8.909 26.901 1 98.5 19 THR B N 1
ATOM 2732 C CA . THR B 1 19 ? 4.779 8.88 25.513 1 98.5 19 THR B CA 1
ATOM 2733 C C . THR B 1 19 ? 5.968 8.783 24.562 1 98.5 19 THR B C 1
ATOM 2735 O O . THR B 1 19 ? 6.974 9.471 24.745 1 98.5 19 THR B O 1
ATOM 2738 N N . THR B 1 20 ? 5.854 7.979 23.573 1 98.63 20 THR B N 1
ATOM 2739 C CA . THR B 1 20 ? 6.922 7.823 22.592 1 98.63 20 THR B CA 1
ATOM 2740 C C . THR B 1 20 ? 6.561 8.521 21.284 1 98.63 20 THR B C 1
ATOM 2742 O O . THR B 1 20 ? 5.451 8.359 20.773 1 98.63 20 THR B O 1
ATOM 2745 N N . TYR B 1 21 ? 7.519 9.262 20.78 1 98.64 21 TYR B N 1
ATOM 2746 C CA . TYR B 1 21 ? 7.377 9.917 19.485 1 98.64 21 TYR B CA 1
ATOM 2747 C C . TYR B 1 21 ? 8.424 9.411 18.5 1 98.64 21 TYR B C 1
ATOM 2749 O O . TYR B 1 21 ? 9.584 9.207 18.866 1 98.64 21 TYR B O 1
ATOM 2757 N N . GLY B 1 22 ? 7.984 9.139 17.344 1 98.34 22 GLY B N 1
ATOM 2758 C CA . GLY B 1 22 ? 8.888 9.092 16.206 1 98.34 22 GLY B CA 1
ATOM 2759 C C . GLY B 1 22 ? 8.921 10.386 15.416 1 98.34 22 GLY B C 1
ATOM 2760 O O . GLY B 1 22 ? 7.885 11.025 15.218 1 98.34 22 GLY B O 1
ATOM 2761 N N . TYR B 1 23 ? 10.124 10.804 15.021 1 98.55 23 TYR B N 1
ATOM 2762 C CA . TYR B 1 23 ? 10.229 12.062 14.29 1 98.55 23 TYR B CA 1
ATOM 2763 C C . TYR B 1 23 ? 11.478 12.083 13.418 1 98.55 23 TYR B C 1
ATOM 2765 O O . TYR B 1 23 ? 12.379 11.259 13.592 1 98.55 23 TYR B O 1
ATOM 2773 N N . VAL B 1 24 ? 11.436 12.925 12.436 1 98.4 24 VAL B N 1
ATOM 2774 C CA . VAL B 1 24 ? 12.594 13.217 11.598 1 98.4 24 VAL B CA 1
ATOM 2775 C C . VAL B 1 24 ? 13.367 14.399 12.178 1 98.4 24 VAL B C 1
ATOM 2777 O O . VAL B 1 24 ? 12.77 15.395 12.594 1 98.4 24 VAL B O 1
ATOM 2780 N N . ALA B 1 25 ? 14.655 14.281 12.204 1 97.98 25 ALA B N 1
ATOM 2781 C CA . ALA B 1 25 ? 15.503 15.374 12.672 1 97.98 25 ALA B CA 1
ATOM 2782 C C . ALA B 1 25 ? 16.671 15.609 11.719 1 97.98 25 ALA B C 1
ATOM 2784 O O . ALA B 1 25 ? 17.443 14.689 11.434 1 97.98 25 ALA B O 1
ATOM 2785 N N . VAL B 1 26 ? 16.752 16.794 11.241 1 97.19 26 VAL B N 1
ATOM 2786 C CA . VAL B 1 26 ? 17.855 17.263 10.409 1 97.19 26 VAL B CA 1
ATOM 2787 C C . VAL B 1 26 ? 18.54 18.451 11.079 1 97.19 26 VAL B C 1
ATOM 2789 O O . VAL B 1 26 ? 17.906 19.477 11.337 1 97.19 26 VAL B O 1
ATOM 2792 N N . PRO B 1 27 ? 19.812 18.372 11.399 1 95.76 27 PRO B N 1
ATOM 2793 C CA . PRO B 1 27 ? 20.51 19.525 11.973 1 95.76 27 PRO B CA 1
ATOM 2794 C C . PRO B 1 27 ? 20.76 20.632 10.951 1 95.76 27 PRO B C 1
ATOM 2796 O O . PRO B 1 27 ? 20.942 20.351 9.764 1 95.76 27 PRO B O 1
ATOM 2799 N N . PRO B 1 28 ? 20.751 21.841 11.425 1 95.79 28 PRO B N 1
ATOM 2800 C CA . PRO B 1 28 ? 21.145 22.913 10.508 1 95.79 28 PRO B CA 1
ATOM 2801 C C . PRO B 1 28 ? 22.611 22.825 10.092 1 95.79 28 PRO B C 1
ATOM 2803 O O . PRO B 1 28 ? 23.411 22.173 10.769 1 95.79 28 PRO B O 1
ATOM 2806 N N . SER B 1 29 ? 22.829 23.474 8.97 1 94.4 29 SER B N 1
ATOM 2807 C CA . SER B 1 29 ? 24.194 23.444 8.455 1 94.4 29 SER B CA 1
ATOM 2808 C C . SER B 1 29 ? 25.161 24.132 9.412 1 94.4 29 SER B C 1
ATOM 2810 O O . SER B 1 29 ? 26.338 23.772 9.479 1 94.4 29 SER B O 1
ATOM 2812 N N . THR B 1 30 ? 24.71 25.222 10.008 1 90.3 30 THR B N 1
ATOM 2813 C CA . THR B 1 30 ? 25.442 25.885 11.082 1 90.3 30 THR B CA 1
ATOM 2814 C C . THR B 1 30 ? 24.568 26.027 12.324 1 90.3 30 THR B C 1
ATOM 2816 O O . THR B 1 30 ? 23.342 26.108 12.222 1 90.3 30 THR B O 1
ATOM 2819 N N . PRO B 1 31 ? 25.184 26.005 13.442 1 82.83 31 PRO B N 1
ATOM 2820 C CA . PRO B 1 31 ? 24.416 26.024 14.689 1 82.83 31 PRO B CA 1
ATOM 2821 C C . PRO B 1 31 ? 23.492 27.235 14.795 1 82.83 31 PRO B C 1
ATOM 2823 O O . PRO B 1 31 ? 22.466 27.175 15.477 1 82.83 31 PRO B O 1
ATOM 2826 N N . ASP B 1 32 ? 23.865 28.351 14.121 1 81.13 32 ASP B N 1
ATOM 2827 C CA . ASP B 1 32 ? 23.093 29.579 14.283 1 81.13 32 ASP B CA 1
ATOM 2828 C C . ASP B 1 32 ? 21.993 29.679 13.228 1 81.13 32 ASP B C 1
ATOM 2830 O O . ASP B 1 32 ? 21.176 30.602 13.262 1 81.13 32 ASP B O 1
ATOM 2834 N N . HIS B 1 33 ? 21.958 28.684 12.389 1 87.73 33 HIS B N 1
ATOM 2835 C CA . HIS B 1 33 ? 20.92 28.708 11.364 1 87.73 33 HIS B CA 1
ATOM 2836 C C . HIS B 1 33 ? 19.587 28.218 11.919 1 87.73 33 HIS B C 1
ATOM 2838 O O . HIS B 1 33 ? 19.555 27.357 12.8 1 87.73 33 HIS B O 1
ATOM 2844 N N . VAL B 1 34 ? 18.538 28.782 11.462 1 93.74 34 VAL B N 1
ATOM 2845 C CA . VAL B 1 34 ? 17.18 28.56 11.95 1 93.74 34 VAL B CA 1
ATOM 2846 C C . VAL B 1 34 ? 16.748 27.128 11.644 1 93.74 34 VAL B C 1
ATOM 2848 O O . VAL B 1 34 ? 17.179 26.543 10.648 1 93.74 34 VAL B O 1
ATOM 2851 N N . SER B 1 35 ? 16.004 26.528 12.549 1 97.44 35 SER B N 1
ATOM 2852 C CA . SER B 1 35 ? 15.347 25.245 12.322 1 97.44 35 SER B CA 1
ATOM 2853 C C . SER B 1 35 ? 13.841 25.418 12.151 1 97.44 35 SER B C 1
ATOM 2855 O O . SER B 1 35 ? 13.262 26.387 12.646 1 97.44 35 SER B O 1
ATOM 2857 N N . PHE B 1 36 ? 13.312 24.505 11.379 1 98.75 36 PHE B N 1
ATOM 2858 C CA . PHE B 1 36 ? 11.865 24.471 11.197 1 98.75 36 PHE B CA 1
ATOM 2859 C C . PHE B 1 36 ? 11.25 23.313 11.973 1 98.75 36 PHE B C 1
ATOM 2861 O O . PHE B 1 36 ? 11.843 22.236 12.067 1 98.75 36 PHE B O 1
ATOM 2868 N N . LEU B 1 37 ? 10.108 23.516 12.59 1 98.88 37 LEU B N 1
ATOM 2869 C CA . LEU B 1 37 ? 9.222 22.48 13.11 1 98.88 37 LEU B CA 1
ATOM 2870 C C . LEU B 1 37 ? 8.018 22.284 12.195 1 98.88 37 LEU B C 1
ATOM 2872 O O . LEU B 1 37 ? 7.26 23.225 11.949 1 98.88 37 LEU B O 1
ATOM 2876 N N . LEU B 1 38 ? 7.866 21.117 11.639 1 98.91 38 LEU B N 1
ATOM 2877 C CA . LEU B 1 38 ? 6.805 20.835 10.679 1 98.91 38 LEU B CA 1
ATOM 2878 C C . LEU B 1 38 ? 5.745 19.925 11.291 1 98.91 38 LEU B C 1
ATOM 2880 O O . LEU B 1 38 ? 6.02 1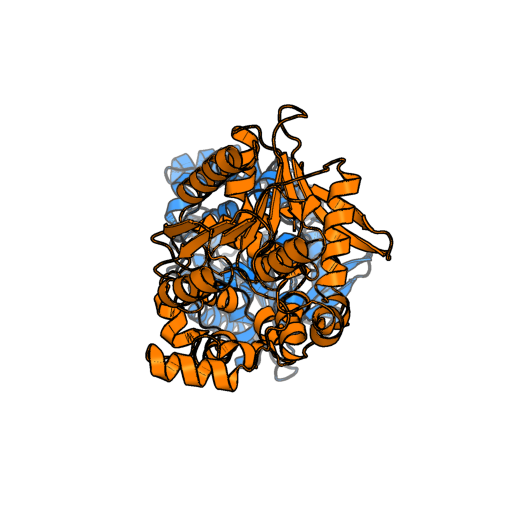8.761 11.592 1 98.91 38 LEU B O 1
ATOM 2884 N N . LEU B 1 39 ? 4.564 20.41 11.463 1 98.92 39 LEU B N 1
ATOM 2885 C CA . LEU B 1 39 ? 3.468 19.67 12.08 1 98.92 39 LEU B CA 1
ATOM 2886 C C . LEU B 1 39 ? 2.413 19.296 11.043 1 98.92 39 LEU B C 1
ATOM 2888 O O . LEU B 1 39 ? 1.749 20.172 10.484 1 98.92 39 LEU B O 1
ATOM 2892 N N . HIS B 1 40 ? 2.23 18.01 10.814 1 98.75 40 HIS B N 1
ATOM 2893 C CA . HIS B 1 40 ? 1.346 17.516 9.764 1 98.75 40 HIS B CA 1
ATOM 2894 C C . HIS B 1 40 ? -0.101 17.465 10.241 1 98.75 40 HIS B C 1
ATOM 2896 O O . HIS B 1 40 ? -0.372 17.612 11.435 1 98.75 40 HIS B O 1
ATOM 2902 N N . GLY B 1 41 ? -0.98 17.27 9.303 1 98.22 41 GLY B N 1
ATOM 2903 C CA . GLY B 1 41 ? -2.4 17.153 9.595 1 98.22 41 GLY B CA 1
ATOM 2904 C C . GLY B 1 41 ? -2.939 15.751 9.381 1 98.22 41 GLY B C 1
ATOM 2905 O O . GLY B 1 41 ? -2.25 14.766 9.655 1 98.22 41 GLY B O 1
ATOM 2906 N N . TYR B 1 42 ? -4.247 15.624 9.019 1 98.15 42 TYR B N 1
ATOM 2907 C CA . TYR B 1 42 ? -4.946 14.364 8.794 1 98.15 42 TYR B CA 1
ATOM 2908 C C . TYR B 1 42 ? -5.261 14.171 7.316 1 98.15 42 TYR B C 1
ATOM 2910 O O . TYR B 1 42 ? -5.666 15.115 6.633 1 98.15 42 TYR B O 1
ATOM 2918 N N . PRO B 1 43 ? -5.142 12.946 6.922 1 96.91 43 PRO B N 1
ATOM 2919 C CA . PRO B 1 43 ? -4.443 11.752 7.404 1 96.91 43 PRO B CA 1
ATOM 2920 C C . PRO B 1 43 ? -3.014 11.651 6.874 1 96.91 43 PRO B C 1
ATOM 2922 O O . PRO B 1 43 ? -2.777 11.008 5.848 1 96.91 43 PRO B O 1
ATOM 2925 N N . SER B 1 44 ? -2.223 12.232 7.566 1 96.57 44 SER B N 1
ATOM 2926 C CA . SER B 1 44 ? -0.858 12.435 7.092 1 96.57 44 SER B CA 1
ATOM 2927 C C . SER B 1 44 ? 0.161 11.95 8.118 1 96.57 44 SER B C 1
ATOM 2929 O O . SER B 1 44 ? -0.206 11.344 9.127 1 96.57 44 SER B O 1
ATOM 2931 N N . SER B 1 45 ? 1.406 12.019 7.831 1 97.09 45 SER B N 1
ATOM 2932 C CA . SER B 1 45 ? 2.578 11.799 8.672 1 97.09 45 SER B CA 1
ATOM 2933 C C . SER B 1 45 ? 3.714 12.744 8.295 1 97.09 45 SER B C 1
ATOM 2935 O O . SER B 1 45 ? 3.553 13.6 7.422 1 97.09 45 SER B O 1
ATOM 2937 N N . SER B 1 46 ? 4.788 12.596 8.98 1 97.8 46 SER B N 1
ATOM 2938 C CA . SER B 1 46 ? 5.956 13.395 8.625 1 97.8 46 SER B CA 1
ATOM 2939 C C . SER B 1 46 ? 6.346 13.185 7.165 1 97.8 46 SER B C 1
ATOM 2941 O O . SER B 1 46 ? 7.018 14.03 6.57 1 97.8 46 SER B O 1
ATOM 2943 N N . TYR B 1 47 ? 5.875 12.08 6.551 1 97.67 47 TYR B N 1
ATOM 2944 C CA . TYR B 1 47 ? 6.169 11.789 5.152 1 97.67 47 TYR B CA 1
ATOM 2945 C C . TYR B 1 47 ? 5.623 12.882 4.241 1 97.67 47 TYR B C 1
ATOM 2947 O O . TYR B 1 47 ? 6.222 13.196 3.21 1 97.67 47 TYR B O 1
ATOM 2955 N N . ASP B 1 48 ? 4.529 13.517 4.581 1 98.04 48 ASP B N 1
ATOM 2956 C CA . ASP B 1 48 ? 3.903 14.51 3.714 1 98.04 48 ASP B CA 1
ATOM 2957 C C . ASP B 1 48 ? 4.693 15.817 3.714 1 98.04 48 ASP B C 1
ATOM 2959 O O . ASP B 1 48 ? 4.385 16.735 2.952 1 98.04 48 ASP B O 1
ATOM 2963 N N . TRP B 1 49 ? 5.77 15.837 4.544 1 98.53 49 TRP B N 1
ATOM 2964 C CA . TRP B 1 49 ? 6.683 16.975 4.532 1 98.53 49 TRP B CA 1
ATOM 2965 C C . TRP B 1 49 ? 7.953 16.647 3.754 1 98.53 49 TRP B C 1
ATOM 2967 O O . TRP B 1 49 ? 8.938 17.386 3.823 1 98.53 49 TRP B O 1
ATOM 2977 N N . ARG B 1 50 ? 7.995 15.624 3.01 1 97.79 50 ARG B N 1
ATOM 2978 C CA . ARG B 1 50 ? 9.216 15.1 2.406 1 97.79 50 ARG B CA 1
ATOM 2979 C C . ARG B 1 50 ? 9.88 16.147 1.517 1 97.79 50 ARG B C 1
ATOM 2981 O O . ARG B 1 50 ? 11.106 16.271 1.504 1 97.79 50 ARG B O 1
ATOM 2988 N N . HIS B 1 51 ? 9.091 16.949 0.796 1 98.47 51 HIS B N 1
ATOM 2989 C CA . HIS B 1 51 ? 9.645 17.958 -0.1 1 98.47 51 HIS B CA 1
ATOM 2990 C C . HIS B 1 51 ? 10.243 19.122 0.684 1 98.47 51 HIS B C 1
ATOM 2992 O O . HIS B 1 51 ? 11.274 19.674 0.294 1 98.47 51 HIS B O 1
ATOM 2998 N N . GLN B 1 52 ? 9.621 19.452 1.752 1 98.74 52 GLN B N 1
ATOM 2999 C CA . GLN B 1 52 ? 10.112 20.522 2.613 1 98.74 52 GLN B CA 1
ATOM 3000 C C . GLN B 1 52 ? 11.329 20.069 3.415 1 98.74 52 GLN B C 1
ATOM 3002 O O . GLN B 1 52 ? 12.272 20.839 3.611 1 98.74 52 GLN B O 1
ATOM 3007 N N . ILE B 1 53 ? 11.267 18.829 3.94 1 98.29 53 ILE B N 1
ATOM 3008 C CA . ILE B 1 53 ? 12.419 18.298 4.659 1 98.29 53 ILE B CA 1
ATOM 3009 C C . ILE B 1 53 ? 13.656 18.353 3.765 1 98.29 53 ILE B C 1
ATOM 3011 O O . ILE B 1 53 ? 14.697 18.879 4.166 1 98.29 53 ILE B O 1
ATOM 3015 N N . THR B 1 54 ? 13.519 17.882 2.53 1 97.53 54 THR B N 1
ATOM 3016 C CA . THR B 1 54 ? 14.628 17.865 1.583 1 97.53 54 THR B CA 1
ATOM 3017 C C . THR B 1 54 ? 15.025 19.285 1.19 1 97.53 54 THR B C 1
ATOM 3019 O O . THR B 1 54 ? 16.209 19.626 1.186 1 97.53 54 THR B O 1
ATOM 3022 N N . GLY B 1 55 ? 14.083 20.108 0.824 1 98.08 55 GLY B N 1
ATOM 3023 C CA . GLY B 1 55 ? 14.356 21.464 0.375 1 98.08 55 GLY B CA 1
ATOM 3024 C C . GLY B 1 55 ? 15.003 22.327 1.442 1 98.08 55 GLY B C 1
ATOM 3025 O O . GLY B 1 55 ? 15.945 23.07 1.159 1 98.08 55 GLY B O 1
ATOM 3026 N N . LEU B 1 56 ? 14.523 22.25 2.635 1 98.3 56 LEU B N 1
ATOM 3027 C CA . LEU B 1 56 ? 15.055 23.055 3.73 1 98.3 56 LEU B CA 1
ATOM 3028 C C . LEU B 1 56 ? 16.451 22.584 4.122 1 98.3 56 LEU B C 1
ATOM 3030 O O . LEU B 1 56 ? 17.323 23.401 4.426 1 98.3 56 LEU B O 1
ATOM 3034 N N . GLN B 1 57 ? 16.596 21.257 4.137 1 96.99 57 GLN B N 1
ATOM 3035 C CA . GLN B 1 57 ? 17.928 20.72 4.394 1 96.99 57 GLN B CA 1
ATOM 3036 C C . GLN B 1 57 ? 18.942 21.259 3.389 1 96.99 57 GLN B C 1
ATOM 3038 O O . GLN B 1 57 ? 20.034 21.686 3.77 1 96.99 57 GLN B O 1
ATOM 3043 N N . LYS B 1 58 ? 18.6 21.246 2.137 1 96.97 58 LYS B N 1
ATOM 3044 C CA . LYS B 1 58 ? 19.474 21.731 1.073 1 96.97 58 LYS B CA 1
ATOM 3045 C C . LYS B 1 58 ? 19.795 23.212 1.256 1 96.97 58 LYS B C 1
ATOM 3047 O O . LYS B 1 58 ? 20.893 23.661 0.921 1 96.97 58 LYS B O 1
ATOM 3052 N N . ALA B 1 59 ? 18.861 23.924 1.792 1 96.88 59 ALA B N 1
ATOM 3053 C CA . ALA B 1 59 ? 19.036 25.357 2.014 1 96.88 59 ALA B CA 1
ATOM 3054 C C . ALA B 1 59 ? 19.79 25.622 3.314 1 96.88 59 ALA B C 1
ATOM 3056 O O . ALA B 1 59 ? 20.047 26.776 3.666 1 96.88 59 ALA B O 1
ATOM 3057 N N . GLY B 1 60 ? 20.08 24.579 4.089 1 97.03 60 GLY B N 1
ATOM 3058 C CA . GLY B 1 60 ? 20.934 24.699 5.26 1 97.03 60 GLY B CA 1
ATOM 3059 C C . GLY B 1 60 ? 20.155 24.818 6.556 1 97.03 60 GLY B C 1
ATOM 3060 O O . GLY B 1 60 ? 20.74 25.017 7.623 1 97.03 60 GLY B O 1
ATOM 3061 N N . TYR B 1 61 ? 18.893 24.699 6.508 1 97.89 61 TYR B N 1
ATOM 3062 C CA . TYR B 1 61 ? 18.054 24.825 7.695 1 97.89 61 TYR B CA 1
ATOM 3063 C C . TYR B 1 61 ? 17.941 23.493 8.427 1 97.89 61 TYR B C 1
ATOM 3065 O O . TYR B 1 61 ? 18.105 22.43 7.824 1 97.89 61 TYR B O 1
ATOM 3073 N N . GLY B 1 62 ? 17.751 23.547 9.686 1 97.89 62 GLY B N 1
ATOM 3074 C CA . GLY B 1 62 ? 17.356 22.365 10.435 1 97.89 62 GLY B CA 1
ATOM 3075 C C . GLY B 1 62 ? 15.877 22.049 10.315 1 97.89 62 GLY B C 1
ATOM 3076 O O . GLY B 1 62 ? 15.079 22.916 9.952 1 97.89 62 GLY B O 1
ATOM 3077 N N . VAL B 1 63 ? 15.566 20.81 10.573 1 98.54 63 VAL B N 1
ATOM 3078 C CA . VAL B 1 63 ? 14.165 20.41 10.485 1 98.54 63 VAL B CA 1
ATOM 3079 C C . VAL B 1 63 ? 13.842 19.41 11.593 1 98.54 63 VAL B C 1
ATOM 3081 O O . VAL B 1 63 ? 14.614 18.482 11.844 1 98.54 63 VAL B O 1
ATOM 3084 N N . ILE B 1 64 ? 12.778 19.624 12.32 1 98.75 64 ILE B N 1
ATOM 3085 C CA . ILE B 1 64 ? 12.117 18.645 13.176 1 98.75 64 ILE B CA 1
ATOM 3086 C C . ILE B 1 64 ? 10.709 18.37 12.654 1 98.75 64 ILE B C 1
ATOM 3088 O O . ILE B 1 64 ? 9.894 19.288 12.535 1 98.75 64 ILE B O 1
ATOM 3092 N N . ALA B 1 65 ? 10.418 17.176 12.294 1 98.79 65 ALA B N 1
ATOM 3093 C CA . ALA B 1 65 ? 9.1 16.782 11.804 1 98.79 65 ALA B CA 1
ATOM 3094 C C . ALA B 1 65 ? 8.603 15.526 12.515 1 98.79 65 ALA B C 1
ATOM 3096 O O . ALA B 1 65 ? 8.895 14.407 12.087 1 98.79 65 ALA B O 1
ATOM 3097 N N . PRO B 1 66 ? 7.825 15.657 13.51 1 98.74 66 PRO B N 1
ATOM 3098 C CA . PRO B 1 66 ? 7.296 14.489 14.216 1 98.74 66 PRO B CA 1
ATOM 3099 C C . PRO B 1 66 ? 6.096 13.864 13.508 1 98.74 66 PRO B C 1
ATOM 3101 O O . PRO B 1 66 ? 5.32 14.571 12.86 1 98.74 66 PRO B O 1
ATOM 3104 N N . ASP B 1 67 ? 5.982 12.544 13.587 1 98.6 67 ASP B N 1
ATOM 3105 C CA . ASP B 1 67 ? 4.647 11.954 13.534 1 98.6 67 ASP B CA 1
ATOM 3106 C C . ASP B 1 67 ? 3.824 12.348 14.758 1 98.6 67 ASP B C 1
ATOM 3108 O O . ASP B 1 67 ? 4.188 12.022 15.889 1 98.6 67 ASP B O 1
ATOM 3112 N N . LEU B 1 68 ? 2.808 13.029 14.522 1 98.73 68 LEU B N 1
ATOM 3113 C CA . LEU B 1 68 ? 2.033 13.53 15.652 1 98.73 68 LEU B CA 1
ATOM 3114 C C . LEU B 1 68 ? 1.325 12.388 16.374 1 98.73 68 LEU B C 1
ATOM 3116 O O . LEU B 1 68 ? 1.286 11.261 15.874 1 98.73 68 LEU B O 1
ATOM 3120 N N . LEU B 1 69 ? 0.873 12.659 17.588 1 98.72 69 LEU B N 1
ATOM 3121 C CA . LEU B 1 69 ? 0.218 11.644 18.406 1 98.72 69 LEU B CA 1
ATOM 3122 C C . LEU B 1 69 ? -0.885 10.942 17.621 1 98.72 69 LEU B C 1
ATOM 3124 O O . LEU B 1 69 ? -1.717 11.597 16.99 1 98.72 69 LEU B O 1
ATOM 3128 N N . GLY B 1 70 ? -0.817 9.612 17.659 1 98.3 70 GLY B N 1
ATOM 3129 C CA . GLY B 1 70 ? -1.841 8.859 16.953 1 98.3 70 GLY B CA 1
ATOM 3130 C C . GLY B 1 70 ? -1.428 8.461 15.548 1 98.3 70 GLY B C 1
ATOM 3131 O O . GLY B 1 70 ? -2.147 7.725 14.869 1 98.3 70 GLY B O 1
ATOM 3132 N N . TYR B 1 71 ? -0.226 8.9 15.102 1 97.91 71 TYR B N 1
ATOM 3133 C CA . TYR B 1 71 ? 0.2 8.665 13.726 1 97.91 71 TYR B CA 1
ATOM 3134 C C . TYR B 1 71 ? 1.563 7.985 13.686 1 97.91 71 TYR B C 1
ATOM 3136 O O . TYR B 1 71 ? 2.381 8.167 14.591 1 97.91 71 TYR B O 1
ATOM 3144 N N . GLY B 1 72 ? 1.77 7.261 12.597 1 96.66 72 GLY B N 1
ATOM 3145 C CA . GLY B 1 72 ? 3.092 6.769 12.242 1 96.66 72 GLY B CA 1
ATOM 3146 C C . GLY B 1 72 ? 3.772 6.018 13.371 1 96.66 72 GLY B C 1
ATOM 3147 O O . GLY B 1 72 ? 3.193 5.094 13.946 1 96.66 72 GLY B O 1
ATOM 3148 N N . ASP B 1 73 ? 4.978 6.49 13.783 1 96.95 73 ASP B N 1
ATOM 3149 C CA . ASP B 1 73 ? 5.807 5.816 14.776 1 96.95 73 ASP B CA 1
ATOM 3150 C C . ASP B 1 73 ? 5.486 6.308 16.186 1 96.95 73 ASP B C 1
ATOM 3152 O O . ASP B 1 73 ? 6.097 5.862 17.159 1 96.95 73 ASP B O 1
ATOM 3156 N N . THR B 1 74 ? 4.61 7.203 16.29 1 98.47 74 THR B N 1
ATOM 3157 C CA . THR B 1 74 ? 4.244 7.808 17.566 1 98.47 74 THR B CA 1
ATOM 3158 C C . THR B 1 74 ? 3.11 7.031 18.228 1 98.47 74 THR B C 1
ATOM 3160 O O . THR B 1 74 ? 2.285 6.422 17.543 1 98.47 74 THR B O 1
ATOM 3163 N N . ASP B 1 75 ? 3.097 7.054 19.55 1 98.58 75 ASP B N 1
ATOM 3164 C CA . ASP B 1 75 ? 2.083 6.335 20.314 1 98.58 75 ASP B CA 1
ATOM 3165 C C . ASP B 1 75 ? 0.677 6.726 19.866 1 98.58 75 ASP B C 1
ATOM 3167 O O . ASP B 1 75 ? 0.455 7.85 19.41 1 98.58 75 ASP B O 1
ATOM 3171 N N . LYS B 1 76 ? -0.226 5.819 20.035 1 98.13 76 LYS B N 1
ATOM 3172 C CA . LYS B 1 76 ? -1.608 5.991 19.599 1 98.13 76 LYS B CA 1
ATOM 3173 C C . LYS B 1 76 ? -2.585 5.65 20.721 1 98.13 76 LYS B C 1
ATOM 3175 O O . LYS B 1 76 ? -3.373 4.71 20.6 1 98.13 76 LYS B O 1
ATOM 3180 N N . PRO B 1 77 ? -2.565 6.474 21.714 1 98.11 77 PRO B N 1
ATOM 3181 C CA . PRO B 1 77 ? -3.458 6.186 22.839 1 98.11 77 PRO B CA 1
ATOM 3182 C C . PRO B 1 77 ? -4.934 6.252 22.452 1 98.11 77 PRO B C 1
ATOM 3184 O O . PRO B 1 77 ? -5.314 7.046 21.588 1 98.11 77 PRO B O 1
ATOM 3187 N N . SER B 1 78 ? -5.772 5.479 23.159 1 96.4 78 SER B N 1
ATOM 3188 C CA . SER B 1 78 ? -7.206 5.472 22.889 1 96.4 78 SER B CA 1
ATOM 3189 C C . SER B 1 78 ? -7.934 6.509 23.738 1 96.4 78 SER B C 1
ATOM 3191 O O . SER B 1 78 ? -9.066 6.888 23.43 1 96.4 78 SER B O 1
ATOM 3193 N N . ASP B 1 79 ? -7.294 6.939 24.8 1 97.96 79 ASP B N 1
ATOM 3194 C CA . ASP B 1 79 ? -7.884 7.972 25.646 1 97.96 79 ASP B CA 1
ATOM 3195 C C . ASP B 1 79 ? -7.853 9.333 24.954 1 97.96 79 ASP B C 1
ATOM 3197 O O . ASP B 1 79 ? -6.778 9.881 24.7 1 97.96 79 ASP B O 1
ATOM 3201 N N . LEU B 1 80 ? -8.966 9.915 24.766 1 98.06 80 LEU B N 1
ATOM 3202 C CA . LEU B 1 80 ? -9.076 11.181 24.049 1 98.06 80 LEU B CA 1
ATOM 3203 C C . LEU B 1 80 ? -8.379 12.301 24.815 1 98.06 80 LEU B C 1
ATOM 3205 O O . LEU B 1 80 ? -7.929 13.28 24.216 1 98.06 80 LEU B O 1
ATOM 3209 N N . LYS B 1 81 ? -8.238 12.191 26.083 1 97.74 81 LYS B N 1
ATOM 3210 C CA . LYS B 1 81 ? -7.608 13.233 26.888 1 97.74 81 LYS B CA 1
ATOM 3211 C C . LYS B 1 81 ? -6.121 13.354 26.566 1 97.74 81 LYS B C 1
ATOM 3213 O O . LYS B 1 81 ? -5.505 14.388 26.832 1 97.74 81 LYS B O 1
ATOM 3218 N N . ALA B 1 82 ? -5.568 12.293 26.027 1 98.29 82 ALA B N 1
ATOM 3219 C CA . ALA B 1 82 ? -4.162 12.329 25.634 1 98.29 82 ALA B CA 1
ATOM 3220 C C . ALA B 1 82 ? -3.936 13.318 24.493 1 98.29 82 ALA B C 1
ATOM 3222 O O . ALA B 1 82 ? -2.814 13.78 24.277 1 98.29 82 ALA B O 1
ATOM 3223 N N . TYR B 1 83 ? -5.042 13.693 23.814 1 98.48 83 TYR B N 1
ATOM 3224 C CA . TYR B 1 83 ? -4.935 14.537 22.629 1 98.48 83 TYR B CA 1
ATOM 3225 C C . TYR B 1 83 ? -5.182 16 22.978 1 98.48 83 TYR B C 1
ATOM 3227 O O . TYR B 1 83 ? -5.447 16.818 22.094 1 98.48 83 TYR B O 1
ATOM 3235 N N . ARG B 1 84 ? -5.133 16.326 24.278 1 98.06 84 ARG B N 1
ATOM 3236 C CA . ARG B 1 84 ? -5.149 17.728 24.685 1 98.06 84 ARG B CA 1
ATOM 3237 C C . ARG B 1 84 ? -3.973 18.487 24.081 1 98.06 84 ARG B C 1
ATOM 3239 O O . ARG B 1 84 ? -2.831 18.026 24.145 1 98.06 84 ARG B O 1
ATOM 3246 N N . ASN B 1 85 ? -4.276 19.634 23.56 1 97.99 85 ASN B N 1
ATOM 3247 C CA . ASN B 1 85 ? -3.242 20.425 22.901 1 97.99 85 ASN B CA 1
ATOM 3248 C C . ASN B 1 85 ? -2.166 20.873 23.886 1 97.99 85 ASN B C 1
ATOM 3250 O O . ASN B 1 85 ? -0.993 20.983 23.523 1 97.99 85 ASN B O 1
ATOM 3254 N N . LYS B 1 86 ? -2.573 21.168 25.113 1 97.65 86 LYS B N 1
ATOM 3255 C CA . LYS B 1 86 ? -1.589 21.574 26.112 1 97.65 86 LYS B CA 1
ATOM 3256 C C . LYS B 1 86 ? -0.561 20.472 26.352 1 97.65 86 LYS B C 1
ATOM 3258 O O . LYS B 1 86 ? 0.643 20.735 26.383 1 97.65 86 LYS B O 1
ATOM 3263 N N . THR B 1 87 ? -1.056 19.253 26.48 1 98.11 87 THR B N 1
ATOM 3264 C CA . THR B 1 87 ? -0.176 18.106 26.677 1 98.11 87 THR B CA 1
ATOM 3265 C C . THR B 1 87 ? 0.722 17.899 25.461 1 98.11 87 THR B C 1
ATOM 3267 O O . THR B 1 87 ? 1.94 17.762 25.597 1 98.11 87 THR B O 1
ATOM 3270 N N . MET B 1 88 ? 0.177 17.915 24.319 1 98.71 88 MET B N 1
ATOM 3271 C CA . MET B 1 88 ? 0.946 17.667 23.102 1 98.71 88 MET B CA 1
ATOM 3272 C C . MET B 1 88 ? 1.942 18.794 22.849 1 98.71 88 MET B C 1
ATOM 3274 O O . MET B 1 88 ? 3.03 18.559 22.321 1 98.71 88 MET B O 1
ATOM 3278 N N . SER B 1 89 ? 1.547 20.023 23.235 1 98.57 89 SER B N 1
ATOM 3279 C CA . SER B 1 89 ? 2.488 21.133 23.123 1 98.57 89 SER B CA 1
ATOM 3280 C C . SER B 1 89 ? 3.733 20.89 23.969 1 98.57 89 SER B C 1
ATOM 3282 O O . SER B 1 89 ? 4.852 21.168 23.531 1 98.57 89 SER B O 1
ATOM 3284 N N . THR B 1 90 ? 3.49 20.356 25.158 1 98.41 90 THR B N 1
ATOM 3285 C CA . THR B 1 90 ? 4.613 20.041 26.034 1 98.41 90 THR B CA 1
ATOM 3286 C C . THR B 1 90 ? 5.485 18.947 25.423 1 98.41 90 THR B C 1
ATOM 3288 O O . THR B 1 90 ? 6.71 18.977 25.555 1 98.41 90 THR B O 1
ATOM 3291 N N . HIS B 1 91 ? 4.856 17.968 24.79 1 98.81 91 HIS B N 1
ATOM 3292 C CA . HIS B 1 91 ? 5.601 16.919 24.103 1 98.81 91 HIS B CA 1
ATOM 3293 C C . HIS B 1 91 ? 6.535 17.505 23.05 1 98.81 91 HIS B C 1
ATOM 3295 O O . HIS B 1 91 ? 7.711 17.141 22.986 1 98.81 91 HIS B O 1
ATOM 3301 N N . ILE B 1 92 ? 6.034 18.421 22.278 1 98.85 92 ILE B N 1
ATOM 3302 C CA . ILE B 1 92 ? 6.798 18.992 21.174 1 98.85 92 ILE B CA 1
ATOM 3303 C C . ILE B 1 92 ? 7.974 19.797 21.723 1 98.85 92 ILE B C 1
ATOM 3305 O O . ILE B 1 92 ? 9.093 19.7 21.212 1 98.85 92 ILE B O 1
ATOM 3309 N N . VAL B 1 93 ? 7.761 20.583 22.748 1 98.76 93 VAL B N 1
ATOM 3310 C CA . VAL B 1 93 ? 8.819 21.391 23.348 1 98.76 93 VAL B CA 1
ATOM 3311 C C . VAL B 1 93 ? 9.905 20.48 23.917 1 98.76 93 VAL B C 1
ATOM 3313 O O . VAL B 1 93 ? 11.096 20.781 23.809 1 98.76 93 VAL B O 1
ATOM 3316 N N . GLU B 1 94 ? 9.451 19.379 24.503 1 98.78 94 GLU B N 1
ATOM 3317 C CA . GLU B 1 94 ? 10.43 18.432 25.03 1 98.78 94 GLU B CA 1
ATOM 3318 C C . GLU B 1 94 ? 11.281 17.838 23.91 1 98.78 94 GLU B C 1
ATOM 3320 O O . GLU B 1 94 ? 12.478 17.606 24.09 1 98.78 94 GLU B O 1
ATOM 3325 N N . ILE B 1 95 ? 10.691 17.564 22.797 1 98.7 95 ILE B N 1
ATOM 3326 C CA . ILE B 1 95 ? 11.441 17.066 21.65 1 98.7 95 ILE B CA 1
ATOM 3327 C C . ILE B 1 95 ? 12.455 18.116 21.201 1 98.7 95 ILE B C 1
ATOM 3329 O O . ILE B 1 95 ? 13.609 17.79 20.912 1 98.7 95 ILE B O 1
ATOM 3333 N N . LEU B 1 96 ? 12.042 19.38 21.138 1 98.3 96 LEU B N 1
ATOM 3334 C CA . LEU B 1 96 ? 12.963 20.456 20.787 1 98.3 96 LEU B CA 1
ATOM 3335 C C . LEU B 1 96 ? 14.12 20.526 21.778 1 98.3 96 LEU B C 1
ATOM 3337 O O . LEU B 1 96 ? 15.278 20.662 21.377 1 98.3 96 LEU B O 1
ATOM 3341 N N . ASP B 1 97 ? 13.795 20.42 23.055 1 98.28 97 ASP B N 1
ATOM 3342 C CA . ASP B 1 97 ? 14.825 20.455 24.089 1 98.28 97 ASP B CA 1
ATOM 3343 C C . ASP B 1 97 ? 15.826 19.317 23.905 1 98.28 97 ASP B C 1
ATOM 3345 O O . ASP B 1 97 ? 17.035 19.518 24.047 1 98.28 97 ASP B O 1
ATOM 3349 N N . ARG B 1 98 ? 15.341 18.185 23.611 1 97.29 98 ARG B N 1
ATOM 3350 C CA . ARG B 1 98 ? 16.192 17.015 23.423 1 97.29 98 ARG B CA 1
ATOM 3351 C C . ARG B 1 98 ? 17.137 17.209 22.242 1 97.29 98 ARG B C 1
ATOM 3353 O O . ARG B 1 98 ? 18.256 16.692 22.244 1 97.29 98 ARG B O 1
ATOM 3360 N N . GLU B 1 99 ? 16.684 17.948 21.297 1 96.77 99 GLU B N 1
ATOM 3361 C CA . GLU B 1 99 ? 17.492 18.196 20.107 1 96.77 99 GLU B CA 1
ATOM 3362 C C . GLU B 1 99 ? 18.352 19.445 20.274 1 96.77 99 GLU B C 1
ATOM 3364 O O . GLU B 1 99 ? 19.065 19.844 19.35 1 96.77 99 GLU B O 1
ATOM 3369 N N . GLY B 1 100 ? 18.25 20.094 21.395 1 95.8 100 GLY B N 1
ATOM 3370 C CA . GLY B 1 100 ? 19.062 21.26 21.703 1 95.8 100 GLY B CA 1
ATOM 3371 C C . GLY B 1 100 ? 18.645 22.498 20.931 1 95.8 100 GLY B C 1
ATOM 3372 O O . GLY B 1 100 ? 19.485 23.332 20.586 1 95.8 100 GLY B O 1
ATOM 3373 N N . ILE B 1 101 ? 17.404 22.617 20.65 1 96.39 101 ILE B N 1
ATOM 3374 C CA . ILE B 1 101 ? 16.912 23.734 19.851 1 96.39 101 ILE B CA 1
ATOM 3375 C C . ILE B 1 101 ? 16.096 24.678 20.731 1 96.39 101 ILE B C 1
ATOM 3377 O O . ILE B 1 101 ? 15.08 24.279 21.305 1 96.39 101 ILE B O 1
ATOM 3381 N N . ASP B 1 102 ? 16.458 25.865 20.789 1 95.1 102 ASP B N 1
ATOM 3382 C CA . ASP B 1 102 ? 15.823 26.844 21.666 1 95.1 102 ASP B CA 1
ATOM 3383 C C . ASP B 1 102 ? 14.597 27.464 20.999 1 95.1 102 ASP B C 1
ATOM 3385 O O . ASP B 1 102 ? 13.554 27.629 21.635 1 95.1 102 ASP B O 1
ATOM 3389 N N . ARG B 1 103 ? 14.748 27.908 19.729 1 96.67 103 ARG B N 1
ATOM 3390 C CA . ARG B 1 103 ? 13.68 28.589 19.004 1 96.67 103 ARG B CA 1
ATOM 3391 C C . ARG B 1 103 ? 13.601 28.102 17.561 1 96.67 103 ARG B C 1
ATOM 3393 O O . ARG B 1 103 ? 14.629 27.869 16.921 1 96.67 103 ARG B O 1
ATOM 3400 N N . VAL B 1 104 ? 12.388 28.004 17.005 1 97.77 104 VAL B N 1
ATOM 3401 C CA . VAL B 1 104 ? 12.204 27.49 15.652 1 97.77 104 VAL B CA 1
ATOM 3402 C C . VAL B 1 104 ? 11.145 28.316 14.925 1 97.77 104 VAL B C 1
ATOM 3404 O O . VAL B 1 104 ? 10.436 29.112 15.545 1 97.77 104 VAL B O 1
ATOM 3407 N N . VAL B 1 105 ? 11.118 28.243 13.599 1 98.6 105 VAL B N 1
ATOM 3408 C CA . VAL B 1 105 ? 9.945 28.617 12.815 1 98.6 105 VAL B CA 1
ATOM 3409 C C . VAL B 1 105 ? 8.971 27.443 12.749 1 98.6 105 VAL B C 1
ATOM 3411 O O . VAL B 1 105 ? 9.334 26.351 12.306 1 98.6 105 VAL B O 1
ATOM 3414 N N . MET B 1 106 ? 7.801 27.641 13.191 1 98.57 106 MET B N 1
ATOM 3415 C CA . MET B 1 106 ? 6.794 26.584 13.238 1 98.57 106 MET B CA 1
ATOM 3416 C C . MET B 1 106 ? 5.926 26.604 11.985 1 98.57 106 MET B C 1
ATOM 3418 O O . MET B 1 106 ? 5.516 27.671 11.525 1 98.57 106 MET B O 1
ATOM 3422 N N . VAL B 1 107 ? 5.697 25.473 11.415 1 98.92 107 VAL B N 1
ATOM 3423 C CA . VAL B 1 107 ? 4.827 25.298 10.256 1 98.92 107 VAL B CA 1
ATOM 3424 C C . VAL B 1 107 ? 3.763 24.247 10.563 1 98.92 107 VAL B C 1
ATOM 3426 O O . VAL B 1 107 ? 4.086 23.124 10.96 1 98.92 107 VAL B O 1
ATOM 3429 N N . GLY B 1 108 ? 2.529 24.565 10.445 1 98.9 108 GLY B N 1
ATOM 3430 C CA . GLY B 1 108 ? 1.431 23.627 10.616 1 98.9 108 GLY B CA 1
ATOM 3431 C C . GLY B 1 108 ? 0.551 23.507 9.386 1 98.9 108 GLY B C 1
ATOM 3432 O O . GLY B 1 108 ? 0.283 24.501 8.709 1 98.9 108 GLY B O 1
ATOM 3433 N N . HIS B 1 109 ? 0.129 22.349 9.094 1 98.87 109 HIS B N 1
ATOM 3434 C CA . HIS B 1 109 ? -0.867 22.081 8.063 1 98.87 109 HIS B CA 1
ATOM 3435 C C . HIS B 1 109 ? -2.097 21.396 8.65 1 98.87 109 HIS B C 1
ATOM 3437 O O . HIS B 1 109 ? -1.973 20.423 9.397 1 98.87 109 HIS B O 1
ATOM 3443 N N . ASP B 1 110 ? -3.314 21.928 8.331 1 98.4 110 ASP B N 1
ATOM 3444 C CA . ASP B 1 110 ? -4.545 21.258 8.737 1 98.4 110 ASP B CA 1
ATOM 3445 C C . ASP B 1 110 ? -4.599 21.079 10.253 1 98.4 110 ASP B C 1
ATOM 3447 O O . ASP B 1 110 ? -4.467 22.048 11.003 1 98.4 110 ASP B O 1
ATOM 3451 N N . TRP B 1 111 ? -4.669 19.898 10.792 1 98.58 111 TRP B N 1
ATOM 3452 C CA . TRP B 1 111 ? -4.692 19.677 12.234 1 98.58 111 TRP B CA 1
ATOM 3453 C C . TRP B 1 111 ? -3.376 20.11 12.872 1 98.58 111 TRP B C 1
ATOM 3455 O O . TRP B 1 111 ? -3.339 20.467 14.052 1 98.58 111 TRP B O 1
ATOM 3465 N N . GLY B 1 112 ? -2.341 20.097 12.091 1 98.79 112 GLY B N 1
ATOM 3466 C CA . GLY B 1 112 ? -1.082 20.625 12.592 1 98.79 112 GLY B CA 1
ATOM 3467 C C . GLY B 1 112 ? -1.153 22.097 12.952 1 98.79 112 GLY B C 1
ATOM 3468 O O . GLY B 1 112 ? -0.401 22.569 13.808 1 98.79 112 GLY B O 1
ATOM 3469 N N . VAL B 1 113 ? -2.039 22.801 12.321 1 98.78 113 VAL B N 1
ATOM 3470 C CA . VAL B 1 113 ? -2.241 24.209 12.648 1 98.78 113 VAL B CA 1
ATOM 3471 C C . VAL B 1 113 ? -2.875 24.332 14.032 1 98.78 113 VAL B C 1
ATOM 3473 O O . VAL B 1 113 ? -2.552 25.249 14.79 1 98.78 113 VAL B O 1
ATOM 3476 N N . GLY B 1 114 ? -3.819 23.406 14.268 1 97.99 114 GLY B N 1
ATOM 3477 C CA . GLY B 1 114 ? -4.408 23.404 15.598 1 97.99 114 GLY B CA 1
ATOM 3478 C C . GLY B 1 114 ? -3.379 23.29 16.706 1 97.99 114 GLY B C 1
ATOM 3479 O O . GLY B 1 114 ? -3.37 24.097 17.638 1 97.99 114 GLY B O 1
ATOM 3480 N N . LEU B 1 115 ? -2.53 22.371 16.579 1 98.71 115 LEU B N 1
ATOM 3481 C CA . LEU B 1 115 ? -1.495 22.167 17.586 1 98.71 115 LEU B CA 1
ATOM 3482 C C . LEU B 1 115 ? -0.495 23.319 17.58 1 98.71 115 LEU B C 1
ATOM 3484 O O . LEU B 1 115 ? -0.066 23.78 18.639 1 98.71 115 LEU B O 1
ATOM 3488 N N . ALA B 1 116 ? -0.152 23.775 16.428 1 98.73 116 ALA B N 1
ATOM 3489 C CA . ALA B 1 116 ? 0.784 24.889 16.303 1 98.73 116 ALA B CA 1
ATOM 3490 C C . ALA B 1 116 ? 0.237 26.143 16.979 1 98.73 116 ALA B C 1
ATOM 3492 O O . ALA B 1 116 ? 0.986 26.895 17.606 1 98.73 116 ALA B O 1
ATOM 3493 N N . SER B 1 117 ? -1.03 26.371 16.831 1 98.2 117 SER B N 1
ATOM 3494 C CA . SER B 1 117 ? -1.67 27.532 17.441 1 98.2 117 SER B CA 1
ATOM 3495 C C . SER B 1 117 ? -1.546 27.496 18.961 1 98.2 117 SER B C 1
ATOM 3497 O O . SER B 1 117 ? -1.289 28.524 19.592 1 98.2 117 SER B O 1
ATOM 3499 N N . ARG B 1 118 ? -1.64 26.349 19.511 1 97.54 118 ARG B N 1
ATOM 3500 C CA . ARG B 1 118 ? -1.537 26.223 20.961 1 97.54 118 ARG B CA 1
ATOM 3501 C C . ARG B 1 118 ? -0.08 26.255 21.411 1 97.54 118 ARG B C 1
ATOM 3503 O O . ARG B 1 118 ? 0.232 26.771 22.486 1 97.54 118 ARG B O 1
ATOM 3510 N N . LEU B 1 119 ? 0.757 25.715 20.578 1 98.13 119 LEU B N 1
ATOM 3511 C CA . LEU B 1 119 ? 2.181 25.879 20.845 1 98.13 119 LEU B CA 1
ATOM 3512 C C . LEU B 1 119 ? 2.551 27.356 20.933 1 98.13 119 LEU B C 1
ATOM 3514 O O . LEU B 1 119 ? 3.285 27.764 21.837 1 98.13 119 LEU B O 1
ATOM 3518 N N . ALA B 1 120 ? 2.038 28.137 20.028 1 96.43 120 ALA B N 1
ATOM 3519 C CA . ALA B 1 120 ? 2.294 29.575 20.025 1 96.43 120 ALA B CA 1
ATOM 3520 C C . ALA B 1 120 ? 1.736 30.235 21.282 1 96.43 120 ALA B C 1
ATOM 3522 O O . ALA B 1 120 ? 2.321 31.187 21.804 1 96.43 120 ALA B O 1
ATOM 3523 N N . THR B 1 121 ? 0.621 29.701 21.743 1 95.07 121 THR B N 1
ATOM 3524 C CA . THR B 1 121 ? -0.05 30.261 22.911 1 95.07 121 THR B CA 1
ATOM 3525 C C . THR B 1 121 ? 0.716 29.925 24.188 1 95.07 121 THR B C 1
ATOM 3527 O O . THR B 1 121 ? 0.992 30.807 25.003 1 95.07 121 THR B O 1
ATOM 3530 N N . TYR B 1 122 ? 1.126 28.689 24.341 1 95.59 122 TYR B N 1
ATOM 3531 C CA . TYR B 1 122 ? 1.657 28.197 25.607 1 95.59 122 TYR B CA 1
ATOM 3532 C C . TYR B 1 122 ? 3.168 28.384 25.675 1 95.59 122 TYR B C 1
ATOM 3534 O O . TYR B 1 122 ? 3.742 28.459 26.764 1 95.59 122 TYR B O 1
ATOM 3542 N N . HIS B 1 123 ? 3.83 28.47 24.507 1 97.06 123 HIS B N 1
ATOM 3543 C CA . HIS B 1 123 ? 5.288 28.471 24.48 1 97.06 123 HIS B CA 1
ATOM 3544 C C . HIS B 1 123 ? 5.82 29.498 23.486 1 97.06 123 HIS B C 1
ATOM 3546 O O . HIS B 1 123 ? 6.732 29.204 22.711 1 97.06 123 HIS B O 1
ATOM 3552 N N . ARG B 1 124 ? 5.287 30.686 23.507 1 94.96 124 ARG B N 1
ATOM 3553 C CA . ARG B 1 124 ? 5.524 31.744 22.53 1 94.96 124 ARG B CA 1
ATOM 3554 C C . ARG B 1 124 ? 7.016 32.007 22.358 1 94.96 124 ARG B C 1
ATOM 3556 O O . ARG B 1 124 ? 7.48 32.281 21.25 1 94.96 124 ARG B O 1
ATOM 3563 N N . SER B 1 125 ? 7.831 31.919 23.412 1 96.45 125 SER B N 1
ATOM 3564 C CA . SER B 1 125 ? 9.244 32.28 23.38 1 96.45 125 SER B CA 1
ATOM 3565 C C . SER B 1 125 ? 10.058 31.257 22.595 1 96.45 125 SER B C 1
ATOM 3567 O O . SER B 1 125 ? 11.213 31.511 22.245 1 96.45 125 SER B O 1
ATOM 3569 N N . ARG B 1 126 ? 9.422 30.117 22.224 1 97.04 126 ARG B N 1
ATOM 3570 C CA . ARG B 1 126 ? 10.141 29.04 21.55 1 97.04 126 ARG B CA 1
ATOM 3571 C C . ARG B 1 126 ? 10.052 29.186 20.035 1 97.04 126 ARG B C 1
ATOM 3573 O O . ARG B 1 126 ? 10.646 28.4 19.294 1 97.04 126 ARG B O 1
ATOM 3580 N N . PHE B 1 127 ? 9.382 30.258 19.573 1 96.97 127 PHE B N 1
ATOM 3581 C CA . PHE B 1 127 ? 9.085 30.296 18.146 1 96.97 127 PHE B CA 1
ATOM 3582 C C . PHE B 1 127 ? 9.358 31.681 17.572 1 96.97 127 PHE B C 1
ATOM 3584 O O . PHE B 1 127 ? 8.922 32.688 18.133 1 96.97 127 PHE B O 1
ATOM 3591 N N . TYR B 1 128 ? 10.047 31.697 16.406 1 97.19 128 TYR B N 1
ATOM 3592 C CA . TYR B 1 128 ? 10.285 32.937 15.675 1 97.19 128 TYR B CA 1
ATOM 3593 C C . TYR B 1 128 ? 9.014 33.414 14.982 1 97.19 128 TYR B C 1
ATOM 3595 O O . TYR B 1 128 ? 8.804 34.618 14.818 1 97.19 128 TYR B O 1
A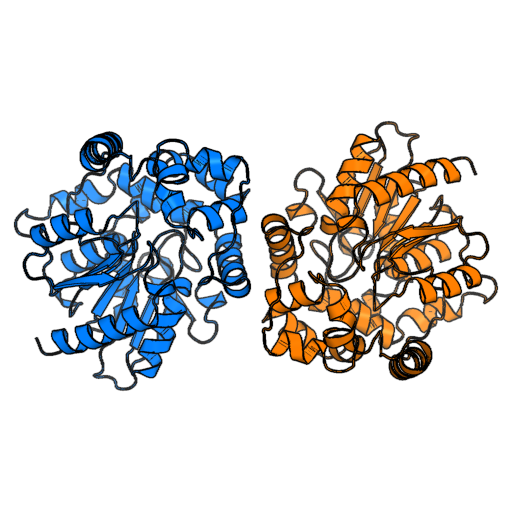TOM 3603 N N . GLY B 1 129 ? 8.229 32.521 14.581 1 98.01 129 GLY B N 1
ATOM 3604 C CA . GLY B 1 129 ? 7.019 32.774 13.817 1 98.01 129 GLY B CA 1
ATOM 3605 C C . GLY B 1 129 ? 6.243 31.511 13.493 1 98.01 129 GLY B C 1
ATOM 3606 O O . GLY B 1 129 ? 6.68 30.406 13.821 1 98.01 129 GLY B O 1
ATOM 3607 N N . LEU B 1 130 ? 5.068 31.733 12.898 1 98.45 130 LEU B N 1
ATOM 3608 C CA . LEU B 1 130 ? 4.132 30.653 12.605 1 98.45 130 LEU B CA 1
ATOM 3609 C C . LEU B 1 130 ? 3.665 30.718 11.154 1 98.45 130 LEU B C 1
ATOM 3611 O O . LEU B 1 130 ? 3.16 31.749 10.706 1 98.45 130 LEU B O 1
ATOM 3615 N N . VAL B 1 131 ? 3.895 29.649 10.409 1 98.89 131 VAL B N 1
ATOM 3616 C CA . VAL B 1 131 ? 3.308 29.48 9.084 1 98.89 131 VAL B CA 1
ATOM 3617 C C . VAL B 1 131 ? 2.162 28.473 9.151 1 98.89 131 VAL B C 1
ATOM 3619 O O . VAL B 1 131 ? 2.356 27.33 9.569 1 98.89 131 VAL B O 1
ATOM 3622 N N . THR B 1 132 ? 0.992 28.921 8.804 1 98.87 132 THR B N 1
ATOM 3623 C CA . THR B 1 132 ? -0.162 28.032 8.734 1 98.87 132 THR B CA 1
ATOM 3624 C C . THR B 1 132 ? -0.538 27.746 7.283 1 98.87 132 THR B C 1
ATOM 3626 O O . THR B 1 132 ? -0.574 28.658 6.455 1 98.87 132 THR B O 1
ATOM 3629 N N . ILE B 1 133 ? -0.738 26.5 7.014 1 98.9 133 ILE B N 1
ATOM 3630 C CA . ILE B 1 133 ? -1.041 26.093 5.646 1 98.9 133 ILE B CA 1
ATOM 3631 C C . ILE B 1 133 ? -2.455 25.521 5.578 1 98.9 133 ILE B C 1
ATOM 3633 O O . ILE B 1 133 ? -2.794 24.597 6.321 1 98.9 133 ILE B O 1
ATOM 3637 N N . ALA B 1 134 ? -3.299 26.048 4.713 1 98.66 134 ALA B N 1
ATOM 3638 C CA . ALA B 1 134 ? -4.665 25.658 4.372 1 98.66 134 ALA B CA 1
ATOM 3639 C C . ALA B 1 134 ? -5.645 26.089 5.459 1 98.66 134 ALA B C 1
ATOM 3641 O O . ALA B 1 134 ? -6.844 26.228 5.203 1 98.66 134 ALA B O 1
ATOM 3642 N N . VAL B 1 135 ? -5.199 26.255 6.689 1 98.63 135 VAL B N 1
ATOM 3643 C CA . VAL B 1 135 ? -6.017 26.633 7.836 1 98.63 135 VAL B CA 1
ATOM 3644 C C . VAL B 1 135 ? -5.393 27.834 8.544 1 98.63 135 VAL B C 1
ATOM 3646 O O . VAL B 1 135 ? -4.172 27.9 8.707 1 98.63 135 VAL B O 1
ATOM 3649 N N . ALA B 1 136 ? -6.192 28.766 8.949 1 98.31 136 ALA B N 1
ATOM 3650 C CA . ALA B 1 136 ? -5.712 29.936 9.679 1 98.31 136 ALA B CA 1
ATOM 3651 C C . ALA B 1 136 ? -5.437 29.596 11.141 1 98.31 136 ALA B C 1
ATOM 3653 O O . ALA B 1 136 ? -5.886 28.561 11.639 1 98.31 136 ALA B O 1
ATOM 3654 N N . TYR B 1 137 ? -4.723 30.483 11.774 1 98.13 137 TYR B N 1
ATOM 3655 C CA . TYR B 1 137 ? -4.513 30.39 13.215 1 98.13 137 TYR B CA 1
ATOM 3656 C C . TYR B 1 137 ? -5.832 30.166 13.945 1 98.13 137 TYR B C 1
ATOM 3658 O O . TYR B 1 137 ? -6.843 30.795 13.62 1 98.13 137 TYR B O 1
ATOM 3666 N N . ILE B 1 138 ? -5.833 29.261 14.872 1 97.03 138 ILE B N 1
ATOM 3667 C CA . ILE B 1 138 ? -7.032 28.953 15.643 1 97.03 138 ILE B CA 1
ATOM 3668 C C . ILE B 1 138 ? -6.893 29.51 17.058 1 97.03 138 ILE B C 1
ATOM 3670 O O . ILE B 1 138 ? -6.012 29.092 17.812 1 97.03 138 ILE B O 1
ATOM 3674 N N . GLU B 1 139 ? -7.731 30.404 17.452 1 96.02 139 GLU B N 1
ATOM 3675 C CA . GLU B 1 139 ? -7.681 31.015 18.776 1 96.02 139 GLU B CA 1
ATOM 3676 C C . GLU B 1 139 ? -8.137 30.036 19.854 1 96.02 139 GLU B C 1
ATOM 3678 O O . GLU B 1 139 ? -8.924 29.127 19.582 1 96.02 139 GLU B O 1
ATOM 3683 N N . PRO B 1 140 ? -7.679 30.214 21.109 1 95.63 140 PRO B N 1
ATOM 3684 C CA . PRO B 1 140 ? -8.183 29.374 22.198 1 95.63 140 PRO B CA 1
ATOM 3685 C C . PRO B 1 140 ? -9.688 29.52 22.408 1 95.63 140 PRO B C 1
ATOM 3687 O O . PRO B 1 140 ? -10.239 30.607 22.219 1 95.63 140 PRO B O 1
ATOM 3690 N N . GLY B 1 141 ? -10.288 28.473 22.818 1 92.89 141 GLY B N 1
ATOM 3691 C CA . GLY B 1 141 ? -11.697 28.527 23.174 1 92.89 141 GLY B CA 1
ATOM 3692 C C . GLY B 1 141 ? -12.619 28.26 21.999 1 92.89 141 GLY B C 1
ATOM 3693 O O . GLY B 1 141 ? -13.834 28.439 22.104 1 92.89 141 GLY B O 1
ATOM 3694 N N . THR B 1 142 ? -12.045 27.891 20.886 1 91.23 142 THR B N 1
ATOM 3695 C CA . THR B 1 142 ? -12.86 27.552 19.725 1 91.23 142 THR B CA 1
ATOM 3696 C C . THR B 1 142 ? -13.757 26.355 20.025 1 91.23 142 THR B C 1
ATOM 3698 O O . THR B 1 142 ? -13.284 25.323 20.505 1 91.23 142 THR B O 1
ATOM 3701 N N . ILE B 1 143 ? -14.995 26.505 19.771 1 92.14 143 ILE B N 1
ATOM 3702 C CA . ILE B 1 143 ? -15.971 25.434 19.933 1 92.14 143 ILE B CA 1
ATOM 3703 C C . ILE B 1 143 ? -16.343 24.863 18.566 1 92.14 143 ILE B C 1
ATOM 3705 O O . ILE B 1 143 ? -16.725 25.607 17.659 1 92.14 143 ILE B O 1
ATOM 3709 N N . TRP B 1 144 ? -16.271 23.615 18.434 1 94.81 144 TRP B N 1
ATOM 3710 C CA . TRP B 1 144 ? -16.557 22.954 17.165 1 94.81 144 TRP B CA 1
ATOM 3711 C C . TRP B 1 144 ? -17.989 22.43 17.135 1 94.81 144 TRP B C 1
ATOM 3713 O O . TRP B 1 144 ? -18.218 21.224 17.26 1 94.81 144 TRP B O 1
ATOM 3723 N N . ASP B 1 145 ? -18.887 23.35 16.991 1 96.62 145 ASP B N 1
ATOM 3724 C CA . ASP B 1 145 ? -20.278 22.988 16.737 1 96.62 145 ASP B CA 1
ATOM 3725 C C . ASP B 1 145 ? -20.506 22.686 15.258 1 96.62 145 ASP B C 1
ATOM 3727 O O . ASP B 1 145 ? -20.906 23.567 14.494 1 96.62 145 ASP B O 1
ATOM 3731 N N . ILE B 1 146 ? -20.406 21.492 14.899 1 97.92 146 ILE B N 1
ATOM 3732 C CA . ILE B 1 146 ? -20.335 21.067 13.505 1 97.92 146 ILE B CA 1
ATOM 3733 C C . ILE B 1 146 ? -21.662 21.357 12.808 1 97.92 146 ILE B C 1
ATOM 3735 O O . ILE B 1 146 ? -21.683 21.759 11.642 1 97.92 146 ILE B O 1
ATOM 3739 N N . ASP B 1 147 ? -22.802 21.17 13.505 1 97.9 147 ASP B N 1
ATOM 3740 C CA . ASP B 1 147 ? -24.103 21.477 12.917 1 97.9 147 ASP B CA 1
ATOM 3741 C C . ASP B 1 147 ? -24.199 22.953 12.537 1 97.9 147 ASP B C 1
ATOM 3743 O O . ASP B 1 147 ? -24.608 23.287 11.423 1 97.9 147 ASP B O 1
ATOM 3747 N N . THR B 1 148 ? -23.811 23.78 13.44 1 97.71 148 THR B N 1
ATOM 3748 C CA . THR B 1 148 ? -23.87 25.217 13.197 1 97.71 148 THR B CA 1
ATOM 3749 C C . THR B 1 148 ? -22.905 25.618 12.085 1 97.71 148 THR B C 1
ATOM 3751 O O . THR B 1 148 ? -23.243 26.438 11.229 1 97.71 148 THR B O 1
ATOM 3754 N N . ILE B 1 149 ? -21.709 25.067 12.088 1 96.98 149 ILE B N 1
ATOM 3755 C CA . ILE B 1 149 ? -20.718 25.384 11.065 1 96.98 149 ILE B CA 1
ATOM 3756 C C . ILE B 1 149 ? -21.238 24.959 9.694 1 96.98 149 ILE B C 1
ATOM 3758 O O . ILE B 1 149 ? -21.136 25.714 8.723 1 96.98 149 ILE B O 1
ATOM 3762 N N . CYS B 1 150 ? -21.793 23.781 9.614 1 97.98 150 CYS B N 1
ATOM 3763 C CA . CYS B 1 150 ? -22.321 23.287 8.348 1 97.98 150 CYS B CA 1
ATOM 3764 C C . CYS B 1 150 ? -23.474 24.156 7.861 1 97.98 150 CYS B C 1
ATOM 3766 O O . CYS B 1 150 ? -23.544 24.498 6.679 1 97.98 150 CYS B O 1
ATOM 3768 N N . GLU B 1 151 ? -24.388 24.517 8.783 1 97.92 151 GLU B N 1
ATOM 3769 C CA . GLU B 1 151 ? -25.497 25.392 8.415 1 97.92 151 GLU B CA 1
ATOM 3770 C C . GLU B 1 151 ? -24.992 26.744 7.92 1 97.92 151 GLU B C 1
ATOM 3772 O O . GLU B 1 151 ? -25.471 27.258 6.906 1 97.92 151 GLU B O 1
ATOM 3777 N N . THR B 1 152 ? -24.052 27.303 8.618 1 96.91 152 THR B N 1
ATOM 3778 C CA . THR B 1 152 ? -23.504 28.612 8.283 1 96.91 152 THR B CA 1
ATOM 3779 C C . THR B 1 152 ? -22.806 28.575 6.927 1 96.91 152 THR B C 1
ATOM 3781 O O . THR B 1 152 ? -23.016 29.456 6.09 1 96.91 152 THR B O 1
ATOM 3784 N N . THR B 1 153 ? -21.983 27.566 6.678 1 97.11 153 THR B N 1
ATOM 3785 C CA . THR B 1 153 ? -21.243 27.491 5.424 1 97.11 153 THR B CA 1
ATOM 3786 C C . THR B 1 153 ? -22.182 27.191 4.259 1 97.11 153 THR B C 1
ATOM 3788 O O . THR B 1 153 ? -21.994 27.706 3.155 1 97.11 153 THR B O 1
ATOM 3791 N N . LYS B 1 154 ? -23.113 26.347 4.479 1 97.25 154 LYS B N 1
ATOM 3792 C CA . LYS B 1 154 ? -24.115 26.115 3.442 1 97.25 154 LYS B CA 1
ATOM 3793 C C . LYS B 1 154 ? -24.791 27.419 3.029 1 97.25 154 LYS B C 1
ATOM 3795 O O . LYS B 1 154 ? -25.028 27.652 1.842 1 97.25 154 LYS B O 1
ATOM 3800 N N . ASN B 1 155 ? -25.108 28.225 3.984 1 97.04 155 ASN B N 1
ATOM 3801 C CA . ASN B 1 155 ? -25.782 29.493 3.73 1 97.04 155 ASN B CA 1
ATOM 3802 C C . ASN B 1 155 ? -24.867 30.481 3.013 1 97.04 155 ASN B C 1
ATOM 3804 O O . ASN B 1 155 ? -25.318 31.242 2.155 1 97.04 155 ASN B O 1
ATOM 3808 N N . ILE B 1 156 ? -23.587 30.434 3.357 1 95.6 156 ILE B N 1
ATOM 3809 C CA . ILE B 1 156 ? -22.668 31.456 2.868 1 95.6 156 ILE B CA 1
ATOM 3810 C C . ILE B 1 156 ? -22.094 31.03 1.519 1 95.6 156 ILE B C 1
ATOM 3812 O O . ILE B 1 156 ? -21.909 31.86 0.626 1 95.6 156 ILE B O 1
ATOM 3816 N N . ILE B 1 157 ? -21.799 29.732 1.338 1 95.76 157 ILE B N 1
ATOM 3817 C CA . ILE B 1 157 ? -21.033 29.37 0.15 1 95.76 157 ILE B CA 1
ATOM 3818 C C . ILE B 1 157 ? -21.78 28.296 -0.638 1 95.76 157 ILE B C 1
ATOM 3820 O O . ILE B 1 157 ? -21.311 27.849 -1.688 1 95.76 157 ILE B O 1
ATOM 3824 N N . GLY B 1 158 ? -22.883 27.729 -0.118 1 96.44 158 GLY B N 1
ATOM 3825 C CA . GLY B 1 158 ? -23.754 26.886 -0.922 1 96.44 158 GLY B CA 1
ATOM 3826 C C . GLY B 1 158 ? -23.588 25.407 -0.629 1 96.44 158 GLY B C 1
ATOM 3827 O O . GLY B 1 158 ? -24.263 24.57 -1.233 1 96.44 158 GLY B O 1
ATOM 3828 N N . TYR B 1 159 ? -22.641 25.05 0.244 1 97.32 159 TYR B N 1
ATOM 3829 C CA . TYR B 1 159 ? -22.488 23.659 0.655 1 97.32 159 TYR B CA 1
ATOM 3830 C C . TYR B 1 159 ? -21.871 23.566 2.045 1 97.32 159 TYR B C 1
ATOM 3832 O O . TYR B 1 159 ? -21.357 24.557 2.571 1 97.32 159 TYR B O 1
ATOM 3840 N N . GLU B 1 160 ? -22.021 22.371 2.697 1 98.05 160 GLU B N 1
ATOM 3841 C CA . GLU B 1 160 ? -21.383 22.1 3.983 1 98.05 160 GLU B CA 1
ATOM 3842 C C . GLU B 1 160 ? -19.876 21.924 3.825 1 98.05 160 GLU B C 1
ATOM 3844 O O . GLU B 1 160 ? -19.413 21.341 2.842 1 98.05 160 GLU B O 1
ATOM 3849 N N . THR B 1 161 ? -19.125 22.301 4.791 1 97.75 161 THR B N 1
ATOM 3850 C CA . THR B 1 161 ? -17.679 22.136 4.696 1 97.75 161 THR B CA 1
ATOM 3851 C C . THR B 1 161 ? -17.193 21.056 5.658 1 97.75 161 THR B C 1
ATOM 3853 O O . THR B 1 161 ? -16.165 20.419 5.418 1 97.75 161 THR B O 1
ATOM 3856 N N . PHE B 1 162 ? -17.924 20.822 6.758 1 98.31 162 PHE B N 1
ATOM 3857 C CA . PHE B 1 162 ? -17.373 19.97 7.805 1 98.31 162 PHE B CA 1
ATOM 3858 C C . PHE B 1 162 ? -18.315 18.813 8.113 1 98.31 162 PHE B C 1
ATOM 3860 O O . PHE B 1 162 ? -18.235 18.209 9.185 1 98.31 162 PHE B O 1
ATOM 3867 N N . GLY B 1 163 ? -19.189 18.504 7.157 1 98.66 163 GLY B N 1
ATOM 3868 C CA . GLY B 1 163 ? -20.137 17.424 7.384 1 98.66 163 GLY B CA 1
ATOM 3869 C C . GLY B 1 163 ? -19.467 16.09 7.656 1 98.66 163 GLY B C 1
ATOM 3870 O O . GLY B 1 163 ? -20.017 15.248 8.368 1 98.66 163 GLY B O 1
ATOM 3871 N N . TYR B 1 164 ? -18.317 15.87 7.132 1 98.77 164 TYR B N 1
ATOM 3872 C CA . TYR B 1 164 ? -17.594 14.61 7.27 1 98.77 164 TYR B CA 1
ATOM 3873 C C . TYR B 1 164 ? -17.178 14.376 8.717 1 98.77 164 TYR B C 1
ATOM 3875 O O . TYR B 1 164 ? -16.894 13.243 9.113 1 98.77 164 TYR B O 1
ATOM 3883 N N . TRP B 1 165 ? -17.092 15.427 9.585 1 98.77 165 TRP B N 1
ATOM 3884 C CA . TRP B 1 165 ? -16.696 15.282 10.982 1 98.77 165 TRP B CA 1
ATOM 3885 C C . TRP B 1 165 ? -17.651 14.356 11.727 1 98.77 165 TRP B C 1
ATOM 3887 O O . TRP B 1 165 ? -17.249 13.659 12.661 1 98.77 165 TRP B O 1
ATOM 3897 N N . LYS B 1 166 ? -18.895 14.392 11.341 1 98.54 166 LYS B N 1
ATOM 3898 C CA . LYS B 1 166 ? -19.891 13.554 12.002 1 98.54 166 LYS B CA 1
ATOM 3899 C C . LYS B 1 166 ? -19.561 12.074 11.837 1 98.54 166 LYS B C 1
ATOM 3901 O O . LYS B 1 166 ? -19.691 11.294 12.783 1 98.54 166 LYS B O 1
ATOM 3906 N N . TRP B 1 167 ? -19.144 11.744 10.661 1 98.75 167 TRP B N 1
ATOM 3907 C CA . TRP B 1 167 ? -18.71 10.372 10.421 1 98.75 167 TRP B CA 1
ATOM 3908 C C . TRP B 1 167 ? -17.389 10.086 11.128 1 98.75 167 TRP B C 1
ATOM 3910 O O . TRP B 1 167 ? -17.231 9.04 11.763 1 98.75 167 TRP B O 1
ATOM 3920 N N . HIS B 1 168 ? -16.433 10.974 11.081 1 98.67 168 HIS B N 1
ATOM 3921 C CA . HIS B 1 168 ? -15.138 10.81 11.732 1 98.67 168 HIS B CA 1
ATOM 3922 C C . HIS B 1 168 ? -15.299 10.601 13.234 1 98.67 168 HIS B C 1
ATOM 3924 O O . HIS B 1 168 ? -14.414 10.043 13.886 1 98.67 168 HIS B O 1
ATOM 3930 N N . ASN B 1 169 ? -16.421 11.046 13.752 1 98.18 169 ASN B N 1
ATOM 3931 C CA . ASN B 1 169 ? -16.666 10.975 15.188 1 98.18 169 ASN B CA 1
ATOM 3932 C C . ASN B 1 169 ? -17.297 9.643 15.584 1 98.18 169 ASN B C 1
ATOM 3934 O O . ASN B 1 169 ? -17.501 9.376 16.77 1 98.18 169 ASN B O 1
ATOM 3938 N N . THR B 1 170 ? -17.656 8.801 14.646 1 97.71 170 THR B N 1
ATOM 3939 C CA . THR B 1 170 ? -18.297 7.527 14.952 1 97.71 170 THR B CA 1
ATOM 3940 C C . THR B 1 170 ? -17.253 6.447 15.219 1 97.71 170 THR B C 1
ATOM 3942 O O . THR B 1 170 ? -16.096 6.581 14.815 1 97.71 170 THR B O 1
ATOM 3945 N N . ASP B 1 171 ? -17.626 5.392 15.841 1 93.73 171 ASP B N 1
ATOM 3946 C CA . ASP B 1 171 ? -16.763 4.245 16.104 1 93.73 171 ASP B CA 1
ATOM 3947 C C . ASP B 1 171 ? -16.462 3.478 14.818 1 93.73 171 ASP B C 1
ATOM 3949 O O . ASP B 1 171 ? -15.406 2.856 14.693 1 93.73 171 ASP B O 1
ATOM 3953 N N . GLU B 1 172 ? -17.328 3.571 13.885 1 96.79 172 GLU B N 1
ATOM 3954 C CA . GLU B 1 172 ? -17.244 2.784 12.658 1 96.79 172 GLU B CA 1
ATOM 3955 C C . GLU B 1 172 ? -16.253 3.399 11.674 1 96.79 172 GLU B C 1
ATOM 3957 O O . GLU B 1 172 ? -15.756 2.716 10.777 1 96.79 172 GLU B O 1
ATOM 3962 N N . ALA B 1 173 ? -15.995 4.662 11.848 1 98.4 173 ALA B N 1
ATOM 3963 C CA . ALA B 1 173 ? -15.201 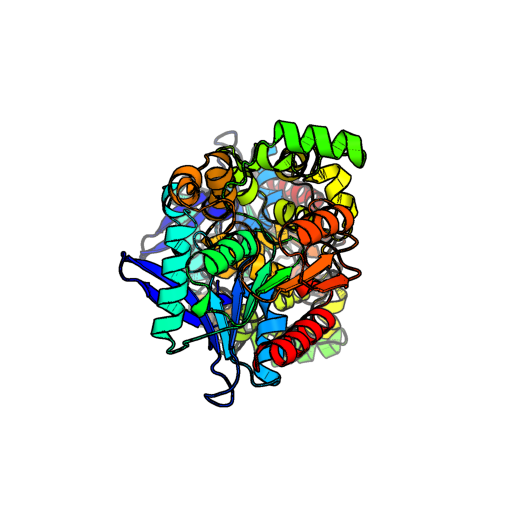5.38 10.854 1 98.4 173 ALA B CA 1
ATOM 3964 C C . ALA B 1 173 ? -13.823 4.746 10.692 1 98.4 173 ALA B C 1
ATOM 3966 O O . ALA B 1 173 ? -13.329 4.597 9.571 1 98.4 173 ALA B O 1
ATOM 3967 N N . ALA B 1 174 ? -13.238 4.432 11.812 1 98.07 174 ALA B N 1
ATOM 3968 C CA . ALA B 1 174 ? -11.913 3.822 11.749 1 98.07 174 ALA B CA 1
ATOM 3969 C C . ALA B 1 174 ? -11.955 2.493 11 1 98.07 174 ALA B C 1
ATOM 3971 O O . ALA B 1 174 ? -11.07 2.199 10.194 1 98.07 174 ALA B O 1
ATOM 3972 N N . GLN B 1 175 ? -12.938 1.689 11.299 1 97 175 GLN B N 1
ATOM 3973 C CA . GLN B 1 175 ? -13.095 0.401 10.631 1 97 175 GLN B CA 1
ATOM 3974 C C . GLN B 1 175 ? -13.341 0.583 9.136 1 97 175 GLN B C 1
ATOM 3976 O O . GLN B 1 175 ? -12.764 -0.133 8.315 1 97 175 GLN B O 1
ATOM 3981 N N . ASP B 1 176 ? -14.254 1.517 8.793 1 98.1 176 ASP B N 1
ATOM 3982 C CA . ASP B 1 176 ? -14.534 1.813 7.391 1 98.1 176 ASP B CA 1
ATOM 3983 C C . ASP B 1 176 ? -13.254 2.167 6.638 1 98.1 176 ASP B C 1
ATOM 3985 O O . ASP B 1 176 ? -13.007 1.651 5.546 1 98.1 176 ASP B O 1
ATOM 3989 N N . CYS B 1 177 ? -12.463 2.997 7.234 1 98.31 177 CYS B N 1
ATOM 3990 C CA . CYS B 1 177 ? -11.24 3.477 6.6 1 98.31 177 CYS B CA 1
ATOM 3991 C C . CYS B 1 177 ? -10.218 2.354 6.468 1 98.31 177 CYS B C 1
ATOM 3993 O O . CYS B 1 177 ? -9.56 2.227 5.434 1 98.31 177 CYS B O 1
ATOM 3995 N N . ASN B 1 178 ? -10.083 1.573 7.499 1 96.45 178 ASN B N 1
ATOM 3996 C CA . ASN B 1 178 ? -9.137 0.463 7.474 1 96.45 178 ASN B CA 1
ATOM 3997 C C . ASN B 1 178 ? -9.534 -0.589 6.442 1 96.45 178 ASN B C 1
ATOM 3999 O O . ASN B 1 178 ? -8.672 -1.23 5.84 1 96.45 178 ASN B O 1
ATOM 4003 N N . ASN B 1 179 ? -10.824 -0.755 6.263 1 95.19 179 ASN B N 1
ATOM 4004 C CA . ASN B 1 179 ? -11.33 -1.773 5.349 1 95.19 179 ASN B CA 1
ATOM 4005 C C . ASN B 1 179 ? -11.226 -1.323 3.895 1 95.19 179 ASN B C 1
ATOM 4007 O O . ASN B 1 179 ? -11.215 -2.152 2.983 1 95.19 179 ASN B O 1
ATOM 4011 N N . HIS B 1 180 ? -11.17 -0.007 3.64 1 97.4 180 HIS B N 1
ATOM 4012 C CA . HIS B 1 180 ? -11.148 0.538 2.287 1 97.4 180 HIS B CA 1
ATOM 4013 C C . HIS B 1 180 ? -10.097 1.634 2.152 1 97.4 180 HIS B C 1
ATOM 4015 O O . HIS B 1 180 ? -10.415 2.762 1.768 1 97.4 180 HIS B O 1
ATOM 4021 N N . PRO B 1 181 ? -8.831 1.3 2.377 1 97.5 181 PRO B N 1
ATOM 4022 C CA . PRO B 1 181 ? -7.789 2.327 2.441 1 97.5 181 PRO B CA 1
ATOM 4023 C C . PRO B 1 181 ? -7.625 3.084 1.126 1 97.5 181 PRO B C 1
ATOM 4025 O O . PRO B 1 181 ? -7.369 4.291 1.131 1 97.5 181 PRO B O 1
ATOM 4028 N N . ALA B 1 182 ? -7.774 2.403 -0.038 1 98.54 182 ALA B N 1
ATOM 4029 C CA . ALA B 1 182 ? -7.656 3.086 -1.324 1 98.54 182 ALA B CA 1
ATOM 4030 C C . ALA B 1 182 ? -8.781 4.1 -1.512 1 98.54 182 ALA B C 1
ATOM 4032 O O . ALA B 1 182 ? -8.567 5.176 -2.075 1 98.54 182 ALA B O 1
ATOM 4033 N N . SER B 1 183 ? -9.975 3.745 -1.055 1 98.68 183 SER B N 1
ATOM 4034 C CA . SER B 1 183 ? -11.128 4.635 -1.144 1 98.68 183 SER B CA 1
ATOM 4035 C C . SER B 1 183 ? -10.932 5.881 -0.286 1 98.68 183 SER B C 1
ATOM 4037 O O . SER B 1 183 ? -11.182 6.999 -0.74 1 98.68 183 SER B O 1
ATOM 4039 N N . VAL B 1 184 ? -10.459 5.664 0.915 1 98.42 184 VAL B N 1
ATOM 4040 C CA . VAL B 1 184 ? -10.215 6.789 1.811 1 98.42 184 VAL B CA 1
ATOM 4041 C C . VAL B 1 184 ? -9.162 7.714 1.205 1 98.42 184 VAL B C 1
ATOM 4043 O O . VAL B 1 184 ? -9.331 8.936 1.196 1 98.42 184 VAL B O 1
ATOM 4046 N N . PHE B 1 185 ? -8.134 7.125 0.681 1 98.7 185 PHE B N 1
ATOM 4047 C CA . PHE B 1 185 ? -7.033 7.924 0.156 1 98.7 185 PHE B CA 1
ATOM 4048 C C . PHE B 1 185 ? -7.501 8.794 -1.004 1 98.7 185 PHE B C 1
ATOM 4050 O O . PHE B 1 185 ? -7.232 9.997 -1.033 1 98.7 185 PHE B O 1
ATOM 4057 N N . THR B 1 186 ? -8.215 8.241 -1.963 1 98.74 186 THR B N 1
ATOM 4058 C CA . THR B 1 186 ? -8.552 8.991 -3.168 1 98.74 186 THR B CA 1
ATOM 4059 C C . THR B 1 186 ? -9.627 10.033 -2.874 1 98.74 186 THR B C 1
ATOM 4061 O O . THR B 1 186 ? -9.795 10.99 -3.632 1 98.74 186 THR B O 1
ATOM 4064 N N . LEU B 1 187 ? -10.357 9.792 -1.779 1 98.79 187 LEU B N 1
ATOM 4065 C CA . LEU B 1 187 ? -11.301 10.812 -1.337 1 98.79 187 LEU B CA 1
ATOM 4066 C C . LEU B 1 187 ? -10.57 12.001 -0.722 1 98.79 187 LEU B C 1
ATOM 4068 O O . LEU B 1 187 ? -10.883 13.154 -1.028 1 98.79 187 LEU B O 1
ATOM 4072 N N . LEU B 1 188 ? -9.541 11.707 0.077 1 98.64 188 LEU B N 1
ATOM 4073 C CA . LEU B 1 188 ? -8.913 12.747 0.885 1 98.64 188 LEU B CA 1
ATOM 4074 C C . LEU B 1 188 ? -7.783 13.424 0.116 1 98.64 188 LEU B C 1
ATOM 4076 O O . LEU B 1 188 ? -7.47 14.591 0.364 1 98.64 188 LEU B O 1
ATOM 4080 N N . TYR B 1 189 ? -7.145 12.703 -0.727 1 98.63 189 TYR B N 1
ATOM 4081 C CA . TYR B 1 189 ? -6.165 13.219 -1.676 1 98.63 189 TYR B CA 1
ATOM 4082 C C . TYR B 1 189 ? -6.714 13.191 -3.097 1 98.63 189 TYR B C 1
ATOM 4084 O O . TYR B 1 189 ? -6.208 12.458 -3.951 1 98.63 189 TYR B O 1
ATOM 4092 N N . PRO B 1 190 ? -7.628 14.079 -3.361 1 98.34 190 PRO B N 1
ATOM 4093 C CA . PRO B 1 190 ? -8.402 13.945 -4.597 1 98.34 190 PRO B CA 1
ATOM 4094 C C . PRO B 1 190 ? -7.634 14.417 -5.829 1 98.34 190 PRO B C 1
ATOM 4096 O O . PRO B 1 190 ? -6.872 15.384 -5.753 1 98.34 190 PRO B O 1
ATOM 4099 N N . HIS B 1 191 ? -7.85 13.716 -6.956 1 97.81 191 HIS B N 1
ATOM 4100 C CA . HIS B 1 191 ? -7.344 14.14 -8.257 1 97.81 191 HIS B CA 1
ATOM 4101 C C . HIS B 1 191 ? -7.993 15.447 -8.701 1 97.81 191 HIS B C 1
ATOM 4103 O O . HIS B 1 191 ? -7.373 16.243 -9.411 1 97.81 191 HIS B O 1
ATOM 4109 N N . ASP B 1 192 ? -9.264 15.6 -8.369 1 97.93 192 ASP B N 1
ATOM 4110 C CA . ASP B 1 192 ? -10.052 16.815 -8.554 1 97.93 192 ASP B CA 1
ATOM 4111 C C . ASP B 1 192 ? -10.539 17.363 -7.215 1 97.93 192 ASP B C 1
ATOM 4113 O O . ASP B 1 192 ? -11.416 16.774 -6.579 1 97.93 192 ASP B O 1
ATOM 4117 N N . PRO B 1 193 ? -10.037 18.479 -6.853 1 97.84 193 PRO B N 1
ATOM 4118 C CA . PRO B 1 193 ? -10.403 19.027 -5.545 1 97.84 193 PRO B CA 1
ATOM 4119 C C . PRO B 1 193 ? -11.908 19.231 -5.391 1 97.84 193 PRO B C 1
ATOM 4121 O O . PRO B 1 193 ? -12.423 19.238 -4.269 1 97.84 193 PRO B O 1
ATOM 4124 N N . SER B 1 194 ? -12.634 19.351 -6.504 1 97.64 194 SER B N 1
ATOM 4125 C CA . SER B 1 194 ? -14.071 19.59 -6.431 1 97.64 194 SER B CA 1
ATOM 4126 C C . SER B 1 194 ? -14.803 18.383 -5.852 1 97.64 194 SER B C 1
ATOM 4128 O O . SER B 1 194 ? -15.956 18.494 -5.43 1 97.64 194 SER B O 1
ATOM 4130 N N . LEU B 1 195 ? -14.142 17.265 -5.785 1 98.45 195 LEU B N 1
ATOM 4131 C CA . LEU B 1 195 ? -14.697 16.071 -5.157 1 98.45 195 LEU B CA 1
ATOM 4132 C C . LEU B 1 195 ? -15.09 16.35 -3.71 1 98.45 195 LEU B C 1
ATOM 4134 O O . LEU B 1 195 ? -16.055 15.773 -3.202 1 98.45 195 LEU B O 1
ATOM 4138 N N . TRP B 1 196 ? -14.368 17.247 -2.99 1 98.68 196 TRP B N 1
ATOM 4139 C CA . TRP B 1 196 ? -14.634 17.547 -1.587 1 98.68 196 TRP B CA 1
ATOM 4140 C C . TRP B 1 196 ? -15.981 18.242 -1.425 1 98.68 196 TRP B C 1
ATOM 4142 O O . TRP B 1 196 ? -16.635 18.108 -0.388 1 98.68 196 TRP B O 1
ATOM 4152 N N . LYS B 1 197 ? -16.475 18.929 -2.46 1 97.86 197 LYS B N 1
ATOM 4153 C CA . LYS B 1 197 ? -17.77 19.601 -2.393 1 97.86 197 LYS B CA 1
ATOM 4154 C C . LYS B 1 197 ? -18.915 18.593 -2.43 1 97.86 197 LYS B C 1
ATOM 4156 O O . LYS B 1 197 ? -19.928 18.771 -1.75 1 97.86 197 LYS B O 1
ATOM 4161 N N . SER B 1 198 ? -18.673 17.606 -3.23 1 97.66 198 SER B N 1
ATOM 4162 C CA . SER B 1 198 ? -19.779 16.695 -3.505 1 97.66 198 SER B CA 1
ATOM 4163 C C . SER B 1 198 ? -19.717 15.464 -2.608 1 97.66 198 SER B C 1
ATOM 4165 O O . SER B 1 198 ? -20.747 14.986 -2.128 1 97.66 198 SER B O 1
ATOM 4167 N N . ASP B 1 199 ? -18.489 14.988 -2.309 1 98.66 199 ASP B N 1
ATOM 4168 C CA . ASP B 1 199 ? -18.388 13.623 -1.802 1 98.66 199 ASP B CA 1
ATOM 4169 C C . ASP B 1 199 ? -17.721 13.594 -0.429 1 98.66 199 ASP B C 1
ATOM 4171 O O . ASP B 1 199 ? -17.79 12.588 0.28 1 98.66 199 ASP B O 1
ATOM 4175 N N . PHE B 1 200 ? -17.113 14.681 0.008 1 98.74 200 PHE B N 1
ATOM 4176 C CA . PHE B 1 200 ? -16.406 14.663 1.283 1 98.74 200 PHE B CA 1
ATOM 4177 C C . PHE B 1 200 ? -17.114 15.541 2.307 1 98.74 200 PHE B C 1
ATOM 4179 O O . PHE B 1 200 ? -17.543 15.058 3.357 1 98.74 200 PHE B O 1
ATOM 4186 N N . ALA B 1 201 ? -17.353 16.756 2.053 1 98.69 201 ALA B N 1
ATOM 4187 C CA . ALA B 1 201 ? -17.758 17.79 3.001 1 98.69 201 ALA B CA 1
ATOM 4188 C C . ALA B 1 201 ? -19.211 17.604 3.429 1 98.69 201 ALA B C 1
ATOM 4190 O O . ALA B 1 201 ? -19.539 17.739 4.61 1 98.69 201 ALA B O 1
ATOM 4191 N N . PRO B 1 202 ? -20.155 17.236 2.481 1 98.42 202 PRO B N 1
ATOM 4192 C CA . PRO B 1 202 ? -21.546 17.117 2.922 1 98.42 202 PRO B CA 1
ATOM 4193 C C . PRO B 1 202 ? -21.764 15.95 3.882 1 98.42 202 PRO B C 1
ATOM 4195 O O . PRO B 1 202 ? -21.158 14.888 3.716 1 98.42 202 PRO B O 1
ATOM 4198 N N . THR B 1 203 ? -22.675 16.138 4.802 1 98.35 203 THR B N 1
ATOM 4199 C CA . THR B 1 203 ? -22.978 15.134 5.817 1 98.35 203 THR B CA 1
ATOM 4200 C C . THR B 1 203 ? -23.366 13.809 5.167 1 98.35 203 THR B C 1
ATOM 4202 O O . THR B 1 203 ? -24.237 13.77 4.295 1 98.35 203 THR B O 1
ATOM 4205 N N . GLY B 1 204 ? -22.635 12.791 5.547 1 98.41 204 GLY B N 1
ATOM 4206 C CA . GLY B 1 204 ? -22.962 11.437 5.129 1 98.41 204 GLY B CA 1
ATOM 4207 C C . GLY B 1 204 ? -22.235 11.01 3.868 1 98.41 204 GLY B C 1
ATOM 4208 O O . GLY B 1 204 ? -22.122 9.815 3.585 1 98.41 204 GLY B O 1
ATOM 4209 N N . LYS B 1 205 ? -21.737 11.917 3.076 1 98.77 205 LYS B N 1
ATOM 4210 C CA . LYS B 1 205 ? -21.211 11.604 1.75 1 98.77 205 LYS B CA 1
ATOM 4211 C C . LYS B 1 205 ? -19.843 10.934 1.846 1 98.77 205 LYS B C 1
ATOM 4213 O O . LYS B 1 205 ? -19.524 10.047 1.051 1 98.77 205 LYS B O 1
ATOM 4218 N N . ALA B 1 206 ? -19.045 11.361 2.792 1 98.85 206 ALA B N 1
ATOM 4219 C CA . ALA B 1 206 ? -17.733 10.74 2.957 1 98.85 206 ALA B CA 1
ATOM 4220 C C . ALA B 1 206 ? -17.867 9.273 3.355 1 98.85 206 ALA B C 1
ATOM 4222 O O . ALA B 1 206 ? -17.193 8.407 2.793 1 98.85 206 ALA B O 1
ATOM 4223 N N . ALA B 1 207 ? -18.721 9.027 4.327 1 98.81 207 ALA B N 1
ATOM 4224 C CA . ALA B 1 207 ? -18.973 7.654 4.757 1 98.81 207 ALA B CA 1
ATOM 4225 C C . ALA B 1 207 ? -19.473 6.799 3.596 1 98.81 207 ALA B C 1
ATOM 4227 O O . ALA B 1 207 ? -19.027 5.664 3.415 1 98.81 207 ALA B O 1
ATOM 4228 N N . GLU B 1 208 ? -20.444 7.353 2.854 1 98.78 208 GLU B N 1
ATOM 4229 C CA . GLU B 1 208 ? -20.987 6.646 1.698 1 98.78 208 GLU B CA 1
ATOM 4230 C C . GLU B 1 208 ? -19.889 6.299 0.698 1 98.78 208 GLU B C 1
ATOM 4232 O O . GLU B 1 208 ? -19.826 5.171 0.204 1 98.78 208 GLU B O 1
ATOM 4237 N N . PHE B 1 209 ? -19.062 7.259 0.402 1 98.81 209 PHE B N 1
ATOM 4238 C CA . PHE B 1 209 ? -17.972 7.089 -0.551 1 98.81 209 PHE B CA 1
ATOM 4239 C C . PHE B 1 209 ? -17.044 5.961 -0.117 1 98.81 209 PHE B C 1
ATOM 4241 O O . PHE B 1 209 ? -16.754 5.053 -0.899 1 98.81 209 PHE B O 1
ATOM 4248 N N . VAL B 1 210 ? -16.614 5.928 1.094 1 98.75 210 VAL B N 1
ATOM 4249 C CA . VAL B 1 210 ? -15.62 4.987 1.601 1 98.75 210 VAL B CA 1
ATOM 4250 C C . VAL B 1 210 ? -16.248 3.603 1.751 1 98.75 210 VAL B C 1
ATOM 4252 O O . VAL B 1 210 ? -15.666 2.601 1.326 1 98.75 210 VAL B O 1
ATOM 4255 N N . ARG B 1 211 ? -17.444 3.556 2.306 1 97.98 211 ARG B N 1
ATOM 4256 C CA . ARG B 1 211 ? -18.106 2.278 2.55 1 97.98 211 ARG B CA 1
ATOM 4257 C C . ARG B 1 211 ? -18.406 1.558 1.239 1 97.98 211 ARG B C 1
ATOM 4259 O O . ARG B 1 211 ? -18.405 0.327 1.187 1 97.98 211 ARG B O 1
ATOM 4266 N N . SER B 1 212 ? -18.639 2.324 0.213 1 97.82 212 SER B N 1
ATOM 4267 C CA . SER B 1 212 ? -18.955 1.714 -1.074 1 97.82 212 SER B CA 1
ATOM 4268 C C . SER B 1 212 ? -17.691 1.243 -1.787 1 97.82 212 SER B C 1
ATOM 4270 O O . SER B 1 212 ? -17.767 0.603 -2.838 1 97.82 212 SER B O 1
ATOM 4272 N N . GLY B 1 213 ? -16.508 1.626 -1.275 1 97.58 213 GLY B N 1
ATOM 4273 C CA . GLY B 1 213 ? -15.249 1.249 -1.898 1 97.58 213 GLY B CA 1
ATOM 4274 C C . GLY B 1 213 ? -14.963 2.014 -3.176 1 97.58 213 GLY B C 1
ATOM 4275 O O . GLY B 1 213 ? -14.138 1.589 -3.989 1 97.58 213 GLY B O 1
ATOM 4276 N N . ARG B 1 214 ? -15.678 3.155 -3.369 1 97.9 214 ARG B N 1
ATOM 4277 C CA . ARG B 1 214 ? -15.45 3.981 -4.55 1 97.9 214 ARG B CA 1
ATOM 4278 C C . ARG B 1 214 ? -14.011 4.486 -4.595 1 97.9 214 ARG B C 1
ATOM 4280 O O . ARG B 1 214 ? -13.451 4.872 -3.568 1 97.9 214 ARG B O 1
ATOM 4287 N N . ILE B 1 215 ? -13.39 4.493 -5.797 1 98.22 215 ILE B N 1
ATOM 4288 C CA . ILE B 1 215 ? -12.012 4.929 -5.994 1 98.22 215 ILE B CA 1
ATOM 4289 C C . ILE B 1 215 ? -11.934 5.863 -7.2 1 98.22 215 ILE B C 1
ATOM 4291 O O . ILE B 1 215 ? -12.576 5.62 -8.224 1 98.22 215 ILE B O 1
ATOM 4295 N N . THR B 1 216 ? -11.251 6.881 -7.05 1 98.01 216 THR B N 1
ATOM 4296 C CA . THR B 1 216 ? -10.932 7.774 -8.158 1 98.01 216 THR B CA 1
ATOM 4297 C C . THR B 1 216 ? -9.441 7.728 -8.479 1 98.01 216 THR B C 1
ATOM 4299 O O . THR B 1 216 ? -8.659 7.131 -7.736 1 98.01 216 THR B O 1
ATOM 4302 N N . PRO B 1 217 ? -9.007 8.294 -9.573 1 96.92 217 PRO B N 1
ATOM 4303 C CA . PRO B 1 217 ? -7.588 8.253 -9.934 1 96.92 217 PRO B CA 1
ATOM 4304 C C . PRO B 1 217 ? -6.7 8.968 -8.918 1 96.92 217 PRO B C 1
ATOM 4306 O O . PRO B 1 217 ? -7.139 9.926 -8.275 1 96.92 217 PRO B O 1
ATOM 4309 N N . LEU B 1 218 ? -5.499 8.493 -8.82 1 97.92 218 LEU B N 1
ATOM 4310 C CA . LEU B 1 218 ? -4.51 9.257 -8.068 1 97.92 218 LEU B CA 1
ATOM 4311 C C . LEU B 1 218 ? -4.27 10.619 -8.711 1 97.92 218 LEU B C 1
ATOM 4313 O O . LEU B 1 218 ? -4.275 10.74 -9.938 1 97.92 218 LEU B O 1
ATOM 4317 N N . PRO B 1 219 ? -4.109 11.621 -7.848 1 97.73 219 PRO B N 1
ATOM 4318 C CA . PRO B 1 219 ? -3.744 12.896 -8.469 1 97.73 219 PRO B CA 1
ATOM 4319 C C . PRO B 1 219 ? -2.347 12.873 -9.087 1 97.73 219 PRO B C 1
ATOM 4321 O O . PRO B 1 219 ? -1.506 12.063 -8.688 1 97.73 219 PRO B O 1
ATOM 4324 N N . SER B 1 220 ? -2.074 13.776 -9.994 1 96.09 220 SER B N 1
ATOM 4325 C CA . SER B 1 220 ? -0.811 13.788 -10.725 1 96.09 220 SER B CA 1
ATOM 4326 C C . SER B 1 220 ? 0.36 14.1 -9.8 1 96.09 220 SER B C 1
ATOM 4328 O O . SER B 1 220 ? 1.502 13.735 -10.09 1 96.09 220 SER B O 1
ATOM 4330 N N . TRP B 1 221 ? 0.136 14.726 -8.691 1 97.22 221 TRP B N 1
ATOM 4331 C CA . TRP B 1 221 ? 1.186 15.158 -7.774 1 97.22 221 TRP B CA 1
ATOM 4332 C C . TRP B 1 221 ? 1.425 14.112 -6.69 1 97.22 221 TRP B C 1
ATOM 4334 O O . TRP B 1 221 ? 2.231 14.325 -5.781 1 97.22 221 TRP B O 1
ATOM 4344 N N . TYR B 1 222 ? 0.706 13.026 -6.744 1 97.42 222 TYR B N 1
ATOM 4345 C CA . TYR B 1 222 ? 0.873 11.919 -5.81 1 97.42 222 TYR B CA 1
ATOM 4346 C C . TYR B 1 222 ? 0.966 10.589 -6.549 1 97.42 222 TYR B C 1
ATOM 4348 O O . TYR B 1 222 ? -0.006 9.832 -6.603 1 97.42 222 TYR B O 1
ATOM 4356 N N . PRO B 1 223 ? 2.132 10.277 -7.051 1 96.89 223 PRO B N 1
ATOM 4357 C CA . PRO B 1 223 ? 2.302 9.075 -7.871 1 96.89 223 PRO B CA 1
ATOM 4358 C C . PRO B 1 223 ? 2.193 7.787 -7.059 1 96.89 223 PRO B C 1
ATOM 4360 O O . PRO B 1 223 ? 2.14 7.831 -5.827 1 96.89 223 PRO B O 1
ATOM 4363 N N . LEU B 1 224 ? 2.202 6.674 -7.692 1 98.28 224 LEU B N 1
ATOM 4364 C CA . LEU B 1 224 ? 1.907 5.37 -7.108 1 98.28 224 LEU B CA 1
ATOM 4365 C C . LEU B 1 224 ? 2.932 5.009 -6.038 1 98.28 224 LEU B C 1
ATOM 4367 O O . LEU B 1 224 ? 2.594 4.367 -5.041 1 98.28 224 LEU B O 1
ATOM 4371 N N . ASP B 1 225 ? 4.174 5.338 -6.237 1 97.48 225 ASP B N 1
ATOM 4372 C CA . ASP B 1 225 ? 5.199 5.012 -5.25 1 97.48 225 ASP B CA 1
ATOM 4373 C C . ASP B 1 225 ? 4.977 5.786 -3.952 1 97.48 225 ASP B C 1
ATOM 4375 O O . ASP B 1 225 ? 5.159 5.243 -2.86 1 97.48 225 ASP B O 1
ATOM 4379 N N . GLU B 1 226 ? 4.579 7.026 -4.065 1 97.34 226 GLU B N 1
ATOM 4380 C CA . GLU B 1 226 ? 4.288 7.827 -2.88 1 97.34 226 GLU B CA 1
ATOM 4381 C C . GLU B 1 226 ? 3.016 7.347 -2.188 1 97.34 226 GLU B C 1
ATOM 4383 O O . GLU B 1 226 ? 2.946 7.313 -0.957 1 97.34 226 GLU B O 1
ATOM 4388 N N . TYR B 1 227 ? 1.964 7.013 -3.004 1 98.24 227 TYR B N 1
ATOM 4389 C CA . TYR B 1 227 ? 0.781 6.361 -2.454 1 98.24 227 TYR B CA 1
ATOM 4390 C C . TYR B 1 227 ? 1.163 5.115 -1.664 1 98.24 227 TYR B C 1
ATOM 4392 O O . TYR B 1 227 ? 0.636 4.878 -0.574 1 98.24 227 TYR B O 1
ATOM 4400 N N . THR B 1 228 ? 2.063 4.329 -2.206 1 97.81 228 THR B N 1
ATOM 4401 C CA . THR B 1 228 ? 2.482 3.074 -1.592 1 97.81 228 THR B CA 1
ATOM 4402 C C . THR B 1 228 ? 3.104 3.325 -0.221 1 97.81 228 THR B C 1
ATOM 4404 O O . THR B 1 228 ? 2.789 2.628 0.746 1 97.81 228 THR B O 1
ATOM 4407 N N . ILE B 1 229 ? 3.949 4.324 -0.115 1 96.18 229 ILE B N 1
ATOM 4408 C CA . ILE B 1 229 ? 4.587 4.662 1.153 1 96.18 229 ILE B CA 1
ATOM 4409 C C . ILE B 1 229 ? 3.529 5.106 2.16 1 96.18 229 ILE B C 1
ATOM 4411 O O . ILE B 1 229 ? 3.528 4.656 3.309 1 96.18 229 ILE B O 1
ATOM 4415 N N . HIS B 1 230 ? 2.648 5.948 1.693 1 97.27 230 HIS B N 1
ATOM 4416 C CA . HIS B 1 230 ? 1.581 6.425 2.566 1 97.27 230 HIS B CA 1
ATOM 4417 C C . HIS B 1 230 ? 0.741 5.267 3.093 1 97.27 230 HIS B C 1
ATOM 4419 O O . HIS B 1 230 ? 0.446 5.202 4.289 1 97.27 230 HIS B O 1
ATOM 4425 N N . ASP B 1 231 ? 0.33 4.429 2.168 1 97.17 231 ASP B N 1
ATOM 4426 C CA . ASP B 1 231 ? -0.508 3.296 2.546 1 97.17 231 ASP B CA 1
ATOM 4427 C C . ASP B 1 231 ? 0.198 2.408 3.568 1 97.17 231 ASP B C 1
ATOM 4429 O O . ASP B 1 231 ? -0.427 1.924 4.514 1 97.17 231 ASP B O 1
ATOM 4433 N N . ARG B 1 232 ? 1.454 2.143 3.415 1 94.93 232 ARG B N 1
ATOM 4434 C CA . ARG B 1 232 ? 2.21 1.303 4.338 1 94.93 232 ARG B CA 1
ATOM 4435 C C . ARG B 1 232 ? 2.289 1.941 5.72 1 94.93 232 ARG B C 1
ATOM 4437 O O . ARG B 1 232 ? 2.222 1.245 6.736 1 94.93 232 ARG B O 1
ATOM 4444 N N . ILE B 1 233 ? 2.418 3.216 5.781 1 95.33 233 ILE B N 1
ATOM 4445 C CA . ILE B 1 233 ? 2.447 3.932 7.051 1 95.33 233 ILE B CA 1
ATOM 4446 C C . ILE B 1 233 ? 1.117 3.747 7.779 1 95.33 233 ILE B C 1
ATOM 4448 O O . ILE B 1 233 ? 1.093 3.411 8.965 1 95.33 233 ILE B O 1
ATOM 4452 N N . PHE B 1 234 ? 0.025 3.811 7.123 1 96.17 234 PHE B N 1
ATOM 4453 C CA . PHE B 1 234 ? -1.288 3.761 7.755 1 96.17 234 PHE B CA 1
ATOM 4454 C C . PHE B 1 234 ? -1.72 2.318 7.992 1 96.17 234 PHE B C 1
ATOM 4456 O O . PHE B 1 234 ? -2.554 2.049 8.859 1 96.17 234 PHE B O 1
ATOM 4463 N N . ALA B 1 235 ? -1.17 1.406 7.193 1 93.04 235 ALA B N 1
ATOM 4464 C CA . ALA B 1 235 ? -1.467 -0.008 7.41 1 93.04 235 ALA B CA 1
ATOM 4465 C C . ALA B 1 235 ? -0.989 -0.464 8.786 1 93.04 235 ALA B C 1
ATOM 4467 O O . ALA B 1 235 ? -1.589 -1.352 9.396 1 93.04 235 ALA B O 1
ATOM 4468 N N . LYS B 1 236 ? 0.029 0.039 9.301 1 89.55 236 LYS B N 1
ATOM 4469 C CA . LYS B 1 236 ? 0.606 -0.365 10.579 1 89.55 236 LYS B CA 1
ATOM 4470 C C . LYS B 1 236 ? -0.11 0.312 11.744 1 89.55 236 LYS B C 1
ATOM 4472 O O . LYS B 1 236 ? -0.296 -0.294 12.802 1 89.55 236 LYS B O 1
ATOM 4477 N N . GLY B 1 237 ? -0.622 1.522 11.517 1 90.67 237 GLY B N 1
ATOM 4478 C CA . GLY B 1 237 ? -1.159 2.272 12.642 1 90.67 237 GLY B CA 1
ATOM 4479 C C . GLY B 1 237 ? -2.669 2.415 12.597 1 90.67 237 GLY B C 1
ATOM 4480 O O . GLY B 1 237 ? -3.305 2.66 13.624 1 90.67 237 GLY B O 1
ATOM 4481 N N . GLY B 1 238 ? -3.239 2.273 11.402 1 94.46 238 GLY B N 1
ATOM 4482 C CA . GLY B 1 238 ? -4.676 2.406 11.223 1 94.46 238 GLY B CA 1
ATOM 4483 C C . GLY B 1 238 ? -5.164 3.835 11.363 1 94.46 238 GLY B C 1
ATOM 4484 O O . GLY B 1 238 ? -4.36 4.767 11.442 1 94.46 238 GLY B O 1
ATOM 4485 N N . TYR B 1 239 ? -6.494 3.994 11.495 1 97.93 239 TYR B N 1
ATOM 4486 C CA . TYR B 1 239 ? -7.099 5.319 11.422 1 97.93 239 TYR B CA 1
ATOM 4487 C C . TYR B 1 239 ? -7.669 5.734 12.773 1 97.93 239 TYR B C 1
ATOM 4489 O O . TYR B 1 239 ? -8.082 6.882 12.954 1 97.93 239 TYR B O 1
ATOM 4497 N N . ALA B 1 240 ? -7.652 4.827 13.779 1 98.05 240 ALA B N 1
ATOM 4498 C CA . ALA B 1 240 ? -8.254 5.16 15.067 1 98.05 240 ALA B CA 1
ATOM 4499 C C . ALA B 1 240 ? -7.539 6.342 15.717 1 98.05 240 ALA B C 1
ATOM 4501 O O . ALA B 1 240 ? -8.183 7.282 16.188 1 98.05 240 ALA B O 1
ATOM 4502 N N . GLY B 1 241 ? -6.205 6.328 15.773 1 98.04 241 GLY B N 1
ATOM 4503 C CA . GLY B 1 241 ? -5.433 7.431 16.32 1 98.04 241 GLY B CA 1
ATOM 4504 C C . GLY B 1 241 ? -5.686 8.747 15.609 1 98.04 241 GLY B C 1
ATOM 4505 O O . GLY B 1 241 ? -6.106 9.725 16.232 1 98.04 241 GLY B O 1
ATOM 4506 N N . PRO B 1 242 ? -5.517 8.735 14.312 1 98.34 242 PRO B N 1
ATOM 4507 C CA . PRO B 1 242 ? -5.771 9.951 13.535 1 98.34 242 PRO B CA 1
ATOM 4508 C C . PRO B 1 242 ? -7.167 10.522 13.774 1 98.34 242 PRO B C 1
ATOM 4510 O O . PRO B 1 242 ? -7.323 11.736 13.93 1 98.34 242 PRO B O 1
ATOM 4513 N N . LEU B 1 243 ? -8.162 9.689 13.865 1 98.65 243 LEU B N 1
ATOM 4514 C CA . LEU B 1 243 ? -9.537 10.149 14.021 1 98.65 243 LEU B CA 1
ATOM 4515 C C . LEU B 1 243 ? -9.786 10.651 15.439 1 98.65 243 LEU B C 1
ATOM 4517 O O . LEU B 1 243 ? -10.765 11.357 15.689 1 98.65 243 LEU B O 1
ATOM 4521 N N . SER B 1 244 ? -8.907 10.311 16.355 1 98.57 244 SER B N 1
ATOM 4522 C CA . SER B 1 244 ? -9.043 10.781 17.73 1 98.57 244 SER B CA 1
ATOM 4523 C C . SER B 1 244 ? -8.878 12.294 17.816 1 98.57 244 SER B C 1
ATOM 4525 O O . SER B 1 244 ? -9.371 12.926 18.752 1 98.57 244 SER B O 1
ATOM 4527 N N . TRP B 1 245 ? -8.241 12.9 16.862 1 98.47 245 TRP B N 1
ATOM 4528 C CA . TRP B 1 245 ? -8.119 14.353 16.834 1 98.47 245 TRP B CA 1
ATOM 4529 C C . TRP B 1 245 ? -9.479 15.01 16.622 1 98.47 245 TRP B C 1
ATOM 4531 O O . TRP B 1 245 ? -9.799 16.011 17.268 1 98.47 245 TRP B O 1
ATOM 4541 N N . TYR B 1 246 ? -10.282 14.44 15.734 1 98.37 246 TYR B N 1
ATOM 4542 C CA . TYR B 1 246 ? -11.638 14.93 15.518 1 98.37 246 TYR B CA 1
ATOM 4543 C C . TYR B 1 246 ? -12.507 14.691 16.747 1 98.37 246 TYR B C 1
ATOM 4545 O O . TYR B 1 246 ? -13.231 15.587 17.187 1 98.37 246 TYR B O 1
ATOM 4553 N N . LYS B 1 247 ? -12.397 13.516 17.254 1 98.38 247 LYS B N 1
ATOM 4554 C CA . LYS B 1 247 ? -13.213 13.144 18.406 1 98.38 247 LYS B CA 1
ATOM 4555 C C . LYS B 1 247 ? -12.88 14.011 19.618 1 98.38 247 LYS B C 1
ATOM 4557 O O . LYS B 1 247 ? -13.779 14.461 20.331 1 98.38 247 LYS B O 1
ATOM 4562 N N . ALA B 1 248 ? -11.619 14.214 19.818 1 98.21 248 ALA B N 1
ATOM 4563 C CA . ALA B 1 248 ? -11.185 15.053 20.932 1 98.21 248 ALA B CA 1
ATOM 4564 C C . ALA B 1 248 ? -11.689 16.484 20.77 1 98.21 248 ALA B C 1
ATOM 4566 O O . ALA B 1 248 ? -12.156 17.097 21.732 1 98.21 248 ALA B O 1
ATOM 4567 N N . ALA B 1 249 ? -11.597 16.995 19.589 1 97.66 249 ALA B N 1
ATOM 4568 C CA . ALA B 1 249 ? -12.07 18.351 19.325 1 97.66 249 ALA B CA 1
ATOM 4569 C C . ALA B 1 249 ? -13.567 18.473 19.594 1 97.66 249 ALA B C 1
ATOM 4571 O O . ALA B 1 249 ? -14.008 19.399 20.279 1 97.66 249 ALA B O 1
ATOM 4572 N N . MET B 1 250 ? -14.313 17.553 19.123 1 97.57 250 MET B N 1
ATOM 4573 C CA . MET B 1 250 ? -15.766 17.603 19.257 1 97.57 250 MET B CA 1
ATOM 4574 C C . MET B 1 250 ? -16.189 17.328 20.696 1 97.57 250 MET B C 1
ATOM 4576 O O . MET B 1 250 ? -17.252 17.775 21.132 1 97.57 250 MET B O 1
ATOM 4580 N N . ALA B 1 251 ? -15.319 16.651 21.437 1 97.45 251 ALA B N 1
ATOM 4581 C CA . ALA B 1 251 ? -15.61 16.355 22.838 1 97.45 251 ALA B CA 1
ATOM 4582 C C . ALA B 1 251 ? -15.196 17.514 23.74 1 97.45 251 ALA B C 1
ATOM 4584 O O . ALA B 1 251 ? -15.466 17.499 24.943 1 97.45 251 ALA B O 1
ATOM 4585 N N . GLY B 1 252 ? -14.517 18.497 23.219 1 97.32 252 GLY B N 1
ATOM 4586 C CA . GLY B 1 252 ? -14.13 19.669 23.988 1 97.32 252 GLY B CA 1
ATOM 4587 C C . GLY B 1 252 ? -13.027 19.387 24.991 1 97.32 252 GLY B C 1
ATOM 4588 O O . GLY B 1 252 ? -13.023 19.945 26.09 1 97.32 252 GLY B O 1
ATOM 4589 N N . VAL B 1 253 ? -12.07 18.542 24.62 1 97.1 253 VAL B N 1
ATOM 4590 C CA . VAL B 1 253 ? -11.08 18.082 25.589 1 97.1 253 VAL B CA 1
ATOM 4591 C C . VAL B 1 253 ? -10.169 19.241 25.986 1 97.1 253 VAL B C 1
ATOM 4593 O O . VAL B 1 253 ? -9.513 19.194 27.03 1 97.1 253 VAL B O 1
ATOM 4596 N N . ASN B 1 254 ? -10.124 20.289 25.184 1 97.35 254 ASN B N 1
ATOM 4597 C CA . ASN B 1 254 ? -9.231 21.415 25.435 1 97.35 254 ASN B CA 1
ATOM 4598 C C . ASN B 1 254 ? -9.916 22.502 26.259 1 97.35 254 ASN B C 1
ATOM 4600 O O . ASN B 1 254 ? -9.277 23.472 26.669 1 97.35 254 ASN B O 1
ATOM 4604 N N . ALA B 1 255 ? -11.225 22.391 26.504 1 96.29 255 ALA B N 1
ATOM 4605 C CA . ALA B 1 255 ? -12.046 23.459 27.067 1 96.29 255 ALA B CA 1
ATOM 4606 C C . ALA B 1 255 ? -11.504 23.915 28.418 1 96.29 255 ALA B C 1
ATOM 4608 O O . ALA B 1 255 ? -11.361 25.115 28.664 1 96.29 255 ALA B O 1
ATOM 4609 N N . GLU B 1 256 ? -11.156 23.017 29.288 1 95.68 256 GLU B N 1
ATOM 4610 C CA . GLU B 1 256 ? -10.692 23.371 30.626 1 95.68 256 GLU B CA 1
ATOM 4611 C C . GLU B 1 256 ? -9.356 24.106 30.57 1 95.68 256 GLU B C 1
ATOM 4613 O O . GLU B 1 256 ? -9.174 25.126 31.238 1 95.68 256 GLU B O 1
ATOM 4618 N N . ASP B 1 257 ? -8.457 23.609 29.812 1 96.25 257 ASP B N 1
ATOM 4619 C CA . ASP B 1 257 ? -7.141 24.226 29.682 1 96.25 257 ASP B CA 1
ATOM 4620 C C . ASP B 1 257 ? -7.248 25.632 29.095 1 96.25 257 ASP B C 1
ATOM 4622 O O . ASP B 1 257 ? -6.501 26.532 29.485 1 96.25 257 ASP B O 1
ATOM 4626 N N . GLU B 1 258 ? -8.154 25.829 28.171 1 95.8 258 GLU B N 1
ATOM 4627 C CA . GLU B 1 258 ? -8.193 27.063 27.392 1 95.8 258 GLU B CA 1
ATOM 4628 C C . GLU B 1 258 ? -9.095 28.103 28.051 1 95.8 258 GLU B C 1
ATOM 4630 O O . GLU B 1 258 ? -9.024 29.289 27.723 1 95.8 258 GLU B O 1
ATOM 4635 N N . ALA B 1 259 ? -9.961 27.639 28.983 1 92.88 259 ALA B N 1
ATOM 4636 C CA . ALA B 1 259 ? -10.783 28.57 29.751 1 92.88 259 ALA B CA 1
ATOM 4637 C C . ALA B 1 259 ? -9.915 29.531 30.558 1 92.88 259 ALA B C 1
ATOM 4639 O O . ALA B 1 259 ? -10.321 30.663 30.833 1 92.88 259 ALA B O 1
ATOM 4640 N N . ALA B 1 260 ? -8.736 29.149 30.809 1 88.77 260 ALA B N 1
ATOM 4641 C CA . ALA B 1 260 ? -7.828 29.928 31.646 1 88.77 260 ALA B CA 1
ATOM 4642 C C . ALA B 1 260 ? -7.086 30.977 30.823 1 88.77 260 ALA B C 1
ATOM 4644 O O . ALA B 1 260 ? -6.452 31.878 31.378 1 88.77 260 ALA B O 1
ATOM 4645 N N . ILE B 1 261 ? -7.214 30.968 29.539 1 91.5 261 ILE B N 1
ATOM 4646 C CA . ILE B 1 261 ? -6.505 31.893 28.662 1 91.5 261 ILE B CA 1
ATOM 4647 C C . ILE B 1 261 ? -7.334 33.161 28.471 1 91.5 261 ILE B C 1
ATOM 4649 O O . ILE B 1 261 ? -8.466 33.103 27.986 1 91.5 261 ILE B O 1
ATOM 4653 N N . PRO B 1 262 ? -6.789 34.293 28.863 1 87.9 262 PRO B N 1
ATOM 4654 C CA . PRO B 1 262 ? -7.523 35.546 28.669 1 87.9 262 PRO B CA 1
ATOM 4655 C C . PRO B 1 262 ? -7.875 35.803 27.206 1 87.9 262 PRO B C 1
ATOM 4657 O O . PRO B 1 262 ? -7.086 35.487 26.312 1 87.9 262 PRO B O 1
ATOM 4660 N N . LYS B 1 263 ? -8.972 36.398 27.051 1 84.7 263 LYS B N 1
ATOM 4661 C CA . LYS B 1 263 ? -9.464 36.669 25.703 1 84.7 263 LYS B CA 1
ATOM 4662 C C . LYS B 1 263 ? -8.456 37.491 24.905 1 84.7 263 LYS B C 1
ATOM 4664 O O . LYS B 1 263 ? -8.32 37.31 23.693 1 84.7 263 LYS B O 1
ATOM 4669 N N . GLU B 1 264 ? -7.783 38.404 25.571 1 82.29 264 GLU B N 1
ATOM 4670 C CA . GLU B 1 264 ? -6.806 39.276 24.926 1 82.29 264 GLU B CA 1
ATOM 4671 C C . GLU B 1 264 ? -5.616 38.479 24.401 1 82.29 264 GLU B C 1
ATOM 4673 O O . GLU B 1 264 ? -4.911 38.929 23.495 1 82.29 264 GLU B O 1
ATOM 4678 N N . ASP B 1 265 ? -5.497 37.259 24.909 1 85.08 265 ASP B N 1
ATOM 4679 C CA . ASP B 1 265 ? -4.381 36.403 24.515 1 85.08 265 ASP B CA 1
ATOM 4680 C C . ASP B 1 265 ? -4.806 35.41 23.436 1 85.08 265 ASP B C 1
ATOM 4682 O O . ASP B 1 265 ? -4.082 34.456 23.143 1 85.08 265 ASP B O 1
ATOM 4686 N N . GLY B 1 266 ? -5.927 35.719 22.892 1 89.89 266 GLY B N 1
ATOM 4687 C CA . GLY B 1 266 ? -6.463 34.804 21.897 1 89.89 266 GLY B CA 1
ATOM 4688 C C . GLY B 1 266 ? -5.903 35.039 20.506 1 89.89 266 GLY B C 1
ATOM 4689 O O . GLY B 1 266 ? -5.964 34.156 19.649 1 89.89 266 GLY B O 1
ATOM 4690 N N . LEU B 1 267 ? -5.28 36.165 20.284 1 94.72 267 LEU B N 1
ATOM 4691 C CA . LEU B 1 267 ? -4.687 36.492 18.992 1 94.72 267 LEU B CA 1
ATOM 4692 C C . LEU B 1 267 ? -3.328 35.82 18.832 1 94.72 267 LEU B C 1
ATOM 4694 O O . LEU B 1 267 ? -2.674 35.488 19.824 1 94.72 267 LEU B O 1
ATOM 4698 N N . CYS B 1 268 ? -2.969 35.589 17.577 1 96.59 268 CYS B N 1
ATOM 4699 C CA . CYS B 1 268 ? -1.665 34.995 17.305 1 96.59 268 CYS B CA 1
ATOM 4700 C C . CYS B 1 268 ? -0.545 35.851 17.884 1 96.59 268 CYS B C 1
ATOM 4702 O O . CYS B 1 268 ? -0.376 37.008 17.495 1 96.59 268 CYS B O 1
ATOM 4704 N N . PRO B 1 269 ? 0.259 35.344 18.727 1 95.21 269 PRO B N 1
ATOM 4705 C CA . PRO B 1 269 ? 1.212 36.164 19.48 1 95.21 269 PRO B CA 1
ATOM 4706 C C . PRO B 1 269 ? 2.562 36.295 18.777 1 95.21 269 PRO B C 1
ATOM 4708 O O . PRO B 1 269 ? 3.471 36.947 19.296 1 95.21 269 PRO B O 1
ATOM 4711 N N . VAL B 1 270 ? 2.76 35.671 17.649 1 95.72 270 VAL B N 1
ATOM 4712 C CA . VAL B 1 270 ? 4.022 35.703 16.918 1 95.72 270 VAL B CA 1
ATOM 4713 C C . VAL B 1 270 ? 3.771 36.12 15.47 1 95.72 270 VAL B C 1
ATOM 4715 O O . VAL B 1 270 ? 2.641 36.039 14.981 1 95.72 270 VAL B O 1
ATOM 4718 N N . PRO B 1 271 ? 4.836 36.628 14.798 1 97.17 271 PRO B N 1
ATOM 4719 C CA . PRO B 1 271 ? 4.654 36.852 13.362 1 97.17 271 PRO B CA 1
ATOM 4720 C C . PRO B 1 271 ? 4.099 35.626 12.64 1 97.17 271 PRO B C 1
ATOM 4722 O O . PRO B 1 271 ? 4.465 34.494 12.966 1 97.17 271 PRO B O 1
ATOM 4725 N N . SER B 1 272 ? 3.208 35.893 11.667 1 98.12 272 SER B N 1
ATOM 4726 C CA . SER B 1 272 ? 2.546 34.734 11.079 1 98.12 272 SER B CA 1
ATOM 4727 C C . SER B 1 272 ? 2.371 34.902 9.573 1 98.12 272 SER B C 1
ATOM 4729 O O . SER B 1 272 ? 2.331 36.026 9.069 1 98.12 272 SER B O 1
ATOM 4731 N N . LEU B 1 273 ? 2.357 33.833 8.892 1 98.78 273 LEU B N 1
ATOM 4732 C CA . LEU B 1 273 ? 2.063 33.701 7.469 1 98.78 273 LEU B CA 1
ATOM 4733 C C . LEU B 1 273 ? 1.006 32.628 7.23 1 98.78 273 LEU B C 1
ATOM 4735 O O . LEU B 1 273 ? 1.167 31.484 7.66 1 98.78 273 LEU B O 1
ATOM 4739 N N . LEU B 1 274 ? -0.099 33.007 6.622 1 98.88 274 LEU B N 1
ATOM 4740 C CA . LEU B 1 274 ? -1.086 32.041 6.151 1 98.88 274 LEU B CA 1
ATOM 4741 C C . LEU B 1 274 ? -0.868 31.716 4.678 1 98.88 274 LEU B C 1
ATOM 4743 O O . LEU B 1 274 ? -0.827 32.618 3.838 1 98.88 274 LEU B O 1
ATOM 4747 N N . VAL B 1 275 ? -0.64 30.481 4.382 1 98.91 275 VAL B N 1
ATOM 4748 C CA . VAL B 1 275 ? -0.665 29.976 3.013 1 98.91 275 VAL B CA 1
ATOM 4749 C C . VAL B 1 275 ? -2.043 29.397 2.7 1 98.91 275 VAL B C 1
ATOM 4751 O O . VAL B 1 275 ? -2.342 28.259 3.067 1 98.91 275 VAL B O 1
ATOM 4754 N N . ALA B 1 276 ? -2.835 30.181 2.013 1 98.79 276 ALA B N 1
ATOM 4755 C CA . ALA B 1 276 ? -4.221 29.819 1.725 1 98.79 276 ALA B CA 1
ATOM 4756 C C . ALA B 1 276 ? -4.328 29.066 0.403 1 98.79 276 ALA B C 1
ATOM 4758 O O . ALA B 1 276 ? -3.752 29.483 -0.605 1 98.79 276 ALA B O 1
ATOM 4759 N N . ALA B 1 277 ? -5 27.96 0.405 1 98.63 277 ALA B N 1
ATOM 4760 C CA . ALA B 1 277 ? -5.133 27.083 -0.756 1 98.63 277 ALA B CA 1
ATOM 4761 C C . ALA B 1 277 ? -6.383 27.426 -1.561 1 98.63 277 ALA B C 1
ATOM 4763 O O . ALA B 1 277 ? -7.503 27.146 -1.129 1 98.63 277 ALA B O 1
ATOM 4764 N N . LYS B 1 278 ? -6.283 27.859 -2.72 1 98.36 278 LYS B N 1
ATOM 4765 C CA . LYS B 1 278 ? -7.372 28.448 -3.493 1 98.36 278 LYS B CA 1
ATOM 4766 C C . LYS B 1 278 ? -8.39 27.388 -3.904 1 98.36 278 LYS B C 1
ATOM 4768 O O . LYS B 1 278 ? -9.563 27.699 -4.122 1 98.36 278 LYS B O 1
ATOM 4773 N N . GLU B 1 279 ? -7.947 26.193 -4.041 1 98.25 279 GLU B N 1
ATOM 4774 C CA . GLU B 1 279 ? -8.84 25.132 -4.5 1 98.25 279 GLU B CA 1
ATOM 4775 C C . GLU B 1 279 ? -9.164 24.157 -3.372 1 98.25 279 GLU B C 1
ATOM 4777 O O . GLU B 1 279 ? -9.437 22.981 -3.62 1 98.25 279 GLU B O 1
ATOM 4782 N N . ASP B 1 280 ? -9.026 24.576 -2.139 1 98.53 280 ASP B N 1
ATOM 4783 C CA . ASP B 1 280 ? -9.491 23.826 -0.976 1 98.53 280 ASP B CA 1
ATOM 4784 C C . ASP B 1 280 ? -10.976 24.075 -0.72 1 98.53 280 ASP B C 1
ATOM 4786 O O . ASP B 1 280 ? -11.376 25.195 -0.395 1 98.53 280 ASP B O 1
ATOM 4790 N N . TYR B 1 281 ? -11.789 23.102 -0.757 1 98.27 281 TYR B N 1
ATOM 4791 C CA . TYR B 1 281 ? -13.232 23.304 -0.689 1 98.27 281 TYR B CA 1
ATOM 4792 C C . TYR B 1 281 ? -13.769 22.946 0.691 1 98.27 281 TYR B C 1
ATOM 4794 O O . TYR B 1 281 ? -14.983 22.939 0.91 1 98.27 281 TYR B O 1
ATOM 4802 N N . VAL B 1 282 ? -12.915 22.613 1.592 1 98.27 282 VAL B N 1
ATOM 4803 C CA . VAL B 1 282 ? -13.276 22.416 2.992 1 98.27 282 VAL B CA 1
ATOM 4804 C C . VAL B 1 282 ? -12.747 23.577 3.831 1 98.27 282 VAL B C 1
ATOM 4806 O O . VAL B 1 282 ? -13.515 24.256 4.517 1 98.27 282 VAL B O 1
ATOM 4809 N N . CYS B 1 283 ? -11.415 23.778 3.771 1 97.91 283 CYS B N 1
ATOM 4810 C CA . CYS B 1 283 ? -10.78 24.949 4.367 1 97.91 283 CYS B CA 1
ATOM 4811 C C . CYS B 1 283 ? -10.588 26.051 3.332 1 97.91 283 CYS B C 1
ATOM 4813 O O . CYS B 1 283 ? -9.456 26.422 3.017 1 97.91 283 CYS B O 1
ATOM 4815 N N . ARG B 1 284 ? -11.648 26.688 3.006 1 98.21 284 ARG B N 1
ATOM 4816 C CA . ARG B 1 284 ? -11.671 27.605 1.872 1 98.21 284 ARG B CA 1
ATOM 4817 C C . ARG B 1 284 ? -10.772 28.811 2.123 1 98.21 284 ARG B C 1
ATOM 4819 O O . ARG B 1 284 ? -10.812 29.407 3.202 1 98.21 284 ARG B O 1
ATOM 4826 N N . ALA B 1 285 ? -10.116 29.176 1.06 1 98.21 285 ALA B N 1
ATOM 4827 C CA . ALA B 1 285 ? -9.161 30.276 1.166 1 98.21 285 ALA B CA 1
ATOM 4828 C C . ALA B 1 285 ? -9.858 31.57 1.578 1 98.21 285 ALA B C 1
ATOM 4830 O O . ALA B 1 285 ? -9.324 32.343 2.377 1 98.21 285 ALA B O 1
ATOM 4831 N N . ASP B 1 286 ? -11.033 31.865 1.037 1 97.71 286 ASP B N 1
ATOM 4832 C CA . ASP B 1 286 ? -11.733 33.11 1.339 1 97.71 286 ASP B CA 1
ATOM 4833 C C . ASP B 1 286 ? -12.166 33.155 2.802 1 97.71 286 ASP B C 1
ATOM 4835 O O . ASP B 1 286 ? -12.026 34.185 3.465 1 97.71 286 ASP B O 1
ATOM 4839 N N . LEU B 1 287 ? -12.623 32.039 3.325 1 96.69 287 LEU B N 1
ATOM 4840 C CA . LEU B 1 287 ? -13.033 31.984 4.724 1 96.69 287 LEU B CA 1
ATOM 4841 C C . LEU B 1 287 ? -11.822 32.035 5.649 1 96.69 287 LEU B C 1
ATOM 4843 O O . LEU B 1 287 ? -11.855 32.7 6.687 1 96.69 287 LEU B O 1
ATOM 4847 N N . GLN B 1 288 ? -10.76 31.331 5.287 1 97.48 288 GLN B N 1
ATOM 4848 C CA . GLN B 1 288 ? -9.539 31.334 6.085 1 97.48 288 GLN B CA 1
ATOM 4849 C C . GLN B 1 288 ? -8.92 32.727 6.14 1 97.48 288 GLN B C 1
ATOM 4851 O O . GLN B 1 288 ? -8.382 33.133 7.173 1 97.48 288 GLN B O 1
ATOM 4856 N N . THR B 1 289 ? -8.963 33.409 5.048 1 97.55 289 THR B N 1
ATOM 4857 C CA . THR B 1 289 ? -8.423 34.762 4.981 1 97.55 289 THR B CA 1
ATOM 4858 C C . THR B 1 289 ? -9.171 35.691 5.933 1 97.55 289 THR B C 1
ATOM 4860 O O . THR B 1 289 ? -8.553 36.481 6.651 1 97.55 289 THR B O 1
ATOM 4863 N N . VAL B 1 290 ? -10.464 35.607 5.959 1 96.23 290 VAL B N 1
ATOM 4864 C CA . VAL B 1 290 ? -11.281 36.417 6.857 1 96.23 290 VAL B CA 1
ATOM 4865 C C . VAL B 1 290 ? -10.918 36.107 8.307 1 96.23 290 VAL B C 1
ATOM 4867 O O . VAL B 1 290 ? -10.719 37.02 9.113 1 96.23 290 VAL B O 1
ATOM 4870 N N . SER B 1 291 ? -10.849 34.86 8.613 1 95.7 291 SER B N 1
ATOM 4871 C CA . SER B 1 291 ? -10.485 34.437 9.962 1 95.7 291 SER B CA 1
ATOM 4872 C C . SER B 1 291 ? -9.09 34.927 10.337 1 95.7 291 SER B C 1
ATOM 4874 O O . SER B 1 291 ? -8.875 35.408 11.451 1 95.7 291 SER B O 1
ATOM 4876 N N . SER B 1 292 ? -8.174 34.781 9.418 1 97.39 292 SER B N 1
ATOM 4877 C CA . SER B 1 292 ? -6.792 35.17 9.681 1 97.39 292 SER B CA 1
ATOM 4878 C C . SER B 1 292 ? -6.689 36.655 10.01 1 97.39 292 SER B C 1
ATOM 4880 O O . SER B 1 292 ? -5.948 37.047 10.914 1 97.39 292 SER B O 1
ATOM 4882 N N . LYS B 1 293 ? -7.376 37.49 9.335 1 96.84 293 LYS B N 1
ATOM 4883 C CA . LYS B 1 293 ? -7.345 38.931 9.569 1 96.84 293 LYS B CA 1
ATOM 4884 C C . LYS B 1 293 ? -7.86 39.272 10.964 1 96.84 293 LYS B C 1
ATOM 4886 O O . LYS B 1 293 ? -7.41 40.242 11.578 1 96.84 293 LYS B O 1
ATOM 4891 N N . ARG B 1 294 ? -8.685 38.406 11.399 1 95.33 294 ARG B N 1
ATOM 4892 C CA . ARG B 1 294 ? -9.258 38.628 12.722 1 95.33 294 ARG B CA 1
ATOM 4893 C C . ARG B 1 294 ? -8.311 38.146 13.816 1 95.33 294 ARG B C 1
ATOM 4895 O O . ARG B 1 294 ? -8.07 38.858 14.793 1 95.33 294 ARG B O 1
ATOM 4902 N N . VAL B 1 295 ? -7.739 36.995 13.672 1 96 295 VAL B N 1
ATOM 4903 C CA . VAL B 1 295 ? -7.062 36.334 14.782 1 96 295 VAL B CA 1
ATOM 4904 C C . VAL B 1 295 ? -5.556 36.571 14.684 1 96 295 VAL B C 1
ATOM 4906 O O . VAL B 1 295 ? -4.824 36.359 15.653 1 96 295 VAL B O 1
ATOM 4909 N N . ALA B 1 296 ? -5.051 36.956 13.547 1 95.94 296 ALA B N 1
ATOM 4910 C CA . ALA B 1 296 ? -3.662 37.339 13.304 1 95.94 296 ALA B CA 1
ATOM 4911 C C . ALA B 1 296 ? -3.583 38.627 12.489 1 95.94 296 ALA B C 1
ATOM 4913 O O . ALA B 1 296 ? -3.057 38.632 11.374 1 95.94 296 ALA B O 1
ATOM 4914 N N . PRO B 1 297 ? -3.975 39.665 13.085 1 92.86 297 PRO B N 1
ATOM 4915 C CA . PRO B 1 297 ? -4.188 40.896 12.32 1 92.86 297 PRO B CA 1
ATOM 4916 C C . PRO B 1 297 ? -2.902 41.435 11.698 1 92.86 297 PRO B C 1
ATOM 4918 O O . PRO B 1 297 ? -2.952 42.18 10.716 1 92.86 297 PRO B O 1
ATOM 4921 N N . HIS B 1 298 ? -1.758 41.076 12.137 1 91.47 298 HIS B N 1
ATOM 4922 C CA . HIS B 1 298 ? -0.505 41.576 11.583 1 91.47 298 HIS B CA 1
ATOM 4923 C C . HIS B 1 298 ? 0.175 40.52 10.718 1 91.47 298 HIS B C 1
ATOM 4925 O O . HIS B 1 298 ? 1.326 40.692 10.311 1 91.47 298 HIS B O 1
ATOM 4931 N N . GLY B 1 299 ? -0.528 39.468 10.48 1 95.83 299 GLY B N 1
ATOM 4932 C CA . GLY B 1 299 ? 0.038 38.393 9.682 1 95.83 299 GLY B CA 1
ATOM 4933 C C . GLY B 1 299 ? -0.068 38.639 8.188 1 95.83 299 GLY B C 1
ATOM 4934 O O . GLY B 1 299 ? -0.921 39.408 7.74 1 95.83 299 GLY B O 1
ATOM 4935 N N . ARG B 1 300 ? 0.784 37.954 7.476 1 97.08 300 ARG B N 1
ATOM 4936 C CA . ARG B 1 300 ? 0.753 37.952 6.017 1 97.08 300 ARG B CA 1
ATOM 4937 C C . ARG B 1 300 ? -0.089 36.796 5.488 1 97.08 300 ARG B C 1
ATOM 4939 O O . ARG B 1 300 ? -0.206 35.757 6.142 1 97.08 300 ARG B O 1
ATOM 4946 N N . ILE B 1 301 ? -0.666 37.054 4.307 1 98.35 301 ILE B N 1
ATOM 4947 C CA . ILE B 1 301 ? -1.455 36.015 3.654 1 98.35 301 ILE B CA 1
ATOM 4948 C C . ILE B 1 301 ? -0.945 35.797 2.232 1 98.35 301 ILE B C 1
ATOM 4950 O O . ILE B 1 301 ? -0.712 36.758 1.494 1 98.35 301 ILE B O 1
ATOM 4954 N N . GLU B 1 302 ? -0.653 34.597 1.863 1 98.62 302 GLU B N 1
ATOM 4955 C CA . GLU B 1 302 ? -0.28 34.172 0.517 1 98.62 302 GLU B CA 1
ATOM 4956 C C . GLU B 1 302 ? -1.266 33.145 -0.031 1 98.62 302 GLU B C 1
ATOM 4958 O O . GLU B 1 302 ? -1.504 32.11 0.593 1 98.62 302 GLU B O 1
ATOM 4963 N N . GLU B 1 303 ? -1.874 33.42 -1.195 1 98.31 303 GLU B N 1
ATOM 4964 C CA . GLU B 1 303 ? -2.752 32.453 -1.848 1 98.31 303 GLU B CA 1
ATOM 4965 C C . GLU B 1 303 ? -1.985 31.603 -2.855 1 98.31 303 GLU B C 1
ATOM 4967 O O . GLU B 1 303 ? -1.152 32.118 -3.605 1 98.31 303 GLU B O 1
ATOM 4972 N N . VAL B 1 304 ? -2.18 30.372 -2.801 1 98.59 304 VAL B N 1
ATOM 4973 C CA . VAL B 1 304 ? -1.491 29.436 -3.682 1 98.59 304 VAL B CA 1
ATOM 4974 C C . VAL B 1 304 ? -2.511 28.652 -4.505 1 98.59 304 VAL B C 1
ATOM 4976 O O . VAL B 1 304 ? -3.552 28.241 -3.986 1 98.59 304 VAL B O 1
ATOM 4979 N N . GLU B 1 305 ? -2.258 28.47 -5.819 1 98.08 305 GLU B N 1
ATOM 4980 C CA . GLU B 1 305 ? -3.106 27.678 -6.706 1 98.08 305 GLU B CA 1
ATOM 4981 C C . GLU B 1 305 ? -2.944 26.185 -6.436 1 98.08 305 GLU B C 1
ATOM 4983 O O . GLU B 1 305 ? -2.257 25.484 -7.182 1 98.08 305 GLU B O 1
ATOM 4988 N N . ALA B 1 306 ? -3.599 25.705 -5.45 1 98.25 306 ALA B N 1
ATOM 4989 C CA . ALA B 1 306 ? -3.532 24.311 -5.019 1 98.25 306 ALA B CA 1
ATOM 4990 C C . ALA B 1 306 ? -4.776 23.922 -4.225 1 98.25 306 ALA B C 1
ATOM 4992 O O . ALA B 1 306 ? -5.547 24.787 -3.804 1 98.25 306 ALA B O 1
ATOM 4993 N N . GLY B 1 307 ? -4.965 22.623 -4.163 1 98.38 307 GLY B N 1
ATOM 4994 C CA . GLY B 1 307 ? -5.929 22.105 -3.205 1 98.38 307 GLY B CA 1
ATOM 4995 C C . GLY B 1 307 ? -5.407 22.091 -1.781 1 98.38 307 GLY B C 1
ATOM 4996 O O . GLY B 1 307 ? -4.494 22.847 -1.441 1 98.38 307 GLY B O 1
ATOM 4997 N N . HIS B 1 308 ? -6 21.304 -0.946 1 98.66 308 HIS B N 1
ATOM 4998 C CA . HIS B 1 308 ? -5.745 21.273 0.489 1 98.66 308 HIS B CA 1
ATOM 4999 C C . HIS B 1 308 ? -4.298 20.893 0.784 1 98.66 308 HIS B C 1
ATOM 5001 O O . HIS B 1 308 ? -3.745 21.287 1.813 1 98.66 308 HIS B O 1
ATOM 5007 N N . TRP B 1 309 ? -3.698 20.182 -0.08 1 98.74 309 TRP B N 1
ATOM 5008 C CA . TRP B 1 309 ? -2.379 19.606 0.156 1 98.74 309 TRP B CA 1
ATOM 5009 C C . TRP B 1 309 ? -1.292 20.443 -0.51 1 98.74 309 TRP B C 1
ATOM 5011 O O . TRP B 1 309 ? -0.488 19.922 -1.287 1 98.74 309 TRP B O 1
ATOM 5021 N N . VAL B 1 310 ? -1.174 21.648 -0.064 1 98.76 310 VAL B N 1
ATOM 5022 C CA . VAL B 1 310 ? -0.366 22.673 -0.716 1 98.76 310 VAL B CA 1
ATOM 5023 C C . VAL B 1 310 ? 1.094 22.227 -0.765 1 98.76 310 VAL B C 1
ATOM 5025 O O . VAL B 1 310 ? 1.757 22.362 -1.796 1 98.76 310 VAL B O 1
ATOM 5028 N N . GLN B 1 311 ? 1.629 21.636 0.305 1 98.58 311 GLN B N 1
ATOM 5029 C CA . GLN B 1 311 ? 3.04 21.283 0.417 1 98.58 311 GLN B CA 1
ATOM 5030 C C . GLN B 1 311 ? 3.393 20.126 -0.513 1 98.58 311 GLN B C 1
ATOM 5032 O O . GLN B 1 311 ? 4.569 19.891 -0.801 1 98.58 311 GLN B O 1
ATOM 5037 N N . LEU B 1 312 ? 2.363 19.408 -0.961 1 98.63 312 LEU B N 1
ATOM 5038 C CA . LEU B 1 312 ? 2.57 18.311 -1.9 1 98.63 312 LEU B CA 1
ATOM 5039 C C . LEU B 1 312 ? 2.331 18.77 -3.334 1 98.63 312 LEU B C 1
ATOM 5041 O O . LEU B 1 312 ? 3.072 18.39 -4.244 1 98.63 312 LEU B O 1
ATOM 5045 N N . GLU B 1 313 ? 1.349 19.645 -3.513 1 98.64 313 GLU B N 1
ATOM 5046 C CA . GLU B 1 313 ? 0.933 20.096 -4.837 1 98.64 313 GLU B CA 1
ATOM 5047 C C . GLU B 1 313 ? 1.886 21.155 -5.384 1 98.64 313 GLU B C 1
ATOM 5049 O O . GLU B 1 313 ? 2.118 21.225 -6.593 1 98.64 313 GLU B O 1
ATOM 5054 N N . GLN B 1 314 ? 2.352 22.004 -4.481 1 98.53 314 GLN B N 1
ATOM 5055 C CA . GLN B 1 314 ? 3.231 23.109 -4.848 1 98.53 314 GLN B CA 1
ATOM 5056 C C . GLN B 1 314 ? 4.447 23.174 -3.929 1 98.53 314 GLN B C 1
ATOM 5058 O O . GLN B 1 314 ? 4.663 24.178 -3.247 1 98.53 314 GLN B O 1
ATOM 5063 N N . PRO B 1 315 ? 5.263 22.098 -3.994 1 98.55 315 PRO B N 1
ATOM 5064 C CA . PRO B 1 315 ? 6.357 22.021 -3.023 1 98.55 315 PRO B CA 1
ATOM 5065 C C . PRO B 1 315 ? 7.364 23.159 -3.177 1 98.55 315 PRO B C 1
ATOM 5067 O O . PRO B 1 315 ? 7.864 23.686 -2.18 1 98.55 315 PRO B O 1
ATOM 5070 N N . GLU B 1 316 ? 7.643 23.564 -4.376 1 98.43 316 GLU B N 1
ATOM 5071 C CA . GLU B 1 316 ? 8.619 24.627 -4.596 1 98.43 316 GLU B CA 1
ATOM 5072 C C . GLU B 1 316 ? 8.105 25.966 -4.075 1 98.43 316 GLU B C 1
ATOM 5074 O O . GLU B 1 316 ? 8.866 26.749 -3.503 1 98.43 316 GLU B O 1
ATOM 5079 N N . VAL B 1 317 ? 6.832 26.218 -4.305 1 98.79 317 VAL B N 1
ATOM 5080 C CA . VAL B 1 317 ? 6.226 27.448 -3.808 1 98.79 317 VAL B CA 1
ATOM 5081 C C . VAL B 1 317 ? 6.282 27.473 -2.283 1 98.79 317 VAL B C 1
ATOM 5083 O O . VAL B 1 317 ? 6.663 28.482 -1.685 1 98.79 317 VAL B O 1
ATOM 5086 N N . VAL B 1 318 ? 5.951 26.385 -1.662 1 98.86 318 VAL B N 1
ATOM 5087 C CA . VAL B 1 318 ? 5.936 26.318 -0.204 1 98.86 318 VAL B CA 1
ATOM 5088 C C . VAL B 1 318 ? 7.356 26.475 0.335 1 98.86 318 VAL B C 1
ATOM 5090 O O . VAL B 1 318 ? 7.583 27.211 1.298 1 98.86 318 VAL B O 1
ATOM 5093 N N . ASN B 1 319 ? 8.335 25.797 -0.283 1 98.76 319 ASN B N 1
ATOM 5094 C CA . ASN B 1 319 ? 9.722 25.944 0.147 1 98.76 319 ASN B CA 1
ATOM 5095 C C . ASN B 1 319 ? 10.181 27.397 0.071 1 98.76 319 ASN B C 1
ATOM 5097 O O . ASN B 1 319 ? 10.825 27.898 0.995 1 98.76 319 ASN B O 1
ATOM 5101 N N . ARG B 1 320 ? 9.863 28.017 -0.999 1 98.67 320 ARG B N 1
ATOM 5102 C CA . ARG B 1 320 ? 10.242 29.416 -1.165 1 98.67 320 ARG B CA 1
ATOM 5103 C C . ARG B 1 320 ? 9.613 30.286 -0.082 1 98.67 320 ARG B C 1
ATOM 5105 O O . ARG B 1 320 ? 10.293 31.113 0.529 1 98.67 320 ARG B O 1
ATOM 5112 N N . LEU B 1 321 ? 8.347 30.114 0.16 1 98.76 321 LEU B N 1
ATOM 5113 C CA . LEU B 1 321 ? 7.637 30.905 1.159 1 98.76 321 LEU B CA 1
ATOM 5114 C C . LEU B 1 321 ? 8.225 30.68 2.548 1 98.76 321 LEU B C 1
ATOM 5116 O O . LEU B 1 321 ? 8.332 31.618 3.341 1 98.76 321 LEU B O 1
ATOM 5120 N N . LEU B 1 322 ? 8.58 29.428 2.853 1 98.67 322 LEU B N 1
ATOM 5121 C CA . LEU B 1 322 ? 9.147 29.109 4.159 1 98.67 322 LEU B CA 1
ATOM 5122 C C . LEU B 1 322 ? 10.497 29.791 4.347 1 98.67 322 LEU B C 1
ATOM 5124 O O . LEU B 1 322 ? 10.755 30.388 5.394 1 98.67 322 LEU B O 1
ATOM 5128 N N . VAL B 1 323 ? 11.352 29.731 3.358 1 97.92 323 VAL B N 1
ATOM 5129 C CA . VAL B 1 323 ? 12.68 30.33 3.438 1 97.92 323 VAL B CA 1
ATOM 5130 C C . VAL B 1 323 ? 12.556 31.847 3.559 1 97.92 323 VAL B C 1
ATOM 5132 O O . VAL B 1 323 ? 13.217 32.465 4.398 1 97.92 323 VAL B O 1
ATOM 5135 N N . GLU B 1 324 ? 11.712 32.451 2.738 1 97.7 324 GLU B N 1
ATOM 5136 C CA . GLU B 1 324 ? 11.491 33.893 2.804 1 97.7 324 GLU B CA 1
ATOM 5137 C C . GLU B 1 324 ? 10.99 34.311 4.184 1 97.7 324 GLU B C 1
ATOM 5139 O O . GLU B 1 324 ? 11.442 35.316 4.736 1 97.7 324 GLU B O 1
ATOM 5144 N N . PHE B 1 325 ? 10.1 33.565 4.684 1 98.06 325 PHE B N 1
ATOM 5145 C CA . PHE B 1 325 ? 9.518 33.889 5.981 1 98.06 325 PHE B CA 1
ATOM 5146 C C . PHE B 1 325 ? 10.561 33.773 7.087 1 98.06 325 PHE B C 1
ATOM 5148 O O . PHE B 1 325 ? 10.594 34.594 8.006 1 98.06 325 PHE B O 1
ATOM 5155 N N . ALA B 1 326 ? 11.34 32.703 7.049 1 97.19 326 ALA B N 1
ATOM 5156 C CA . ALA B 1 326 ? 12.399 32.529 8.04 1 97.19 326 ALA B CA 1
ATOM 5157 C C . ALA B 1 326 ? 13.338 33.732 8.056 1 97.19 326 ALA B C 1
ATOM 5159 O O . ALA B 1 326 ? 13.763 34.182 9.123 1 97.19 326 ALA B O 1
ATOM 5160 N N . GLU B 1 327 ? 13.675 34.235 6.937 1 95.16 327 GLU B N 1
ATOM 5161 C CA . GLU B 1 327 ? 14.549 35.399 6.831 1 95.16 327 GLU B CA 1
ATOM 5162 C C . GLU B 1 327 ? 13.879 36.646 7.4 1 95.16 327 GLU B C 1
ATOM 5164 O O . GLU B 1 327 ? 14.548 37.514 7.964 1 95.16 327 GLU B O 1
ATOM 5169 N N . GLU B 1 328 ? 12.64 36.658 7.231 1 94.8 328 GLU B N 1
ATOM 5170 C CA . GLU B 1 328 ? 11.862 37.792 7.723 1 94.8 328 GLU B CA 1
ATOM 5171 C C . GLU B 1 328 ? 11.825 37.814 9.248 1 94.8 328 GLU B C 1
ATOM 5173 O O . GLU B 1 328 ? 11.876 38.883 9.86 1 94.8 328 GLU B O 1
ATOM 5178 N N . VAL B 1 329 ? 11.766 36.647 9.904 1 93.7 329 VAL B N 1
ATOM 5179 C CA . VAL B 1 329 ? 11.428 36.628 11.323 1 93.7 329 VAL B CA 1
ATOM 5180 C C . VAL B 1 329 ? 12.681 36.348 12.149 1 93.7 329 VAL B C 1
ATOM 5182 O O . VAL B 1 329 ? 12.681 36.527 13.369 1 93.7 329 VAL B O 1
ATOM 5185 N N . ARG B 1 330 ? 13.844 35.839 11.654 1 84.89 330 ARG B N 1
ATOM 5186 C CA . ARG B 1 330 ? 15.051 35.488 12.396 1 84.89 330 ARG B CA 1
ATOM 5187 C C . ARG B 1 330 ? 15.592 36.69 13.162 1 84.89 330 ARG B C 1
ATOM 5189 O O . ARG B 1 330 ? 16.1 36.546 14.276 1 84.89 330 ARG B O 1
ATOM 5196 N N . GLY B 1 331 ? 15.482 37.906 12.602 1 66.23 331 GLY B N 1
ATOM 5197 C CA . GLY B 1 331 ? 16.114 39.098 13.144 1 66.23 331 GLY B CA 1
ATOM 5198 C C . GLY B 1 331 ? 15.197 39.903 14.045 1 66.23 331 GLY B C 1
ATOM 5199 O O . GLY B 1 331 ? 15.607 40.92 14.608 1 66.23 331 GLY B O 1
ATOM 5200 N N . LYS B 1 332 ? 14.039 39.463 14.331 1 59.53 332 LYS B N 1
ATOM 5201 C CA . LYS B 1 332 ? 13.087 40.227 15.132 1 59.53 332 LYS B CA 1
ATOM 5202 C C . LYS B 1 332 ? 12.985 39.668 16.548 1 59.53 332 LYS B C 1
ATOM 5204 O O . LYS B 1 332 ? 13.165 38.467 16.761 1 59.53 332 LYS B O 1
#

Radius of gyration: 28.81 Å; Cα contacts (8 Å, |Δi|>4): 1413; chains: 2; bounding box: 51×84×64 Å

pLDDT: mean 96.66, std 4.07, range [59.53, 98.93]

Foldseek 3Di:
DCCLQPVPQWDWDQDPVRWIWIKGKDAFQDNLAAAEEEFEAPPDALNLLVLLCVLCVVVRHIYIGIGAELFFPTDQDLDLLCLALVNSLVVVVRVCVVVVQQAHAYEAAHVRLVSVLVNCLPPVRRYLEYEYEQAARFFFPDACPQVVQQVVCCVVPNGAQAQQLVVLQDPCNQVLCLVQVQQLCCQVQPLALCSCRPQNGHHPRVSVRSNVSPHDDHHPLQDPVNVVSSVVRCNVRTCSRSSSSSNSRNVCSNNVVRVPPDPVSRARPHEYEYEHECSERNSHRVVNVVVNCVRHVNYHYHYDDHYSSCCRVPVVVVSVVVVVVCVVRSVD/DCCLQPVPQWDWDQDPVRWIWIKGKDAFQDNLAAAEEEFEAPPDALNLLVLLCVLCVVVRHIYIGIGAELFFPTDQDLDLLCLALVNSLVVVVRVCVVVVQQAHAYEAAHVRLVSVLVNCLPPVRRYLEYEYEQAARFFFPDACPQVVQQVVCCVVPNGAQAQQLVVLQDPCNQVLCLVQVQQLCCQVQPLALCSCRPQNGHHPRVSVRSNVSPHDDHHPLQDPVNVVSSVVRCNVRTCSRSSSSSNSRNVCSNNVVRVPPDPVSRARPHEYEYEHECSERNSHRVVNVVVNCVRHVNYHYHYDDHYSSCCRVPVVVVSVVVVVVCVVRSVD

Secondary structure (DSSP, 8-state):
-HHHH-TTTEEEEE-TTS-EEEEEEE--SSTTS-EEEEE--TT--GGGGHHHHHHHHHTT-EEEEEPPTTSTTS---S-GGGG-HHHHHHHHHHHHHHTT---EEEEEETHHHHHHHHHHHH-GGGEEEEEEESS----TT----HHHHHHHHHHHHSS-SSTHHHHHTSSHHHHHHHH-HHHHHHHHS-SSTTHIIIIISSTTHHHHHHHTT---PPPTTS-HHHHHHHHHHHHHH-SHHHHHHHHHHHHTTTHHHHHTS-GGGGS--S-EEEEEETT-SSS-HHHHHHHHHHH-TT-EEEEESS-S-HHHHSHHHHHHHHHHHHHHHTT-/-HHHH-TTTEEEEE-TTS-EEEEEEE--SSTTS-EEEEE--TT--GGGGHHHHHHHHHTT-EEEEEPPTTSTTS---S-GGGG-HHHHHHHHHHHHHHTT-S-EEEEEETHHHHHHHHHHHH-GGGEEEEEEESS----TT----HHHHHHHHHHHHSS-SSTHHHHHTSSHHHHHHHH-HHHHHHHHS-SSTTHIIIIISSTTHHHHHHHTT---PPPTTS-HHHHHHHHHHHHHH-SHHHHHHHHHHHHTTTHHHHHTS-GGGGS--S-EEEEEETT-SSS-HHHHHHHHHHH-TT-EEEEESS-S-HHHHSHHHHHHHHHHHHHHHTT-